Protein 8EGK (pdb70)

Sequence (706 aa):
ALILTFLGKSGVARTKIAIAAAKLLASQGKRVLLAGLAEPVLPLLLEQTLTPDPQQIAPNLEVVQFQSSVLLERNWEEVKKLEAQYLRTPIIKEVYGQELVVLPGDSALALNAIREYDASGKYDTIVYDGTGDAFTLRLGLPESLSWYVRRFRQLFVNSDLGKTIAESPLIQPLISSFFNQVNNFLDKGKEALADPKRVAAFLVTTADPLEVVSVRYLWGSAQQIGLTIGGVIQVSSQTEGDLSAEFTPLSVTVVPDVTKGDWQPLIDALPNFVEQAEQAPKPITIDTHNRQVRLFLPGFDKKQVKLTQYGPEVTVEAGDQRRNIFLPPALSGRPITGAKFQNNYLIISFLEHALILTFLGKSGVARTKIAIAAAKLLASQGKRVLLAGLAEPVLPLLLEQTLTPDPQQIAPNLEVVQFQSSVLLERNWEEVKKLEAQYLRTPIIKEVYGQELVVLPGDSALALNAIREYDASGKYDTIVYDGTGDAFTLRLGLPESLSWYVRRFRQLFVNSDLGKTIAESPLIQPLISSFFQPTNQVNNFLDKGKEALADPKRVAAFLVTTADPLEVVSVRYLWGSAQQIGLTIGGVIQVSSQTEGDLSAEFTPLSVTVVPDVTKGDWQPLIDALPNFVEQAEQAPKPITIDTHNRQVRLFLPGFDKKQVKLTQYGPEVTVEAGDQRRNIFLPPALSGRPITGAKFQNNYLIISF

Solvent-accessible surface area: 31325 Å² total

InterPro domains:
  IPR008978 HSP20-like chaperone [G3DSA:2.60.40.790] (296-366)
  IPR025723 ArsA/GET3, Anion-transporting ATPase-like domain [PF02374] (4-231)
  IPR027417 P-loop containing nucleoside triphosphate hydrolase [G3DSA:3.40.50.300] (2-295)
  IPR027417 P-loop containing nucleoside triphosphate hydrolase [SSF52540] (1-253)
  IPR040612 ArsA, HSP20-like domain [PF17886] (307-366)
  IPR053262 ArsA ATPase-like [PTHR43868] (3-366)

Nearest PDB structures (foldseek):
  8egk-assembly1_B  TM=1.003E+00  e=4.157E-72  Nostoc sp. PCC 7120 = FACHB-418
  8egk-assembly1_A  TM=9.716E-01  e=9.377E-65  Nostoc sp. PCC 7120 = FACHB-418
  3igf-assembly1_B  TM=9.896E-01  e=4.751E-63  Nostoc sp. PCC 7120 = FACHB-418
  3igf-assembly1_A  TM=9.748E-01  e=7.199E-60  Nostoc sp. PCC 7120 = FACHB-418
  7spz-assembly1_A-2  TM=6.369E-01  e=2.549E-08  Giardia lamblia ATCC 50803

Foldseek 3Di:
DAEEAEAFDDLLVRLLLLVLVLVLCQVVVFQEEEEEEPDCNNCVLLVHDAEQDWDDPDHSYTYHYDDVLVLQQVVVVVVQVVQVAFFPDHDCPPPHSNPDDDDPVSQVSVVVVVVVVVVVPRGQYYYYSYPNAVVNLCLLVLVVVVVVVVVCCVPCDVDVVNVCQVPVPVCVVVSVHGGVVSNVVSVVSLVQQQDLSHYAYEYEAEPPVVRLLRVQLVVLQNLLSNHQYQAYEYEDDPDDDDCPVSDPPGDYFYAYDADPSPSVRRSVRDDPRSVSSVVGDGQWDADLVQQKIKGQGGSDAPVQWDWDDDFQWIWIAHSNHIHIDRHDPSHGPFDWDDFHDDPRITITGTDDD/DAEEAEAFDDLLVRLLLLVLVLVLVQVVPFQEEEEEEPDCNNCVLLVHDAEQDWDDDDRSYTYHYDYLLVLQQVVVVVVLVVQVAFWDDRDCVPPHSNPDDDDPVSLVSVVVVVVVVVVVPRGQYYRYSYPNAVSNLVLLVLVVVLVCLVVPVCVQCVDPVNVVCVVDPVNPVVSVVIGVVSVVSNVVSVVSVVQQLDLSHYAYEYEAEPPVVRLLRSQLVCLVNLLSNHQHLAYEYEDDPDDDDCPVSDPPHDYFYFYDDPPSDSVRRSVRDDPSSVSSVPGDGQWDQDLVQQKIKGQGTSFDPVQWDWDPPDLFIWTGGSNHIHGDDDDPSNRPPDWDDWDDDPRMIMTHD

Structure (mmCIF, N/CA/C/O backbone):
data_8EGK
#
_entry.id   8EGK
#
_cell.length_a   124.170
_cell.length_b   55.553
_cell.length_c   122.363
_cell.angle_alpha   90.000
_cell.angle_beta   98.870
_cell.angle_gamma   90.000
#
_symmetry.space_group_name_H-M   'C 1 2 1'
#
loop_
_entity.id
_entity.type
_entity.pdbx_description
1 polymer 'All4481 protein'
2 non-polymer 'AZIDE ION'
3 water water
#
loop_
_atom_site.group_PDB
_atom_site.id
_atom_site.type_symbol
_atom_site.label_atom_id
_atom_site.label_alt_id
_atom_site.label_comp_id
_atom_site.label_asym_id
_atom_site.label_entity_id
_atom_site.label_seq_id
_atom_site.pdbx_PDB_ins_code
_atom_site.Cartn_x
_atom_site.Cartn_y
_atom_site.Cartn_z
_atom_site.occupancy
_atom_site.B_iso_or_equiv
_atom_site.auth_seq_id
_atom_site.auth_comp_id
_atom_site.auth_asym_id
_atom_site.auth_atom_id
_atom_site.pdbx_PDB_model_num
ATOM 1 N N . ALA A 1 2 ? 19.88210 63.68976 22.98970 1.000 24.45561 2 ALA A N 1
ATOM 2 C CA . ALA A 1 2 ? 20.92824 64.11698 22.07614 1.000 27.93017 2 ALA A CA 1
ATOM 3 C C . ALA A 1 2 ? 21.51657 62.93888 21.33199 1.000 27.49656 2 ALA A C 1
ATOM 4 O O . ALA A 1 2 ? 21.43228 61.79877 21.79221 1.000 30.07501 2 ALA A O 1
ATOM 10 N N . LEU A 1 3 ? 22.11022 63.23052 20.17686 1.000 26.01989 3 LEU A N 1
ATOM 11 C CA . LEU A 1 3 ? 22.98710 62.28224 19.50529 1.000 22.72997 3 LEU A CA 1
ATOM 12 C C . LEU A 1 3 ? 24.36549 62.34091 20.14075 1.000 25.01760 3 LEU A C 1
ATOM 13 O O . LEU A 1 3 ? 24.96570 63.41598 20.24918 1.000 24.94858 3 LEU A O 1
ATOM 29 N N . ILE A 1 4 ? 24.85930 61.19623 20.56739 1.000 20.86076 4 ILE A N 1
ATOM 30 C CA . ILE A 1 4 ? 26.24995 61.02555 20.96665 1.000 22.16733 4 ILE A CA 1
ATOM 31 C C . ILE A 1 4 ? 27.02198 60.58199 19.73431 1.000 24.80678 4 ILE A C 1
ATOM 32 O O . ILE A 1 4 ? 26.75891 59.49704 19.19158 1.000 21.93479 4 ILE A O 1
ATOM 48 N N . LEU A 1 5 ? 27.96049 61.42566 19.28293 1.000 20.87422 5 LEU A N 1
ATOM 49 C CA . LEU A 1 5 ? 28.72821 61.20577 18.06266 1.000 19.33850 5 LEU A CA 1
ATOM 50 C C . LEU A 1 5 ? 30.19610 61.04221 18.42155 1.000 26.71439 5 LEU A C 1
ATOM 51 O O . LEU A 1 5 ? 30.76561 61.89276 19.11905 1.000 22.25986 5 LEU A O 1
ATOM 67 N N . THR A 1 6 ? 30.81067 59.94021 17.97904 1.000 19.79687 6 THR A N 1
ATOM 68 C CA . THR A 1 6 ? 32.21769 59.70388 18.30631 1.000 18.45435 6 THR A CA 1
ATOM 69 C C . THR A 1 6 ? 32.90990 59.08177 17.11066 1.000 22.12559 6 THR A C 1
ATOM 70 O O . THR A 1 6 ? 32.28594 58.78011 16.09351 1.000 20.72106 6 THR A O 1
ATOM 81 N N . PHE A 1 7 ? 34.22229 58.95817 17.21692 1.000 21.83180 7 PHE A N 1
ATOM 82 C CA . PHE A 1 7 ? 35.08001 58.56066 16.10665 1.000 23.07513 7 PHE A CA 1
ATOM 83 C C . PHE A 1 7 ? 36.06235 57.50317 16.57152 1.000 22.01641 7 PHE A C 1
ATOM 84 O O . PHE A 1 7 ? 36.54615 57.54408 17.70499 1.000 25.43624 7 PHE A O 1
ATOM 101 N N . LEU A 1 8 ? 36.30675 56.52239 15.70843 1.000 18.62745 8 LEU A N 1
ATOM 102 C CA . LEU A 1 8 ? 37.19949 55.41306 15.99097 1.000 20.78939 8 LEU A CA 1
ATOM 103 C C . LEU A 1 8 ? 38.31534 55.39958 14.95877 1.000 19.54924 8 LEU A C 1
ATOM 104 O O . LEU A 1 8 ? 38.06220 55.60115 13.77168 1.000 24.48293 8 LEU A O 1
ATOM 120 N N . GLY A 1 9 ? 39.53958 55.16517 15.41659 1.000 18.22225 9 GLY A N 1
ATOM 121 C CA . GLY A 1 9 ? 40.70032 55.13312 14.54088 1.000 22.59541 9 GLY A CA 1
ATOM 122 C C . GLY A 1 9 ? 41.96414 55.17465 15.35656 1.000 28.91457 9 GLY A C 1
ATOM 123 O O . GLY A 1 9 ? 41.93774 55.36191 16.56635 1.000 31.18745 9 GLY A O 1
ATOM 127 N N . LYS A 1 10 ? 43.09551 55.02098 14.66515 1.000 27.28322 10 LYS A N 1
ATOM 128 C CA . LYS A 1 10 ? 44.35259 54.74089 15.34926 1.000 28.75528 10 LYS A CA 1
ATOM 129 C C . LYS A 1 10 ? 45.18356 55.97546 15.68520 1.000 29.85311 10 LYS A C 1
ATOM 130 O O . LYS A 1 10 ? 46.16012 55.84554 16.43196 1.000 37.34017 10 LYS A O 1
ATOM 149 N N . SER A 1 11 ? 44.84545 57.14269 15.14239 1.000 33.55802 11 SER A N 1
ATOM 150 C CA . SER A 1 11 ? 45.64263 58.35137 15.29020 1.000 42.00842 11 SER A CA 1
ATOM 151 C C . SER A 1 11 ? 44.81138 59.40008 16.01269 1.000 28.94191 11 SER A C 1
ATOM 152 O O . SER A 1 11 ? 43.82476 59.89879 15.47163 1.000 26.56116 11 SER A O 1
ATOM 160 N N . GLY A 1 12 ? 45.23317 59.75503 17.22855 1.000 30.54167 12 GLY A N 1
ATOM 161 C CA . GLY A 1 12 ? 44.41897 60.64596 18.04689 1.000 30.71465 12 GLY A CA 1
ATOM 162 C C . GLY A 1 12 ? 44.30581 62.05344 17.47812 1.000 24.46136 12 GLY A C 1
ATOM 163 O O . GLY A 1 12 ? 43.24304 62.68619 17.55454 1.000 26.25556 12 GLY A O 1
ATOM 167 N N . VAL A 1 13 ? 45.39421 62.57762 16.91663 1.000 23.74380 13 VAL A N 1
ATOM 168 C CA . VAL A 1 13 ? 45.35569 63.96576 16.45356 1.000 26.42064 13 VAL A CA 1
ATOM 169 C C . VAL A 1 13 ? 44.29311 64.13308 15.37207 1.000 25.58717 13 VAL A C 1
ATOM 170 O O . VAL A 1 13 ? 43.49046 65.07344 15.40593 1.000 21.31807 13 VAL A O 1
ATOM 183 N N . ALA A 1 14 ? 44.23463 63.20216 14.41522 1.000 25.07693 14 ALA A N 1
ATOM 184 C CA . ALA A 1 14 ? 43.26179 63.33734 13.32967 1.000 22.16671 14 ALA A CA 1
ATOM 185 C C . ALA A 1 14 ? 41.83427 63.21916 13.84372 1.000 23.68990 14 ALA A C 1
ATOM 186 O O . ALA A 1 14 ? 40.93641 63.94447 13.39051 1.000 21.84264 14 ALA A O 1
ATOM 193 N N . ARG A 1 15 ? 41.61139 62.32565 14.80555 1.000 25.73878 15 ARG A N 1
ATOM 194 C CA . ARG A 1 15 ? 40.29453 62.16399 15.38542 1.000 23.98957 15 ARG A CA 1
ATOM 195 C C . ARG A 1 15 ? 39.84292 63.44276 16.08931 1.000 20.45814 15 ARG A C 1
ATOM 196 O O . ARG A 1 15 ? 38.66143 63.83068 16.00894 1.000 21.32428 15 ARG A O 1
ATOM 217 N N . THR A 1 16 ? 40.75093 64.08654 16.81320 1.000 21.58118 16 THR A N 1
ATOM 218 C CA . THR A 1 16 ? 40.39551 65.32100 17.51979 1.000 25.18187 16 THR A CA 1
ATOM 219 C C . THR A 1 16 ? 40.03741 66.42568 16.53297 1.000 25.37772 16 THR A C 1
ATOM 220 O O . THR A 1 16 ? 39.03633 67.14116 16.71054 1.000 22.35013 16 THR A O 1
ATOM 231 N N . LYS A 1 17 ? 40.84708 66.59288 15.47945 1.000 23.18481 17 LYS A N 1
ATOM 232 C CA . LYS A 1 17 ? 40.50068 67.57046 14.45202 1.000 26.65362 17 LYS A CA 1
ATOM 233 C C . LYS A 1 17 ? 39.11570 67.29712 13.86093 1.000 22.81614 17 LYS A C 1
ATOM 234 O O . LYS A 1 17 ? 38.31688 68.22492 13.65890 1.000 25.56163 17 LYS A O 1
ATOM 253 N N . ILE A 1 18 ? 38.80065 66.03019 13.56425 1.000 22.16013 18 ILE A N 1
ATOM 254 C CA . ILE A 1 18 ? 37.48932 65.72649 12.99923 1.000 20.27980 18 ILE A CA 1
ATOM 255 C C . ILE A 1 18 ? 36.37960 66.06756 13.99683 1.000 19.37453 18 ILE A C 1
ATOM 256 O O . ILE A 1 18 ? 35.34663 66.64899 13.63120 1.000 22.56630 18 ILE A O 1
ATOM 272 N N . ALA A 1 19 ? 36.57707 65.71502 15.26862 1.000 23.13877 19 ALA A N 1
ATOM 273 C CA . ALA A 1 19 ? 35.57296 66.01317 16.28637 1.000 25.08723 19 ALA A CA 1
ATOM 274 C C . ALA A 1 19 ? 35.34594 67.50897 16.39939 1.000 20.95094 19 ALA A C 1
ATOM 275 O O . ALA A 1 19 ? 34.19527 67.96873 16.46448 1.000 22.29973 19 ALA A O 1
ATOM 282 N N . ILE A 1 20 ? 36.43409 68.28522 16.40856 1.000 23.26248 20 ILE A N 1
ATOM 283 C CA . ILE A 1 20 ? 36.30377 69.74495 16.47882 1.000 25.24186 20 ILE A CA 1
ATOM 284 C C . ILE A 1 20 ? 35.52555 70.26281 15.27647 1.000 20.62744 20 ILE A C 1
ATOM 285 O O . ILE A 1 20 ? 34.60862 71.08423 15.40171 1.000 21.69552 20 ILE A O 1
ATOM 301 N N . ALA A 1 21 ? 35.90255 69.81220 14.08429 1.000 19.29236 21 ALA A N 1
ATOM 302 C CA . ALA A 1 21 ? 35.23792 70.28530 12.88131 1.000 21.94321 21 ALA A CA 1
ATOM 303 C C . ALA A 1 21 ? 33.78085 69.86695 12.84507 1.000 29.24804 21 ALA A C 1
ATOM 304 O O . ALA A 1 21 ? 32.92154 70.64025 12.40632 1.000 24.58484 21 ALA A O 1
ATOM 311 N N . ALA A 1 22 ? 33.47978 68.63218 13.26888 1.000 23.54674 22 ALA A N 1
ATOM 312 C CA . ALA A 1 22 ? 32.08912 68.20978 13.31056 1.000 21.54165 22 ALA A CA 1
ATOM 313 C C . ALA A 1 22 ? 31.29486 69.09565 14.25324 1.000 21.12284 22 ALA A C 1
ATOM 314 O O . ALA A 1 22 ? 30.17096 69.50557 13.93582 1.000 22.80976 22 ALA A O 1
ATOM 321 N N . ALA A 1 23 ? 31.86283 69.39246 15.43260 1.000 21.48974 23 ALA A N 1
ATOM 322 C CA . ALA A 1 23 ? 31.16799 70.23703 16.39805 1.000 21.06122 23 ALA A CA 1
ATOM 323 C C . ALA A 1 23 ? 30.94588 71.63207 15.84533 1.000 22.21083 23 ALA A C 1
ATOM 324 O O . ALA A 1 23 ? 29.85302 72.20788 16.00338 1.000 20.60140 23 ALA A O 1
ATOM 331 N N . LYS A 1 24 ? 31.97222 72.20786 15.19699 1.000 21.50186 24 LYS A N 1
ATOM 332 C CA . LYS A 1 24 ? 31.79861 73.55485 14.63956 1.000 23.99117 24 LYS A CA 1
ATOM 333 C C . LYS A 1 24 ? 30.72516 73.56809 13.56645 1.000 26.90636 24 LYS A C 1
ATOM 334 O O . LYS A 1 24 ? 29.89675 74.49196 13.51118 1.000 25.29913 24 LYS A O 1
ATOM 353 N N . LEU A 1 25 ? 30.74000 72.55906 12.68568 1.000 24.03020 25 LEU A N 1
ATOM 354 C CA . LEU A 1 25 ? 29.75404 72.48333 11.60722 1.000 22.74057 25 LEU A CA 1
ATOM 355 C C . LEU A 1 25 ? 28.34197 72.41661 12.16098 1.000 24.66286 25 LEU A C 1
ATOM 356 O O . LEU A 1 25 ? 27.45271 73.16497 11.73907 1.000 24.94563 25 LEU A O 1
ATOM 372 N N . LEU A 1 26 ? 28.10810 71.52778 13.12818 1.000 21.41213 26 LEU A N 1
ATOM 373 C CA . LEU A 1 26 ? 26.75913 71.35596 13.63338 1.000 22.92822 26 LEU A CA 1
ATOM 374 C C . LEU A 1 26 ? 26.29496 72.59286 14.40291 1.000 24.50941 26 LEU A C 1
ATOM 375 O O . LEU A 1 26 ? 25.14360 73.02778 14.26989 1.000 21.36441 26 LEU A O 1
ATOM 391 N N . ALA A 1 27 ? 27.17515 73.18711 15.20046 1.000 22.60533 27 ALA A N 1
ATOM 392 C CA . ALA A 1 27 ? 26.78074 74.38697 15.93542 1.000 25.18720 27 ALA A CA 1
ATOM 393 C C . ALA A 1 27 ? 26.46606 75.52153 14.97222 1.000 27.14829 27 ALA A C 1
ATOM 394 O O . ALA A 1 27 ? 25.51764 76.28894 15.18825 1.000 28.70466 27 ALA A O 1
ATOM 401 N N . SER A 1 28 ? 27.22992 75.62465 13.88264 1.000 26.77649 28 SER A N 1
ATOM 402 C CA . SER A 1 28 ? 26.95758 76.64357 12.87482 1.000 28.75876 28 SER A CA 1
ATOM 403 C C . SER A 1 28 ? 25.60978 76.45196 12.19746 1.000 34.74265 28 SER A C 1
ATOM 404 O O . SER A 1 28 ? 25.04727 77.42280 11.67871 1.000 33.16084 28 SER A O 1
ATOM 412 N N . GLN A 1 29 ? 25.06537 75.23321 12.19179 1.000 26.78423 29 GLN A N 1
ATOM 413 C CA . GLN A 1 29 ? 23.76635 74.96513 11.59826 1.000 31.40304 29 GLN A CA 1
ATOM 414 C C . GLN A 1 29 ? 22.62613 75.11841 12.59505 1.000 32.43217 29 GLN A C 1
ATOM 415 O O . GLN A 1 29 ? 21.47651 74.80108 12.26224 1.000 31.13994 29 GLN A O 1
ATOM 429 N N . GLY A 1 30 ? 22.91255 75.58130 13.80974 1.000 26.93714 30 GLY A N 1
ATOM 430 C CA . GLY A 1 30 ? 21.88737 75.76089 14.80255 1.000 26.13060 30 GLY A CA 1
ATOM 431 C C . GLY A 1 30 ? 21.63208 74.59628 15.73041 1.000 29.24084 30 GLY A C 1
ATOM 432 O O . GLY A 1 30 ? 20.67502 74.65608 16.50864 1.000 23.43727 30 GLY A O 1
ATOM 436 N N . LYS A 1 31 ? 22.43802 73.54270 15.66961 1.000 20.28287 31 LYS A N 1
ATOM 437 C CA . LYS A 1 31 ? 22.37813 72.48282 16.66413 1.000 26.72381 31 LYS A CA 1
ATOM 438 C C . LYS A 1 31 ? 23.12303 72.89601 17.92318 1.000 24.18375 31 LYS A C 1
ATOM 439 O O . LYS A 1 31 ? 24.21966 73.46099 17.85781 1.000 26.55801 31 LYS A O 1
ATOM 458 N N . ARG A 1 32 ? 22.52227 72.61689 19.07528 1.000 20.40893 32 ARG A N 1
ATOM 459 C CA . ARG A 1 32 ? 23.15033 72.85898 20.37208 1.000 19.42846 32 ARG A CA 1
ATOM 460 C C . ARG A 1 32 ? 24.16149 71.74390 20.63031 1.000 27.15031 32 ARG A C 1
ATOM 461 O O . ARG A 1 32 ? 23.78369 70.57672 20.79447 1.000 22.38287 32 ARG A O 1
ATOM 482 N N . VAL A 1 33 ? 25.44639 72.09329 20.69338 1.000 20.95871 33 VAL A N 1
ATOM 483 C CA . VAL A 1 33 ? 26.52876 71.11230 20.68908 1.000 20.69746 33 VAL A CA 1
ATOM 484 C C . VAL A 1 33 ? 27.33509 71.20199 21.97166 1.000 28.27068 33 VAL A C 1
ATOM 485 O O . VAL A 1 33 ? 27.66955 72.30012 22.44697 1.000 24.42274 33 VAL A O 1
ATOM 498 N N . LEU A 1 34 ? 27.66316 70.03113 22.52363 1.000 20.46354 34 LEU A N 1
ATOM 499 C CA . LEU A 1 34 ? 28.69540 69.89665 23.53371 1.000 21.38718 34 LEU A CA 1
ATOM 500 C C . LEU A 1 34 ? 29.80512 69.04934 22.94606 1.000 24.15942 34 LEU A C 1
ATOM 501 O O . LEU A 1 34 ? 29.55439 67.93037 22.47625 1.000 23.17110 34 LEU A O 1
ATOM 517 N N . LEU A 1 35 ? 31.00994 69.60130 22.91223 1.000 20.07886 35 LEU A N 1
ATOM 518 C CA . LEU A 1 35 ? 32.21000 68.86854 22.52457 1.000 23.21187 35 LEU A CA 1
ATOM 519 C C . LEU A 1 35 ? 32.94680 68.49306 23.79936 1.000 21.12248 35 LEU A C 1
ATOM 520 O O . LEU A 1 35 ? 33.38138 69.38390 24.54387 1.000 22.22369 35 LEU A O 1
ATOM 536 N N . ALA A 1 36 ? 33.07473 67.18530 24.06123 1.000 20.02700 36 ALA A N 1
ATOM 537 C CA . ALA A 1 36 ? 33.72492 66.69269 25.27152 1.000 21.67246 36 ALA A CA 1
ATOM 538 C C . ALA A 1 36 ? 34.97080 65.90203 24.89897 1.000 28.06035 36 ALA A C 1
ATOM 539 O O . ALA A 1 36 ? 34.90099 64.96440 24.09360 1.000 22.18107 36 ALA A O 1
ATOM 546 N N . GLY A 1 37 ? 36.10210 66.26937 25.50167 1.000 24.99359 37 GLY A N 1
ATOM 547 C CA . GLY A 1 37 ? 37.34519 65.55427 25.33993 1.000 25.18692 37 GLY A CA 1
ATOM 548 C C . GLY A 1 37 ? 37.84430 64.97351 26.65010 1.000 26.17788 37 GLY A C 1
ATOM 549 O O . GLY A 1 37 ? 37.26600 65.18870 27.72154 1.000 27.54309 37 GLY A O 1
ATOM 553 N N . LEU A 1 38 ? 38.94013 64.24089 26.54677 1.000 29.95008 38 LEU A N 1
ATOM 554 C CA . LEU A 1 38 ? 39.57237 63.64247 27.70528 1.000 27.77299 38 LEU A CA 1
ATOM 555 C C . LEU A 1 38 ? 40.70125 64.54790 28.20405 1.000 27.20650 38 LEU A C 1
ATOM 556 O O . LEU A 1 38 ? 40.95234 65.63532 27.67284 1.000 30.79974 38 LEU A O 1
ATOM 572 N N . ALA A 1 39 ? 41.39690 64.08609 29.24534 1.000 30.81589 39 ALA A N 1
ATOM 573 C CA . ALA A 1 39 ? 42.42810 64.87995 29.91576 1.000 39.99657 39 ALA A CA 1
ATOM 574 C C . ALA A 1 39 ? 43.70630 64.74459 29.10699 1.000 30.63817 39 ALA A C 1
ATOM 575 O O . ALA A 1 39 ? 44.50471 63.82821 29.31413 1.000 33.52619 39 ALA A O 1
ATOM 582 N N . GLU A 1 40 ? 43.88445 65.65103 28.15621 1.000 27.53271 40 GLU A N 1
ATOM 583 C CA . GLU A 1 40 ? 45.01121 65.61054 27.23630 1.000 26.54502 40 GLU A CA 1
ATOM 584 C C . GLU A 1 40 ? 45.11760 66.97623 26.56856 1.000 28.26009 40 GLU A C 1
ATOM 585 O O . GLU A 1 40 ? 44.11024 67.68844 26.44113 1.000 28.30605 40 GLU A O 1
ATOM 597 N N . PRO A 1 41 ? 46.30711 67.39207 26.13425 1.000 26.71456 41 PRO A N 1
ATOM 598 C CA . PRO A 1 41 ? 46.51028 68.79922 25.76326 1.000 28.37799 41 PRO A CA 1
ATOM 599 C C . PRO A 1 41 ? 46.18855 69.19819 24.33091 1.000 26.18296 41 PRO A C 1
ATOM 600 O O . PRO A 1 41 ? 46.18345 70.40106 24.04557 1.000 25.40858 41 PRO A O 1
ATOM 611 N N . VAL A 1 42 ? 45.91023 68.26163 23.42718 1.000 27.30303 42 VAL A N 1
ATOM 612 C CA . VAL A 1 42 ? 45.75992 68.63907 22.02445 1.000 26.55617 42 VAL A CA 1
ATOM 613 C C . VAL A 1 42 ? 44.45111 69.38917 21.77978 1.000 28.38855 42 VAL A C 1
ATOM 614 O O . VAL A 1 42 ? 44.42202 70.39082 21.05278 1.000 24.64245 42 VAL A O 1
ATOM 627 N N . LEU A 1 43 ? 43.34082 68.91228 22.34503 1.000 25.33490 43 LEU A N 1
ATOM 628 C CA . LEU A 1 43 ? 42.07376 69.59803 22.09532 1.000 25.86109 43 LEU A CA 1
ATOM 629 C C . LEU A 1 43 ? 42.13903 71.05171 22.53151 1.000 22.22014 43 LEU A C 1
ATOM 630 O O . LEU A 1 43 ? 41.79905 71.93464 21.71852 1.000 25.39591 43 LEU A O 1
ATOM 646 N N . PRO A 1 44 ? 42.57299 71.37960 23.75831 1.000 31.18918 44 PRO A N 1
ATOM 647 C CA . PRO A 1 44 ? 42.74706 72.79871 24.12420 1.000 25.85520 44 PRO A CA 1
ATOM 648 C C . PRO A 1 44 ? 43.61548 73.57426 23.15044 1.000 32.38808 44 PRO A C 1
ATOM 649 O O . PRO A 1 44 ? 43.29618 74.71278 22.79133 1.000 26.32862 44 PRO A O 1
ATOM 660 N N . LEU A 1 45 ? 44.73744 72.98174 22.73341 1.000 31.06044 45 LEU A N 1
ATOM 661 C CA . LEU A 1 45 ? 45.66913 73.68869 21.86305 1.000 30.87581 45 LEU A CA 1
ATOM 662 C C . LEU A 1 45 ? 45.05609 73.94944 20.49351 1.000 27.33415 45 LEU A C 1
ATOM 663 O O . LEU A 1 45 ? 45.19140 75.05095 19.95157 1.000 28.60687 45 LEU A O 1
ATOM 679 N N . LEU A 1 46 ? 44.36941 72.95790 19.92431 1.000 30.56165 46 LEU A N 1
ATOM 680 C CA . LEU A 1 46 ? 43.76752 73.14891 18.61057 1.000 27.64513 46 LEU A CA 1
ATOM 681 C C . LEU A 1 46 ? 42.65117 74.18219 18.65221 1.000 28.14160 46 LEU A C 1
ATOM 682 O O . LEU A 1 46 ? 42.41481 74.88638 17.65572 1.000 29.39111 46 LEU A O 1
ATOM 698 N N . LEU A 1 47 ? 41.94324 74.26833 19.77344 1.000 22.62561 47 LEU A N 1
ATOM 699 C CA . LEU A 1 47 ? 40.90955 75.27371 19.96222 1.000 31.22740 47 LEU A CA 1
ATOM 700 C C . LEU A 1 47 ? 41.47432 76.62438 20.38625 1.000 40.67242 47 LEU A C 1
ATOM 701 O O . LEU A 1 47 ? 40.72891 77.61871 20.39267 1.000 34.60529 47 LEU A O 1
ATOM 717 N N . GLU A 1 48 ? 42.75464 76.68007 20.75733 1.000 35.48242 48 GLU A N 1
ATOM 718 C CA . GLU A 1 48 ? 43.34800 77.89246 21.34404 1.000 33.65917 48 GLU A CA 1
ATOM 719 C C . GLU A 1 48 ? 42.50065 78.38908 22.51302 1.000 37.42171 48 GLU A C 1
ATOM 720 O O . GLU A 1 48 ? 42.13111 79.56032 22.59884 1.000 41.31407 48 GLU A O 1
ATOM 732 N N . GLN A 1 49 ? 42.20730 77.47197 23.43438 1.000 35.88692 49 GLN A N 1
ATOM 733 C CA . GLN A 1 49 ? 41.30807 77.73621 24.54809 1.000 36.81084 49 GLN A CA 1
ATOM 734 C C . GLN A 1 49 ? 41.68988 76.80882 25.68777 1.000 37.09628 49 GLN A C 1
ATOM 735 O O . GLN A 1 49 ? 41.84951 75.60667 25.47273 1.000 38.11677 49 GLN A O 1
ATOM 749 N N . THR A 1 50 ? 41.81072 77.35581 26.89738 1.000 34.54671 50 THR A N 1
ATOM 750 C CA . THR A 1 50 ? 41.99496 76.52038 28.07380 1.000 42.04114 50 THR A CA 1
ATOM 751 C C . THR A 1 50 ? 40.66256 75.87329 28.44217 1.000 34.76607 50 THR A C 1
ATOM 752 O O . THR A 1 50 ? 39.63032 76.54145 28.51984 1.000 35.12631 50 THR A O 1
ATOM 763 N N . LEU A 1 51 ? 40.68431 74.56901 28.63560 1.000 36.78386 51 LEU A N 1
ATOM 764 C CA . LEU A 1 51 ? 39.49351 73.80359 28.94473 1.000 36.28287 51 LEU A CA 1
ATOM 765 C C . LEU A 1 51 ? 39.45158 73.47497 30.42848 1.000 35.37847 51 LEU A C 1
ATOM 766 O O . LEU A 1 51 ? 40.46738 73.49863 31.13207 1.000 35.97445 51 LEU A O 1
ATOM 782 N N . THR A 1 52 ? 38.25138 73.17783 30.89624 1.000 30.60140 52 THR A N 1
ATOM 783 C CA . THR A 1 52 ? 38.01210 72.90786 32.30178 1.000 32.70894 52 THR A CA 1
ATOM 784 C C . THR A 1 52 ? 36.98465 71.79068 32.42926 1.000 35.02058 52 THR A C 1
ATOM 785 O O . THR A 1 52 ? 36.37565 71.39046 31.43332 1.000 32.71598 52 THR A O 1
ATOM 796 N N . PRO A 1 53 ? 36.76590 71.25300 33.63190 1.000 37.14713 53 PRO A N 1
ATOM 797 C CA . PRO A 1 53 ? 35.73745 70.21690 33.79118 1.000 31.28560 53 PRO A CA 1
ATOM 798 C C . PRO A 1 53 ? 34.31248 70.73621 33.66895 1.000 33.09670 53 PRO A C 1
ATOM 799 O O . PRO A 1 53 ? 33.36667 69.95616 33.85021 1.000 31.77607 53 PRO A O 1
ATOM 810 N N . ASP A 1 54 ? 34.11996 72.02088 33.39029 1.000 27.28336 54 ASP A N 1
ATOM 811 C CA . ASP A 1 54 ? 32.78309 72.56874 33.20877 1.000 35.63521 54 ASP A CA 1
ATOM 812 C C . ASP A 1 54 ? 32.65677 73.13725 31.80268 1.000 25.40529 54 ASP A C 1
ATOM 813 O O . ASP A 1 54 ? 33.59482 73.77100 31.31026 1.000 33.89456 54 ASP A O 1
ATOM 822 N N . PRO A 1 55 ? 31.52640 72.93685 31.13115 1.000 30.36740 55 PRO A N 1
ATOM 823 C CA . PRO A 1 55 ? 31.42666 73.39502 29.73475 1.000 25.34529 55 PRO A CA 1
ATOM 824 C C . PRO A 1 55 ? 31.65015 74.89765 29.62085 1.000 34.49361 55 PRO A C 1
ATOM 825 O O . PRO A 1 55 ? 31.13458 75.68839 30.41900 1.000 29.78066 55 PRO A O 1
ATOM 836 N N . GLN A 1 56 ? 32.43302 75.28487 28.61747 1.000 28.06339 56 GLN A N 1
ATOM 837 C CA . GLN A 1 56 ? 32.63755 76.68186 28.27569 1.000 29.51577 56 GLN A CA 1
ATOM 838 C C . GLN A 1 56 ? 32.14749 76.90805 26.86330 1.000 28.17867 56 GLN A C 1
ATOM 839 O O . GLN A 1 56 ? 32.50307 76.15263 25.95634 1.000 25.74491 56 GLN A O 1
ATOM 853 N N . GLN A 1 57 ? 31.38668 77.97466 26.66099 1.000 22.29723 57 GLN A N 1
ATOM 854 C CA . GLN A 1 57 ? 31.00154 78.36261 25.31895 1.000 28.23499 57 GLN A CA 1
ATOM 855 C C . GLN A 1 57 ? 32.17182 79.01523 24.59336 1.000 29.96212 57 GLN A C 1
ATOM 856 O O . GLN A 1 57 ? 32.75679 79.97943 25.08485 1.000 28.06900 57 GLN A O 1
ATOM 870 N N . ILE A 1 58 ? 32.49902 78.49525 23.41319 1.000 24.32704 58 ILE A N 1
ATOM 871 C CA . ILE A 1 58 ? 33.53114 79.09022 22.57522 1.000 27.12936 58 ILE A CA 1
ATOM 872 C C . ILE A 1 58 ? 32.95795 79.69477 21.30935 1.000 24.41746 58 ILE A C 1
ATOM 873 O O . ILE A 1 58 ? 33.67070 80.43092 20.62362 1.000 25.02327 58 ILE A O 1
ATOM 889 N N . ALA A 1 59 ? 31.69942 79.41211 20.99232 1.000 25.93998 59 ALA A N 1
ATOM 890 C CA . ALA A 1 59 ? 30.99700 79.94041 19.83343 1.000 21.53287 59 ALA A CA 1
ATOM 891 C C . ALA A 1 59 ? 29.51563 79.69225 20.04516 1.000 22.72254 59 ALA A C 1
ATOM 892 O O . ALA A 1 59 ? 29.13895 78.88800 20.90717 1.000 28.27293 59 ALA A O 1
ATOM 899 N N . PRO A 1 60 ? 28.64539 80.39675 19.32118 1.000 25.92145 60 PRO A N 1
ATOM 900 C CA . PRO A 1 60 ? 27.20245 80.16927 19.49443 1.000 29.56743 60 PRO A CA 1
ATOM 901 C C . PRO A 1 60 ? 26.87628 78.69959 19.29570 1.000 21.63780 60 PRO A C 1
ATOM 902 O O . PRO A 1 60 ? 27.32206 78.07972 18.32322 1.000 20.49882 60 PRO A O 1
ATOM 913 N N . ASN A 1 61 ? 26.12170 78.14519 20.25016 1.000 21.65695 61 ASN A N 1
ATOM 914 C CA . ASN A 1 61 ? 25.65916 76.76053 20.24120 1.000 25.07282 61 ASN A CA 1
ATOM 915 C C . ASN A 1 61 ? 26.78975 75.74978 20.41009 1.000 25.68498 61 ASN A C 1
ATOM 916 O O . ASN A 1 61 ? 26.58390 74.54151 20.18009 1.000 24.36619 61 ASN A O 1
ATOM 927 N N . LEU A 1 62 ? 27.97714 76.18348 20.82747 1.000 24.14701 62 LEU A N 1
ATOM 928 C CA . LEU A 1 62 ? 29.12640 75.29172 20.91407 1.000 18.78848 62 LEU A CA 1
ATOM 929 C C . LEU A 1 62 ? 29.81394 75.45844 22.25974 1.000 22.11189 62 LEU A C 1
ATOM 930 O O . LEU A 1 62 ? 30.50003 76.45193 22.49053 1.000 26.35564 62 LEU A O 1
ATOM 946 N N . GLU A 1 63 ? 29.63928 74.48518 23.13747 1.000 20.80325 63 GLU A N 1
ATOM 947 C CA . GLU A 1 63 ? 30.32216 74.42274 24.41431 1.000 23.94617 63 GLU A CA 1
ATOM 948 C C . GLU A 1 63 ? 31.34922 73.30203 24.37938 1.000 25.11400 63 GLU A C 1
ATOM 949 O O . GLU A 1 63 ? 31.16067 72.28227 23.69851 1.000 21.18447 63 GLU A O 1
ATOM 961 N N . VAL A 1 64 ? 32.42688 73.48143 25.13215 1.000 20.57593 64 VAL A N 1
ATOM 962 C CA . VAL A 1 64 ? 33.50601 72.50205 25.19298 1.000 19.69316 64 VAL A CA 1
ATOM 963 C C . VAL A 1 64 ? 33.82936 72.20306 26.64465 1.000 27.33212 64 VAL A C 1
ATOM 964 O O . VAL A 1 64 ? 33.84570 73.10745 27.48866 1.000 26.48381 64 VAL A O 1
ATOM 977 N N . VAL A 1 65 ? 34.09320 70.93049 26.92888 1.000 24.67340 65 VAL A N 1
ATOM 978 C CA . VAL A 1 65 ? 34.40686 70.45295 28.26898 1.000 23.64204 65 VAL A CA 1
ATOM 979 C C . VAL A 1 65 ? 35.46966 69.36324 28.17109 1.000 24.65774 65 VAL A C 1
ATOM 980 O O . VAL A 1 65 ? 35.51705 68.57934 27.20991 1.000 22.56716 65 VAL A O 1
ATOM 993 N N . GLN A 1 66 ? 36.33441 69.32176 29.17673 1.000 24.04596 66 GLN A N 1
ATOM 994 C CA . GLN A 1 66 ? 37.34928 68.28604 29.31529 1.000 29.41563 66 GLN A CA 1
ATOM 995 C C . GLN A 1 66 ? 36.99179 67.39425 30.49343 1.000 32.34933 66 GLN A C 1
ATOM 996 O O . GLN A 1 66 ? 36.84503 67.87983 31.62379 1.000 35.72571 66 GLN A O 1
ATOM 1010 N N . PHE A 1 67 ? 36.84766 66.09221 30.23658 1.000 25.78166 67 PHE A N 1
ATOM 1011 C CA . PHE A 1 67 ? 36.59623 65.13683 31.31325 1.000 33.39794 67 PHE A CA 1
ATOM 1012 C C . PHE A 1 67 ? 37.90496 64.87843 32.05791 1.000 39.08247 67 PHE A C 1
ATOM 1013 O O . PHE A 1 67 ? 38.82679 64.25644 31.51745 1.000 37.73332 67 PHE A O 1
ATOM 1030 N N . GLN A 1 68 ? 37.98331 65.33333 33.29519 1.000 26.72932 68 GLN A N 1
ATOM 1031 C CA . GLN A 1 68 ? 39.08357 65.02557 34.19786 1.000 31.38527 68 GLN A CA 1
ATOM 1032 C C . GLN A 1 68 ? 38.55112 64.00765 35.20203 1.000 32.55779 68 GLN A C 1
ATOM 1033 O O . GLN A 1 68 ? 37.65893 64.32323 35.99573 1.000 31.31132 68 GLN A O 1
ATOM 1047 N N . SER A 1 69 ? 39.04997 62.76975 35.12819 1.000 28.19452 69 SER A N 1
ATOM 1048 C CA . SER A 1 69 ? 38.52113 61.72159 36.00573 1.000 34.12282 69 SER A CA 1
ATOM 1049 C C . SER A 1 69 ? 38.70356 62.06142 37.48454 1.000 35.28029 69 SER A C 1
ATOM 1050 O O . SER A 1 69 ? 37.86591 61.68613 38.31508 1.000 34.72235 69 SER A O 1
ATOM 1058 N N . SER A 1 70 ? 39.76878 62.78444 37.82611 1.000 34.58242 70 SER A N 1
ATOM 1059 C CA . SER A 1 70 ? 39.96821 63.20844 39.20926 1.000 36.92387 70 SER A CA 1
ATOM 1060 C C . SER A 1 70 ? 38.79393 64.04403 39.69603 1.000 34.85758 70 SER A C 1
ATOM 1061 O O . SER A 1 70 ? 38.27957 63.83367 40.80090 1.000 32.34274 70 SER A O 1
ATOM 1069 N N . VAL A 1 71 ? 38.36333 65.00614 38.87915 1.000 31.03102 71 VAL A N 1
ATOM 1070 C CA . VAL A 1 71 ? 37.26476 65.89022 39.25433 1.000 32.30194 71 VAL A CA 1
ATOM 1071 C C . VAL A 1 71 ? 35.93147 65.14712 39.23646 1.000 32.79845 71 VAL A C 1
ATOM 1072 O O . VAL A 1 71 ? 35.08652 65.32939 40.12164 1.000 31.79437 71 VAL A O 1
ATOM 1085 N N . LEU A 1 72 ? 35.69765 64.33090 38.21345 1.000 29.98539 72 LEU A N 1
ATOM 1086 C CA . LEU A 1 72 ? 34.45472 63.56778 38.16665 1.000 25.63975 72 LEU A CA 1
ATOM 1087 C C . LEU A 1 72 ? 34.35716 62.63719 39.36535 1.000 31.11569 72 LEU A C 1
ATOM 1088 O O . LEU A 1 72 ? 33.27194 62.43660 39.93422 1.000 29.24791 72 LEU A O 1
ATOM 1104 N N . LEU A 1 73 ? 35.48366 62.05674 39.76486 1.000 29.47672 73 LEU A N 1
ATOM 1105 C CA . LEU A 1 73 ? 35.47987 61.16837 40.92068 1.000 31.33661 73 LEU A CA 1
ATOM 1106 C C . LEU A 1 73 ? 35.12434 61.93155 42.19686 1.000 34.43025 73 LEU A C 1
ATOM 1107 O O . LEU A 1 73 ? 34.26698 61.49502 42.97839 1.000 31.69188 73 LEU A O 1
ATOM 1123 N N . GLU A 1 74 ? 35.76469 63.07949 42.42913 1.000 28.91618 74 GLU A N 1
ATOM 1124 C CA . GLU A 1 74 ? 35.45876 63.81575 43.65874 1.000 36.36110 74 GLU A CA 1
ATOM 1125 C C . GLU A 1 74 ? 34.02676 64.33621 43.65172 1.000 34.64113 74 GLU A C 1
ATOM 1126 O O . GLU A 1 74 ? 33.38457 64.38923 44.70652 1.000 36.99675 74 GLU A O 1
ATOM 1138 N N . ARG A 1 75 ? 33.49265 64.68205 42.47630 1.000 34.39619 75 ARG A N 1
ATOM 1139 C CA . ARG A 1 75 ? 32.09229 65.09109 42.39084 1.000 29.20714 75 ARG A CA 1
ATOM 1140 C C . ARG A 1 75 ? 31.14706 63.92900 42.68583 1.000 36.41940 75 ARG A C 1
ATOM 1141 O O . ARG A 1 75 ? 30.14953 64.10496 43.38526 1.000 36.49104 75 ARG A O 1
ATOM 1162 N N . ASN A 1 76 ? 31.45251 62.72094 42.19238 1.000 32.92274 76 ASN A N 1
ATOM 1163 C CA . ASN A 1 76 ? 30.61696 61.57725 42.53441 1.000 29.48120 76 ASN A CA 1
ATOM 1164 C C . ASN A 1 76 ? 30.76550 61.17685 44.00010 1.000 41.24373 76 ASN A C 1
ATOM 1165 O O . ASN A 1 76 ? 29.81367 60.66303 44.60247 1.000 34.33718 76 ASN A O 1
ATOM 1176 N N . TRP A 1 77 ? 31.95183 61.37704 44.57926 1.000 31.93156 77 TRP A N 1
ATOM 1177 C CA . TRP A 1 77 ? 32.17544 60.99382 45.96680 1.000 37.76157 77 TRP A CA 1
ATOM 1178 C C . TRP A 1 77 ? 31.24901 61.75453 46.90342 1.000 38.39393 77 TRP A C 1
ATOM 1179 O O . TRP A 1 77 ? 30.76208 61.19518 47.89117 1.000 41.11742 77 TRP A O 1
ATOM 1200 N N . GLU A 1 78 ? 31.00068 63.03333 46.62021 1.000 40.78766 78 GLU A N 1
ATOM 1201 C CA . GLU A 1 78 ? 30.07412 63.79900 47.45367 1.000 44.93015 78 GLU A CA 1
ATOM 1202 C C . GLU A 1 78 ? 28.67018 63.20044 47.39611 1.000 52.43285 78 GLU A C 1
ATOM 1203 O O . GLU A 1 78 ? 27.95045 63.18379 48.40255 1.000 54.30673 78 GLU A O 1
ATOM 1215 N N . GLU A 1 79 ? 28.26689 62.68497 46.23014 1.000 43.64717 79 GLU A N 1
ATOM 1216 C CA . GLU A 1 79 ? 26.99092 61.97996 46.14864 1.000 45.21675 79 GLU A CA 1
ATOM 1217 C C . GLU A 1 79 ? 27.02010 60.70907 46.98191 1.000 43.98713 79 GLU A C 1
ATOM 1218 O O . GLU A 1 79 ? 26.00618 60.33420 47.57843 1.000 50.82900 79 GLU A O 1
ATOM 1230 N N . VAL A 1 80 ? 28.17102 60.03828 47.04523 1.000 42.17883 80 VAL A N 1
ATOM 1231 C CA . VAL A 1 80 ? 28.30081 58.85849 47.89474 1.000 34.71870 80 VAL A CA 1
ATOM 1232 C C . VAL A 1 80 ? 28.11331 59.23392 49.35990 1.000 45.67064 80 VAL A C 1
ATOM 1233 O O . VAL A 1 80 ? 27.46087 58.50929 50.12344 1.000 47.68812 80 VAL A O 1
ATOM 1246 N N . LYS A 1 81 ? 28.69528 60.36014 49.77835 1.000 42.68551 81 LYS A N 1
ATOM 1247 C CA . LYS A 1 81 ? 28.56819 60.79070 51.16698 1.000 49.85608 81 LYS A CA 1
ATOM 1248 C C . LYS A 1 81 ? 27.11248 61.08190 51.51508 1.000 52.43112 81 LYS A C 1
ATOM 1249 O O . LYS A 1 81 ? 26.60483 60.62737 52.54546 1.000 68.15888 81 LYS A O 1
ATOM 1268 N N . LYS A 1 82 ? 26.42417 61.84115 50.66296 1.000 54.41191 82 LYS A N 1
ATOM 1269 C CA . LYS A 1 82 ? 25.02368 62.16016 50.92134 1.000 57.75145 82 LYS A CA 1
ATOM 1270 C C . LYS A 1 82 ? 24.19538 60.89347 51.08453 1.000 58.93124 82 LYS A C 1
ATOM 1271 O O . LYS A 1 82 ? 23.36236 60.79821 51.99263 1.000 65.98899 82 LYS A O 1
ATOM 1290 N N . LEU A 1 83 ? 24.40685 59.90822 50.21136 1.000 60.70339 83 LEU A N 1
ATOM 1291 C CA . LEU A 1 83 ? 23.71858 58.63382 50.36531 1.000 63.15662 83 LEU A CA 1
ATOM 1292 C C . LEU A 1 83 ? 24.10366 57.96215 51.67579 1.000 63.74616 83 LEU A C 1
ATOM 1293 O O . LEU A 1 83 ? 23.25608 57.36985 52.34902 1.000 56.97837 83 LEU A O 1
ATOM 1309 N N . GLU A 1 84 ? 25.37937 58.05305 52.05690 1.000 55.07304 84 GLU A N 1
ATOM 1310 C CA . GLU A 1 84 ? 25.84464 57.38889 53.26955 1.000 60.88081 84 GLU A CA 1
ATOM 1311 C C . GLU A 1 84 ? 25.14023 57.94554 54.50259 1.000 66.65586 84 GLU A C 1
ATOM 1312 O O . GLU A 1 84 ? 24.63068 57.18596 55.33379 1.000 67.70081 84 GLU A O 1
ATOM 1324 N N . ALA A 1 85 ? 25.10742 59.27144 54.64257 1.000 63.79341 85 ALA A N 1
ATOM 1325 C CA . ALA A 1 85 ? 24.39138 59.87541 55.76001 1.000 70.62133 85 ALA A CA 1
ATOM 1326 C C . ALA A 1 85 ? 22.94655 59.39052 55.79672 1.000 77.30644 85 ALA A C 1
ATOM 1327 O O . ALA A 1 85 ? 22.44206 58.96205 56.84125 1.000 73.41174 85 ALA A O 1
ATOM 1334 N N . GLN A 1 86 ? 22.27259 59.43673 54.64788 1.000 75.56948 86 GLN A N 1
ATOM 1335 C CA . GLN A 1 86 ? 20.88741 58.99286 54.56720 1.000 71.23506 86 GLN A CA 1
ATOM 1336 C C . GLN A 1 86 ? 20.74137 57.55013 55.03358 1.000 76.77894 86 GLN A C 1
ATOM 1337 O O . GLN A 1 86 ? 20.04307 57.26350 56.01294 1.000 75.95805 86 GLN A O 1
ATOM 1351 N N . TYR A 1 87 ? 21.39648 56.62527 54.33773 1.000 69.56656 87 TYR A N 1
ATOM 1352 C CA . TYR A 1 87 ? 21.14050 55.20326 54.50809 1.000 72.37127 87 TYR A CA 1
ATOM 1353 C C . TYR A 1 87 ? 21.90220 54.57556 55.66997 1.000 72.50829 87 TYR A C 1
ATOM 1354 O O . TYR A 1 87 ? 21.68081 53.39172 55.95854 1.000 78.47801 87 TYR A O 1
ATOM 1372 N N . LEU A 1 88 ? 22.77404 55.31609 56.34767 1.000 72.47832 88 LEU A N 1
ATOM 1373 C CA . LEU A 1 88 ? 23.56777 54.76994 57.43977 1.000 74.57372 88 LEU A CA 1
ATOM 1374 C C . LEU A 1 88 ? 23.33114 55.56194 58.71904 1.000 78.52577 88 LEU A C 1
ATOM 1375 O O . LEU A 1 88 ? 23.22164 56.79355 58.69278 1.000 72.49819 88 LEU A O 1
ATOM 1391 N N . ARG A 1 89 ? 23.25856 54.83769 59.83879 1.000 79.85781 89 ARG A N 1
ATOM 1392 C CA . ARG A 1 89 ? 23.11510 55.46107 61.14807 1.000 78.09003 89 ARG A CA 1
ATOM 1393 C C . ARG A 1 89 ? 24.44073 56.00831 61.65384 1.000 72.90136 89 ARG A C 1
ATOM 1394 O O . ARG A 1 89 ? 24.46613 57.04313 62.32932 1.000 66.20810 89 ARG A O 1
ATOM 1415 N N . THR A 1 90 ? 25.53594 55.33306 61.33796 1.000 72.77963 90 THR A N 1
ATOM 1416 C CA . THR A 1 90 ? 26.87969 55.75553 61.73162 1.000 77.43312 90 THR A CA 1
ATOM 1417 C C . THR A 1 90 ? 27.74159 55.88438 60.48230 1.000 73.13737 90 THR A C 1
ATOM 1418 O O . THR A 1 90 ? 28.06628 54.85806 59.85348 1.000 74.79471 90 THR A O 1
ATOM 1429 N N . PRO A 1 91 ? 28.14716 57.08836 60.07874 1.000 72.16103 91 PRO A N 1
ATOM 1430 C CA . PRO A 1 91 ? 28.94328 57.21429 58.85143 1.000 72.46082 91 PRO A CA 1
ATOM 1431 C C . PRO A 1 91 ? 30.25021 56.44125 58.95336 1.000 72.62159 91 PRO A C 1
ATOM 1432 O O . PRO A 1 91 ? 30.73423 56.11397 60.04110 1.000 68.56770 91 PRO A O 1
ATOM 1443 N N . ILE A 1 92 ? 30.82923 56.15444 57.78967 1.000 66.23451 92 ILE A N 1
ATOM 1444 C CA . ILE A 1 92 ? 32.07431 55.40097 57.73654 1.000 63.07462 92 ILE A CA 1
ATOM 1445 C C . ILE A 1 92 ? 33.08329 56.12009 56.85355 1.000 55.28367 92 ILE A C 1
ATOM 1446 O O . ILE A 1 92 ? 34.25639 56.25810 57.22361 1.000 45.96049 92 ILE A O 1
ATOM 1462 N N . ILE A 1 93 ? 32.64129 56.58437 55.68375 1.000 51.45056 93 ILE A N 1
ATOM 1463 C CA . ILE A 1 93 ? 33.54509 57.17727 54.70066 1.000 52.29118 93 ILE A CA 1
ATOM 1464 C C . ILE A 1 93 ? 33.42970 58.68471 54.62954 1.000 46.98763 93 ILE A C 1
ATOM 1465 O O . ILE A 1 93 ? 34.08729 59.30560 53.78240 1.000 41.17769 93 ILE A O 1
ATOM 1481 N N . LYS A 1 94 ? 32.62556 59.30199 55.50010 1.000 52.10406 94 LYS A N 1
ATOM 1482 C CA . LYS A 1 94 ? 32.53573 60.75869 55.51928 1.000 59.33925 94 LYS A CA 1
ATOM 1483 C C . LYS A 1 94 ? 33.90116 61.39962 55.72554 1.000 50.01155 94 LYS A C 1
ATOM 1484 O O . LYS A 1 94 ? 34.14801 62.50888 55.23664 1.000 55.37930 94 LYS A O 1
ATOM 1503 N N . GLU A 1 95 ? 34.80017 60.71463 56.43376 1.000 46.38786 95 GLU A N 1
ATOM 1504 C CA . GLU A 1 95 ? 36.12799 61.26974 56.68157 1.000 59.62531 95 GLU A CA 1
ATOM 1505 C C . GLU A 1 95 ? 36.88665 61.51928 55.37925 1.000 60.38116 95 GLU A C 1
ATOM 1506 O O . GLU A 1 95 ? 37.59074 62.52893 55.24755 1.000 59.82140 95 GLU A O 1
ATOM 1518 N N . VAL A 1 96 ? 36.75347 60.61410 54.40518 1.000 50.00764 96 VAL A N 1
ATOM 1519 C CA . VAL A 1 96 ? 37.62089 60.64590 53.23334 1.000 50.32537 96 VAL A CA 1
ATOM 1520 C C . VAL A 1 96 ? 37.20889 61.78075 52.30914 1.000 46.01569 96 VAL A C 1
ATOM 1521 O O . VAL A 1 96 ? 36.04950 61.87686 51.89107 1.000 45.55788 96 VAL A O 1
ATOM 1534 N N . TYR A 1 97 ? 38.16359 62.64688 51.98493 1.000 48.09416 97 TYR A N 1
ATOM 1535 C CA . TYR A 1 97 ? 37.91681 63.74981 51.07101 1.000 40.13228 97 TYR A CA 1
ATOM 1536 C C . TYR A 1 97 ? 37.99275 63.25605 49.63202 1.000 43.41614 97 TYR A C 1
ATOM 1537 O O . TYR A 1 97 ? 38.80489 62.38694 49.29943 1.000 38.97972 97 TYR A O 1
ATOM 1555 N N . GLY A 1 98 ? 37.11841 63.79521 48.78399 1.000 42.62081 98 GLY A N 1
ATOM 1556 C CA . GLY A 1 98 ? 37.13361 63.42495 47.38097 1.000 45.75012 98 GLY A CA 1
ATOM 1557 C C . GLY A 1 98 ? 38.42981 63.77400 46.68643 1.000 41.21219 98 GLY A C 1
ATOM 1558 O O . GLY A 1 98 ? 38.77911 63.13985 45.68230 1.000 34.14862 98 GLY A O 1
ATOM 1562 N N . GLN A 1 99 ? 39.16047 64.76164 47.21041 1.000 39.82964 99 GLN A N 1
ATOM 1563 C CA . GLN A 1 99 ? 40.43213 65.15949 46.63288 1.000 42.39965 99 GLN A CA 1
ATOM 1564 C C . GLN A 1 99 ? 41.51889 64.11389 46.82119 1.000 36.27142 99 GLN A C 1
ATOM 1565 O O . GLN A 1 99 ? 42.55576 64.19726 46.14604 1.000 34.53614 99 GLN A O 1
ATOM 1579 N N . GLU A 1 100 ? 41.30704 63.13540 47.69569 1.000 32.98701 100 GLU A N 1
ATOM 1580 C CA . GLU A 1 100 ? 42.29862 62.09811 47.93196 1.000 32.08651 100 GLU A CA 1
ATOM 1581 C C . GLU A 1 100 ? 42.16677 60.92911 46.97317 1.000 33.15230 100 GLU A C 1
ATOM 1582 O O . GLU A 1 100 ? 43.13804 60.18512 46.77778 1.000 32.03803 100 GLU A O 1
ATOM 1594 N N . LEU A 1 101 ? 40.96362 60.71445 46.43764 1.000 31.70652 101 LEU A N 1
ATOM 1595 C CA . LEU A 1 101 ? 40.64746 59.45253 45.77619 1.000 29.77822 101 LEU A CA 1
ATOM 1596 C C . LEU A 1 101 ? 41.50691 59.25089 44.52946 1.000 27.33242 101 LEU A C 1
ATOM 1597 O O . LEU A 1 101 ? 41.74650 60.18513 43.76155 1.000 36.73138 101 LEU A O 1
ATOM 1613 N N . VAL A 1 102 ? 41.93671 58.01436 44.31706 1.000 30.75102 102 VAL A N 1
ATOM 1614 C CA . VAL A 1 102 ? 42.77599 57.65532 43.18199 1.000 27.89066 102 VAL A CA 1
ATOM 1615 C C . VAL A 1 102 ? 41.90825 56.96822 42.13896 1.000 28.07123 102 VAL A C 1
ATOM 1616 O O . VAL A 1 102 ? 41.12264 56.06539 42.45885 1.000 29.38844 102 VAL A O 1
ATOM 1629 N N . VAL A 1 103 ? 42.06557 57.37792 40.88914 1.000 29.60470 103 VAL A N 1
ATOM 1630 C CA . VAL A 1 103 ? 41.27328 56.82458 39.79774 1.000 28.13265 103 VAL A CA 1
ATOM 1631 C C . VAL A 1 103 ? 41.79552 55.43173 39.47702 1.000 32.54553 103 VAL A C 1
ATOM 1632 O O . VAL A 1 103 ? 42.99524 55.23920 39.23564 1.000 29.01787 103 VAL A O 1
ATOM 1645 N N . LEU A 1 104 ? 40.90603 54.44771 39.52061 1.000 27.96197 104 LEU A N 1
ATOM 1646 C CA . LEU A 1 104 ? 41.22159 53.08101 39.14806 1.000 32.63467 104 LEU A CA 1
ATOM 1647 C C . LEU A 1 104 ? 40.78741 52.80611 37.71622 1.000 25.52009 104 LEU A C 1
ATOM 1648 O O . LEU A 1 104 ? 39.87237 53.45680 37.19656 1.000 28.24687 104 LEU A O 1
ATOM 1664 N N . PRO A 1 105 ? 41.40535 51.82670 37.05114 1.000 28.34089 105 PRO A N 1
ATOM 1665 C CA . PRO A 1 105 ? 40.90796 51.39998 35.73758 1.000 27.18524 105 PRO A CA 1
ATOM 1666 C C . PRO A 1 105 ? 39.42671 51.08327 35.80748 1.000 27.59614 105 PRO A C 1
ATOM 1667 O O . PRO A 1 105 ? 38.93583 50.54411 36.80471 1.000 32.08794 105 PRO A O 1
ATOM 1678 N N . GLY A 1 106 ? 38.71810 51.39603 34.73364 1.000 29.15549 106 GLY A N 1
ATOM 1679 C CA . GLY A 1 106 ? 37.27682 51.21437 34.67300 1.000 36.56790 106 GLY A CA 1
ATOM 1680 C C . GLY A 1 106 ? 36.53406 52.43348 35.18308 1.000 41.12064 106 GLY A C 1
ATOM 1681 O O . GLY A 1 106 ? 35.53875 52.85161 34.58339 1.000 28.00803 106 GLY A O 1
ATOM 1702 N N . ASP A 1 108 ? 37.54084 55.40353 35.04613 1.000 30.20543 108 ASP A N 1
ATOM 1703 C CA . ASP A 1 108 ? 37.68301 56.41255 34.00443 1.000 34.64741 108 ASP A CA 1
ATOM 1704 C C . ASP A 1 108 ? 36.50163 56.36079 33.03843 1.000 28.29692 108 ASP A C 1
ATOM 1705 O O . ASP A 1 108 ? 35.83648 57.36569 32.79582 1.000 25.42064 108 ASP A O 1
ATOM 1714 N N . SER A 1 109 ? 36.20623 55.17491 32.50892 1.000 25.12559 109 SER A N 1
ATOM 1715 C CA . SER A 1 109 ? 35.12742 55.03401 31.54020 1.000 30.60897 109 SER A CA 1
ATOM 1716 C C . SER A 1 109 ? 33.75890 55.20349 32.18544 1.000 23.55899 109 SER A C 1
ATOM 1717 O O . SER A 1 109 ? 32.87180 55.80179 31.58644 1.000 27.23458 109 SER A O 1
ATOM 1726 N N . ALA A 1 110 ? 33.55626 54.64576 33.38254 1.000 25.97967 110 ALA A N 1
ATOM 1727 C CA . ALA A 1 110 ? 32.25957 54.77444 34.03695 1.000 28.60712 110 ALA A CA 1
ATOM 1728 C C . ALA A 1 110 ? 31.94616 56.23409 34.32821 1.000 22.35352 110 ALA A C 1
ATOM 1729 O O . ALA A 1 110 ? 30.82303 56.69297 34.09806 1.000 25.48745 110 ALA A O 1
ATOM 1736 N N . LEU A 1 111 ? 32.93011 56.96974 34.84630 1.000 25.32725 111 LEU A N 1
ATOM 1737 C CA . LEU A 1 111 ? 32.73161 58.37789 35.16571 1.000 26.65560 111 LEU A CA 1
ATOM 1738 C C . LEU A 1 111 ? 32.45284 59.19646 33.91787 1.000 25.61915 111 LEU A C 1
ATOM 1739 O O . LEU A 1 111 ? 31.61783 60.10645 33.93883 1.000 24.97254 111 LEU A O 1
ATOM 1755 N N . ALA A 1 112 ? 33.15040 58.89440 32.81885 1.000 28.11152 112 ALA A N 1
ATOM 1756 C CA . ALA A 1 112 ? 32.94505 59.64154 31.59074 1.000 18.98883 112 ALA A CA 1
ATOM 1757 C C . ALA A 1 112 ? 31.57019 59.36333 31.01288 1.000 22.09910 112 ALA A C 1
ATOM 1758 O O . ALA A 1 112 ? 30.85091 60.29464 30.63401 1.000 23.14917 112 ALA A O 1
ATOM 1765 N N . LEU A 1 113 ? 31.17744 58.08313 30.95337 1.000 22.95648 113 LEU A N 1
ATOM 1766 C CA . LEU A 1 113 ? 29.85536 57.74070 30.44009 1.000 21.61498 113 LEU A CA 1
ATOM 1767 C C . LEU A 1 113 ? 28.75447 58.35981 31.28497 1.000 23.75879 113 LEU A C 1
ATOM 1768 O O . LEU A 1 113 ? 27.74995 58.85213 30.75307 1.000 24.36486 113 LEU A O 1
ATOM 1784 N N . ASN A 1 114 ? 28.91356 58.34343 32.61052 1.000 24.42235 114 ASN A N 1
ATOM 1785 C CA . ASN A 1 114 ? 27.87548 58.94071 33.45574 1.000 25.25390 114 ASN A CA 1
ATOM 1786 C C . ASN A 1 114 ? 27.78582 60.44365 33.23341 1.000 27.12542 114 ASN A C 1
ATOM 1787 O O . ASN A 1 114 ? 26.68336 61.01763 33.22474 1.000 26.06244 114 ASN A O 1
ATOM 1798 N N . ALA A 1 115 ? 28.93074 61.10352 33.03899 1.000 24.71778 115 ALA A N 1
ATOM 1799 C CA . ALA A 1 115 ? 28.90683 62.52529 32.68254 1.000 23.02413 115 ALA A CA 1
ATOM 1800 C C . ALA A 1 115 ? 28.15255 62.74774 31.37957 1.000 26.79726 115 ALA A C 1
ATOM 1801 O O . ALA A 1 115 ? 27.27620 63.62661 31.27770 1.000 24.29966 115 ALA A O 1
ATOM 1808 N N . ILE A 1 116 ? 28.45160 61.93660 30.36787 1.000 24.89645 116 ILE A N 1
ATOM 1809 C CA . ILE A 1 116 ? 27.71852 62.05103 29.10832 1.000 26.16814 116 ILE A CA 1
ATOM 1810 C C . ILE A 1 116 ? 26.23521 61.83309 29.34193 1.000 22.14485 116 ILE A C 1
ATOM 1811 O O . ILE A 1 116 ? 25.39626 62.54835 28.77861 1.000 26.45634 116 ILE A O 1
ATOM 1827 N N . ARG A 1 117 ? 25.88181 60.82867 30.16159 1.000 22.53600 117 ARG A N 1
ATOM 1828 C CA . ARG A 1 117 ? 24.46901 60.57473 30.45477 1.000 22.83203 117 ARG A CA 1
ATOM 1829 C C . ARG A 1 117 ? 23.80925 61.79559 31.08226 1.000 24.65927 117 ARG A C 1
ATOM 1830 O O . ARG A 1 117 ? 22.66652 62.15056 30.74956 1.000 26.85079 117 ARG A O 1
ATOM 1851 N N . GLU A 1 118 ? 24.50332 62.44095 32.00863 1.000 24.99072 118 GLU A N 1
ATOM 1852 C CA . GLU A 1 118 ? 23.95575 63.63853 32.63899 1.000 30.24466 118 GLU A CA 1
ATOM 1853 C C . GLU A 1 118 ? 23.72966 64.73884 31.60578 1.000 30.17347 118 GLU A C 1
ATOM 1854 O O . GLU A 1 118 ? 22.68336 65.39915 31.60433 1.000 27.45829 118 GLU A O 1
ATOM 1866 N N . TYR A 1 119 ? 24.68954 64.94277 30.70550 1.000 22.98010 119 TYR A N 1
ATOM 1867 C CA . TYR A 1 119 ? 24.51956 65.97450 29.68973 1.000 24.12938 119 TYR A CA 1
ATOM 1868 C C . TYR A 1 119 ? 23.39662 65.61508 28.73919 1.000 30.61657 119 TYR A C 1
ATOM 1869 O O . TYR A 1 119 ? 22.59761 66.47192 28.36014 1.000 30.61183 119 TYR A O 1
ATOM 1887 N N . ASP A 1 120 ? 23.32598 64.34384 28.34255 1.000 31.87593 120 ASP A N 1
ATOM 1888 C CA . ASP A 1 120 ? 22.22675 63.88661 27.50445 1.000 33.36707 120 ASP A CA 1
ATOM 1889 C C . ASP A 1 120 ? 20.88813 64.09103 28.20464 1.000 30.90031 120 ASP A C 1
ATOM 1890 O O . ASP A 1 120 ? 19.92664 64.56624 27.58866 1.000 28.36007 120 ASP A O 1
ATOM 1899 N N . ALA A 1 121 ? 20.81637 63.78402 29.50049 1.000 28.04185 121 ALA A N 1
ATOM 1900 C CA . ALA A 1 121 ? 19.53935 63.87654 30.20525 1.000 33.49912 121 ALA A CA 1
ATOM 1901 C C . ALA A 1 121 ? 19.11182 65.31602 30.46851 1.000 39.97214 121 ALA A C 1
ATOM 1902 O O . ALA A 1 121 ? 17.92750 65.56075 30.70955 1.000 35.36476 121 ALA A O 1
ATOM 1909 N N . SER A 1 122 ? 20.04043 66.26860 30.42383 1.000 36.49884 122 SER A N 1
ATOM 1910 C CA . SER A 1 122 ? 19.70384 67.65849 30.69258 1.000 32.58606 122 SER A CA 1
ATOM 1911 C C . SER A 1 122 ? 18.82821 68.27611 29.61699 1.000 36.25227 122 SER A C 1
ATOM 1912 O O . SER A 1 122 ? 18.22934 69.32696 29.85963 1.000 32.48128 122 SER A O 1
ATOM 1920 N N . GLY A 1 123 ? 18.76517 67.67494 28.42999 1.000 33.06942 123 GLY A N 1
ATOM 1921 C CA . GLY A 1 123 ? 18.00419 68.24043 27.34516 1.000 30.86215 123 GLY A CA 1
ATOM 1922 C C . GLY A 1 123 ? 18.59118 69.49613 26.73511 1.000 32.49259 123 GLY A C 1
ATOM 1923 O O . GLY A 1 123 ? 17.94851 70.10880 25.88116 1.000 33.31063 123 GLY A O 1
ATOM 1927 N N . LYS A 1 124 ? 19.78882 69.90382 27.14437 1.000 30.02272 124 LYS A N 1
ATOM 1928 C CA . LYS A 1 124 ? 20.37325 71.13801 26.63490 1.000 31.37238 124 LYS A CA 1
ATOM 1929 C C . LYS A 1 124 ? 21.05468 70.97871 25.28461 1.000 34.04914 124 LYS A C 1
ATOM 1930 O O . LYS A 1 124 ? 21.40382 71.98894 24.67001 1.000 27.60901 124 LYS A O 1
ATOM 1949 N N . TYR A 1 125 ? 21.24487 69.75066 24.79359 1.000 34.23834 125 TYR A N 1
ATOM 1950 C CA . TYR A 1 125 ? 22.05461 69.54923 23.60763 1.000 26.02312 125 TYR A CA 1
ATOM 1951 C C . TYR A 1 125 ? 21.33081 68.72890 22.56181 1.000 28.61979 125 TYR A C 1
ATOM 1952 O O . TYR A 1 125 ? 20.60140 67.77829 22.87824 1.000 30.94014 125 TYR A O 1
ATOM 1970 N N . ASP A 1 126 ? 21.56179 69.09409 21.30623 1.000 23.79694 126 ASP A N 1
ATOM 1971 C CA . ASP A 1 126 ? 21.17070 68.25792 20.18792 1.000 24.98511 126 ASP A CA 1
ATOM 1972 C C . ASP A 1 126 ? 22.23073 67.20934 19.88174 1.000 26.32242 126 ASP A C 1
ATOM 1973 O O . ASP A 1 126 ? 21.89437 66.05906 19.56790 1.000 24.89950 126 ASP A O 1
ATOM 1982 N N . THR A 1 127 ? 23.50618 67.57837 19.99195 1.000 24.74898 127 THR A N 1
ATOM 1983 C CA . THR A 1 127 ? 24.60194 66.65595 19.71101 1.000 22.72340 127 THR A CA 1
ATOM 1984 C C . THR A 1 127 ? 25.67363 66.79193 20.77834 1.000 28.31801 127 THR A C 1
ATOM 1985 O O . THR A 1 127 ? 26.05350 67.90974 21.14837 1.000 22.45799 127 THR A O 1
ATOM 1996 N N . ILE A 1 128 ? 26.15094 65.65510 21.27630 1.000 21.01833 128 ILE A N 1
ATOM 1997 C CA . ILE A 1 128 ? 27.32450 65.58818 22.13675 1.000 20.24634 128 ILE A CA 1
ATOM 1998 C C . ILE A 1 128 ? 28.39398 64.87511 21.33941 1.000 25.99595 128 ILE A C 1
ATOM 1999 O O . ILE A 1 128 ? 28.28795 63.66967 21.07541 1.000 23.33085 128 ILE A O 1
ATOM 2015 N N . VAL A 1 129 ? 29.39698 65.62205 20.91601 1.000 20.09548 129 VAL A N 1
ATOM 2016 C CA . VAL A 1 129 ? 30.52953 65.09190 20.17548 1.000 19.11219 129 VAL A CA 1
ATOM 2017 C C . VAL A 1 129 ? 31.56872 64.66367 21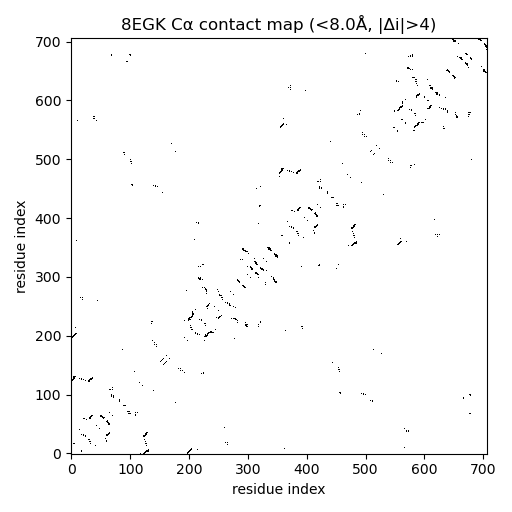.19670 1.000 20.40014 129 VAL A C 1
ATOM 2018 O O . VAL A 1 129 ? 32.07575 65.48887 21.96138 1.000 22.04508 129 VAL A O 1
ATOM 2031 N N . TYR A 1 130 ? 31.90367 63.38809 21.20577 1.000 24.21417 130 TYR A N 1
ATOM 2032 C CA . TYR A 1 130 ? 32.79269 62.83054 22.21466 1.000 20.84590 130 TYR A CA 1
ATOM 2033 C C . TYR A 1 130 ? 34.11992 62.45520 21.57296 1.000 20.61207 130 TYR A C 1
ATOM 2034 O O . TYR A 1 130 ? 34.17464 61.54822 20.73365 1.000 23.05567 130 TYR A O 1
ATOM 2052 N N . ASP A 1 131 ? 35.18981 63.14548 21.98342 1.000 24.06384 131 ASP A N 1
ATOM 2053 C CA . ASP A 1 131 ? 36.54313 62.89909 21.48555 1.000 27.02115 131 ASP A CA 1
ATOM 2054 C C . ASP A 1 131 ? 37.24524 61.95978 22.46073 1.000 26.18671 131 ASP A C 1
ATOM 2055 O O . ASP A 1 131 ? 38.00243 62.38033 23.33461 1.000 22.77429 131 ASP A O 1
ATOM 2064 N N . GLY A 1 132 ? 36.98711 60.66076 22.29317 1.000 25.31076 132 GLY A N 1
ATOM 2065 C CA . GLY A 1 132 ? 37.49744 59.63609 23.18127 1.000 25.81654 132 GLY A CA 1
ATOM 2066 C C . GLY A 1 132 ? 38.77450 59.00728 22.67063 1.000 30.06583 132 GLY A C 1
ATOM 2067 O O . GLY A 1 132 ? 39.49429 59.58091 21.84913 1.000 25.12548 132 GLY A O 1
ATOM 2071 N N . THR A 1 133 ? 39.05982 57.79781 23.16536 1.000 19.84811 133 THR A N 1
ATOM 2072 C CA . THR A 1 133 ? 40.27252 57.10606 22.77431 1.000 21.17039 133 THR A CA 1
ATOM 2073 C C . THR A 1 133 ? 40.13575 56.43707 21.40528 1.000 24.07590 133 THR A C 1
ATOM 2074 O O . THR A 1 133 ? 41.13772 55.94969 20.86722 1.000 25.06958 133 THR A O 1
ATOM 2085 N N . GLY A 1 134 ? 38.93021 56.38100 20.85713 1.000 24.62890 134 GLY A N 1
ATOM 2086 C CA . GLY A 1 134 ? 38.73017 55.88621 19.50491 1.000 22.17550 134 GLY A CA 1
ATOM 2087 C C . GLY A 1 134 ? 39.06304 54.42680 19.29986 1.000 24.26035 134 GLY A C 1
ATOM 2088 O O . GLY A 1 134 ? 39.42154 54.03522 18.17279 1.000 21.78293 134 GLY A O 1
ATOM 2092 N N . ASP A 1 135 ? 38.96063 53.60431 20.34373 1.000 24.70846 135 ASP A N 1
ATOM 2093 C CA . ASP A 1 135 ? 39.49497 52.24969 20.26420 1.000 26.43833 135 ASP A CA 1
ATOM 2094 C C . ASP A 1 135 ? 38.57724 51.28760 21.01083 1.000 24.62515 135 ASP A C 1
ATOM 2095 O O . ASP A 1 135 ? 37.41962 51.60122 21.32105 1.000 20.97906 135 ASP A O 1
ATOM 2104 N N . ALA A 1 136 ? 39.10750 50.10047 21.32973 1.000 23.65808 136 ALA A N 1
ATOM 2105 C CA . ALA A 1 136 ? 38.30199 49.08650 22.00621 1.000 22.86173 136 ALA A CA 1
ATOM 2106 C C . ALA A 1 136 ? 37.90072 49.49301 23.41716 1.000 25.30568 136 ALA A C 1
ATOM 2107 O O . ALA A 1 136 ? 36.91284 48.96430 23.93761 1.000 24.05378 136 ALA A O 1
ATOM 2114 N N . PHE A 1 137 ? 38.64327 50.39729 24.05907 1.000 23.59334 137 PHE A N 1
ATOM 2115 C CA . PHE A 1 137 ? 38.22000 50.88389 25.37451 1.000 25.98416 137 PHE A CA 1
ATOM 2116 C C . PHE A 1 137 ? 36.97582 51.74755 25.26017 1.000 23.06769 137 PHE A C 1
ATOM 2117 O O . PHE A 1 137 ? 36.10803 51.73102 26.14059 1.000 22.24518 137 PHE A O 1
ATOM 2134 N N . THR A 1 138 ? 36.88475 52.53589 24.18959 1.000 17.31327 138 THR A N 1
ATOM 2135 C CA . THR A 1 138 ? 35.67674 53.30995 23.94338 1.000 21.39623 138 THR A CA 1
ATOM 2136 C C . THR A 1 138 ? 34.48183 52.39255 23.75842 1.000 21.80737 138 THR A C 1
ATOM 2137 O O . THR A 1 138 ? 33.39362 52.66110 24.28056 1.000 21.33162 138 THR A O 1
ATOM 2148 N N . LEU A 1 139 ? 34.67383 51.27956 23.05185 1.000 17.97365 139 LEU A N 1
ATOM 2149 C CA . LEU A 1 139 ? 33.56738 50.35152 22.83727 1.000 18.91389 139 LEU A CA 1
ATOM 2150 C C . LEU A 1 139 ? 33.10832 49.74679 24.15420 1.000 23.66561 139 LEU A C 1
ATOM 2151 O O . LEU A 1 139 ? 31.90131 49.64139 24.42083 1.000 22.03800 139 LEU A O 1
ATOM 2167 N N . ARG A 1 140 ? 34.05764 49.38038 25.01294 1.000 20.60759 140 ARG A N 1
ATOM 2168 C CA . ARG A 1 140 ? 33.68895 48.79019 26.30580 1.000 26.10318 140 ARG A CA 1
ATOM 2169 C C . ARG A 1 140 ? 32.96707 49.79757 27.18406 1.000 24.86810 140 ARG A C 1
ATOM 2170 O O . ARG A 1 140 ? 32.05520 49.43174 27.94286 1.000 25.58096 140 ARG A O 1
ATOM 2208 N N . LEU A 1 142 ? 30.99639 52.37383 25.93685 1.000 22.99088 142 LEU A N 1
ATOM 2209 C CA . LEU A 1 142 ? 29.66006 52.53214 25.36304 1.000 20.34574 142 LEU A CA 1
ATOM 2210 C C . LEU A 1 142 ? 28.80459 51.30662 25.58252 1.000 24.44703 142 LEU A C 1
ATOM 2211 O O . LEU A 1 142 ? 27.57156 51.41234 25.63439 1.000 24.20461 142 LEU A O 1
ATOM 2227 N N . GLY A 1 143 ? 29.42720 50.13993 25.69062 1.000 21.08118 143 GLY A N 1
ATOM 2228 C CA . GLY A 1 143 ? 28.68465 48.92366 25.95231 1.000 26.94113 143 GLY A CA 1
ATOM 2229 C C . GLY A 1 143 ? 28.27485 48.71987 27.39310 1.000 26.73679 143 GLY A C 1
ATOM 2230 O O . GLY A 1 143 ? 27.61673 47.72965 27.69371 1.000 26.77518 143 GLY A O 1
ATOM 2234 N N . LEU A 1 144 ? 28.61667 49.64345 28.28415 1.000 25.54198 144 LEU A N 1
ATOM 2235 C CA . LEU A 1 144 ? 28.31218 49.45558 29.69625 1.000 25.10067 144 LEU A CA 1
ATOM 2236 C C . LEU A 1 144 ? 26.83759 49.19716 29.96662 1.000 23.85489 144 LEU A C 1
ATOM 2237 O O . LEU A 1 144 ? 26.53292 48.31577 30.78115 1.000 29.14311 144 LEU A O 1
ATOM 2253 N N . PRO A 1 145 ? 25.89520 49.93374 29.38824 1.000 24.69532 145 PRO A N 1
ATOM 2254 C CA . PRO A 1 145 ? 24.48029 49.64756 29.70452 1.000 31.07460 145 PRO A CA 1
ATOM 2255 C C . PRO A 1 145 ? 24.14142 48.18863 29.48657 1.000 29.56591 145 PRO A C 1
ATOM 2256 O O . PRO A 1 145 ? 23.54375 47.54931 30.35809 1.000 28.60780 145 PRO A O 1
ATOM 2267 N N . GLU A 1 146 ? 24.53447 47.63785 28.33723 1.000 27.24207 146 GLU A N 1
ATOM 2268 C CA . GLU A 1 146 ? 24.25217 46.23733 28.04528 1.000 24.74592 146 GLU A CA 1
ATOM 2269 C C . GLU A 1 146 ? 25.03052 45.31881 28.96945 1.000 31.45464 146 GLU A C 1
ATOM 2270 O O . GLU A 1 146 ? 24.49160 44.32714 29.46423 1.000 28.05741 146 GLU A O 1
ATOM 2282 N N . SER A 1 147 ? 26.30342 45.62509 29.19875 1.000 26.63330 147 SER A N 1
ATOM 2283 C CA . SER A 1 147 ? 27.14715 44.76078 30.00939 1.000 25.40008 147 SER A CA 1
ATOM 2284 C C . SER A 1 147 ? 26.66130 44.71099 31.44810 1.000 31.53007 147 SER A C 1
ATOM 2285 O O . SER A 1 147 ? 26.57187 43.63118 32.04544 1.000 31.22786 147 SER A O 1
ATOM 2293 N N . LEU A 1 148 ? 26.36630 45.87566 32.03567 1.000 27.22710 148 LEU A N 1
ATOM 2294 C CA . LEU A 1 148 ? 25.82711 45.88475 33.39695 1.000 32.68265 148 LEU A CA 1
ATOM 2295 C C . LEU A 1 148 ? 24.48087 45.17774 33.45808 1.000 31.01444 148 LEU A C 1
ATOM 2296 O O . LEU A 1 148 ? 24.21375 44.41280 34.39305 1.000 35.58390 148 LEU A O 1
ATOM 2312 N N . SER A 1 149 ? 23.61301 45.42476 32.47391 1.000 29.70958 149 SER A N 1
ATOM 2313 C CA . SER A 1 149 ? 22.32775 44.72519 32.42829 1.000 31.11776 149 SER A CA 1
ATOM 2314 C C . SER A 1 149 ? 22.52341 43.21372 32.48699 1.000 39.43937 149 SER A C 1
ATOM 2315 O O . SER A 1 149 ? 21.79443 42.50712 33.19821 1.000 28.80716 149 SER A O 1
ATOM 2323 N N . TRP A 1 150 ? 23.52070 42.69454 31.76250 1.000 36.01641 150 TRP A N 1
ATOM 2324 C CA . TRP A 1 150 ? 23.74140 41.25034 31.77935 1.000 35.93316 150 TRP A CA 1
ATOM 2325 C C . TRP A 1 150 ? 24.14363 40.77284 33.16943 1.000 38.51052 150 TRP A C 1
ATOM 2326 O O . TRP A 1 150 ? 23.67621 39.72739 33.63835 1.000 39.54501 150 TRP A O 1
ATOM 2347 N N . TYR A 1 151 ? 25.01504 41.52428 33.84719 1.000 33.61147 151 TYR A N 1
ATOM 2348 C CA . TYR A 1 151 ? 25.42827 41.13108 35.18842 1.000 37.82836 151 TYR A CA 1
ATOM 2349 C C . TYR A 1 151 ? 24.25191 41.17923 36.15639 1.000 46.25982 151 TYR A C 1
ATOM 2350 O O . TYR A 1 151 ? 23.99450 40.21505 36.88579 1.000 41.56971 151 TYR A O 1
ATOM 2368 N N . VAL A 1 152 ? 23.52453 42.29847 36.17060 1.000 40.20210 152 VAL A N 1
ATOM 2369 C CA . VAL A 1 152 ? 22.35609 42.42336 37.03642 1.000 38.84580 152 VAL A CA 1
ATOM 2370 C C . VAL A 1 152 ? 21.44595 41.20968 36.87268 1.000 46.02800 152 VAL A C 1
ATOM 2371 O O . VAL A 1 152 ? 21.00858 40.59680 37.85197 1.000 44.83469 152 VAL A O 1
ATOM 2384 N N . ARG A 1 153 ? 21.14946 40.84734 35.62404 1.000 38.35496 153 ARG A N 1
ATOM 2385 C CA . ARG A 1 153 ? 20.24781 39.72770 35.37006 1.000 44.36777 153 ARG A CA 1
ATOM 2386 C C . A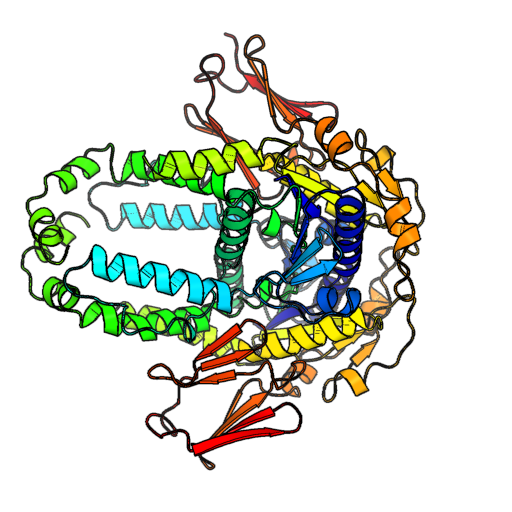RG A 1 153 ? 20.78467 38.41512 35.93429 1.000 57.51828 153 ARG A C 1
ATOM 2387 O O . ARG A 1 153 ? 19.99410 37.54507 36.31682 1.000 50.63717 153 ARG A O 1
ATOM 2408 N N . ARG A 1 154 ? 22.11509 38.255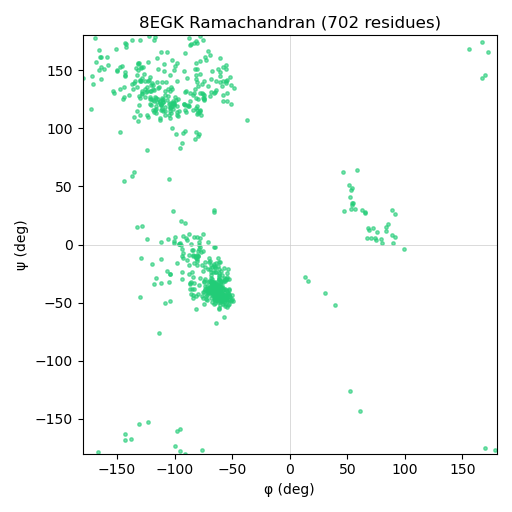67 36.01876 1.000 56.36653 154 ARG A N 1
ATOM 2409 C CA . ARG A 1 154 ? 22.66944 37.03591 36.59962 1.000 50.98268 154 ARG A CA 1
ATOM 2410 C C . ARG A 1 154 ? 22.68271 37.08815 38.12280 1.000 63.85015 154 ARG A C 1
ATOM 2411 O O . ARG A 1 154 ? 22.33953 36.09958 38.77973 1.000 71.12694 154 ARG A O 1
ATOM 2432 N N . PHE A 1 155 ? 23.10348 38.21553 38.70496 1.000 65.52424 155 PHE A N 1
ATOM 2433 C CA . PHE A 1 155 ? 23.02222 38.37722 40.15423 1.000 70.59632 155 PHE A CA 1
ATOM 2434 C C . PHE A 1 155 ? 21.61713 38.04646 40.64344 1.000 74.34304 155 PHE A C 1
ATOM 2435 O O . PHE A 1 155 ? 21.43574 37.29330 41.60655 1.000 81.70719 155 PHE A O 1
ATOM 2452 N N . ARG A 1 156 ? 20.60493 38.60886 39.98053 1.000 69.59263 156 ARG A N 1
ATOM 2453 C CA . ARG A 1 156 ? 19.22351 38.32627 40.35410 1.000 75.41236 156 ARG A CA 1
ATOM 2454 C C . ARG A 1 156 ? 18.94746 36.82828 40.33123 1.000 77.75148 156 ARG A C 1
ATOM 2455 O O . ARG A 1 156 ? 18.32136 36.29064 41.25030 1.000 80.92687 156 ARG A O 1
ATOM 2476 N N . GLN A 1 157 ? 19.42237 36.13663 39.29449 1.000 69.47509 157 GLN A N 1
ATOM 2477 C CA . GLN A 1 157 ? 19.20622 34.69879 39.19451 1.000 77.13459 157 GLN A CA 1
ATOM 2478 C C . GLN A 1 157 ? 19.78801 33.94632 40.38349 1.000 77.21793 157 GLN A C 1
ATOM 2479 O O . GLN A 1 157 ? 19.30674 32.85924 40.72166 1.000 87.22779 157 GLN A O 1
ATOM 2493 N N . LEU A 1 158 ? 20.81684 34.49863 41.02423 1.000 76.38146 158 LEU A N 1
ATOM 2494 C CA . LEU A 1 158 ? 21.63240 33.72820 41.95425 1.000 78.78677 158 LEU A CA 1
ATOM 2495 C C . LEU A 1 158 ? 21.49228 34.21791 43.39002 1.000 84.22649 158 LEU A C 1
ATOM 2496 O O . LEU A 1 158 ? 20.81220 33.58306 44.20292 1.000 89.94031 158 LEU A O 1
ATOM 2512 N N . PHE A 1 159 ? 22.13893 35.34145 43.71264 1.000 84.76942 159 PHE A N 1
ATOM 2513 C CA . PHE A 1 159 ? 22.12701 35.86953 45.07349 1.000 87.27183 159 PHE A CA 1
ATOM 2514 C C . PHE A 1 159 ? 20.72405 36.20813 45.55858 1.000 88.00367 159 PHE A C 1
ATOM 2515 O O . PHE A 1 159 ? 20.53347 36.40769 46.76208 1.000 92.65807 159 PHE A O 1
ATOM 2532 N N . VAL A 1 160 ? 19.75056 36.28702 44.65847 1.000 84.96241 160 VAL A N 1
ATOM 2533 C CA . VAL A 1 160 ? 18.33431 36.32666 45.00642 1.000 83.73750 160 VAL A CA 1
ATOM 2534 C C . VAL A 1 160 ? 17.63426 35.42014 43.99704 1.000 94.02041 160 VAL A C 1
ATOM 2535 O O . VAL A 1 160 ? 18.29584 34.65686 43.27937 1.000 89.76003 160 VAL A O 1
ATOM 2548 N N . ASN A 1 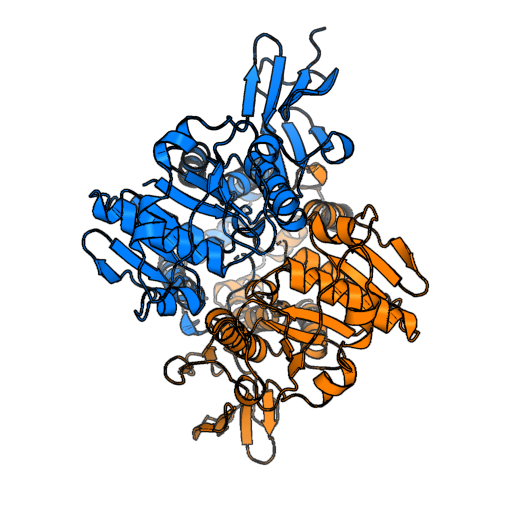161 ? 16.30126 35.48461 43.92759 1.000 91.59392 161 ASN A N 1
ATOM 2549 C CA . ASN A 1 161 ? 15.53358 34.62319 43.01913 1.000 90.71449 161 ASN A CA 1
ATOM 2550 C C . ASN A 1 161 ? 15.99837 33.17027 43.12014 1.000 92.51790 161 ASN A C 1
ATOM 2551 O O . ASN A 1 161 ? 15.92413 32.40224 42.15677 1.000 92.98216 161 ASN A O 1
ATOM 2562 N N . SER A 1 162 ? 16.49474 32.79625 44.29618 1.000 91.39371 162 SER A N 1
ATOM 2563 C CA . SER A 1 162 ? 16.99182 31.45623 44.56091 1.000 96.82284 162 SER A CA 1
ATOM 2564 C C . SER A 1 162 ? 16.77477 31.17780 46.04024 1.000 101.54539 162 SER A C 1
ATOM 2565 O O . SER A 1 162 ? 16.46164 32.08195 46.81913 1.000 99.82517 162 SER A O 1
ATOM 2573 N N . ASP A 1 163 ? 16.93877 29.91149 46.42839 1.000 103.12700 163 ASP A N 1
ATOM 2574 C CA . ASP A 1 163 ? 16.83022 29.57622 47.84336 1.000 103.86803 163 ASP A CA 1
ATOM 2575 C C . ASP A 1 163 ? 17.73934 30.47389 48.67114 1.000 106.73662 163 ASP A C 1
ATOM 2576 O O . ASP A 1 163 ? 17.34213 30.96350 49.73519 1.000 108.98354 163 ASP A O 1
ATOM 2585 N N . LEU A 1 164 ? 18.96273 30.71263 48.18561 1.000 102.65865 164 LEU A N 1
ATOM 2586 C CA . LEU A 1 164 ? 19.84837 31.67841 48.82766 1.000 94.87275 164 LEU A CA 1
ATOM 2587 C C . LEU A 1 164 ? 19.13109 33.00559 49.04864 1.000 97.46266 164 LEU A C 1
ATOM 2588 O O . LEU A 1 164 ? 19.18791 33.58394 50.13918 1.000 99.82240 164 LEU A O 1
ATOM 2604 N N . GLY A 1 165 ? 18.43325 33.49642 48.02311 1.000 96.99552 165 GLY A N 1
ATOM 2605 C CA . GLY A 1 165 ? 17.63746 34.70002 48.19347 1.000 100.15629 165 GLY A CA 1
ATOM 2606 C C . GLY A 1 165 ? 16.67973 34.61946 49.36541 1.000 102.03855 165 GLY A C 1
ATOM 2607 O O . GLY A 1 165 ? 16.34555 35.63971 49.97265 1.000 104.05087 165 GLY A O 1
ATOM 2611 N N . LYS A 1 166 ? 16.22344 33.41355 49.70002 1.000 104.47819 166 LYS A N 1
ATOM 2612 C CA . LYS A 1 166 ? 15.36367 33.21044 50.85850 1.000 103.22098 166 LYS A CA 1
ATOM 2613 C C . LYS A 1 166 ? 16.17600 33.01828 52.13412 1.000 102.20041 166 LYS A C 1
ATOM 2614 O O . LYS A 1 166 ? 15.82419 33.57906 53.17832 1.000 100.64293 166 LYS A O 1
ATOM 2633 N N . THR A 1 167 ? 17.25963 32.23084 52.07362 1.000 100.00098 167 THR A N 1
ATOM 2634 C CA . THR A 1 167 ? 18.05899 31.97494 53.26641 1.000 99.59402 167 THR A CA 1
ATOM 2635 C C . THR A 1 167 ? 18.73077 33.23730 53.79013 1.000 101.81209 167 THR A C 1
ATOM 2636 O O . THR A 1 167 ? 19.41633 33.17314 54.82065 1.000 105.86805 167 THR A O 1
ATOM 2647 N N . ILE A 1 168 ? 18.56502 34.36809 53.10715 1.000 101.06667 168 ILE A N 1
ATOM 2648 C CA . ILE A 1 168 ? 19.02674 35.65501 53.60543 1.000 100.70512 168 ILE A CA 1
ATOM 2649 C C . ILE A 1 168 ? 17.83058 36.58017 53.79794 1.000 99.38687 168 ILE A C 1
ATOM 2650 O O . ILE A 1 168 ? 17.81703 37.41358 54.71213 1.000 97.90852 168 ILE A O 1
ATOM 2666 N N . ALA A 1 169 ? 16.81749 36.44998 52.93464 1.000 100.61983 169 ALA A N 1
ATOM 2667 C CA . ALA A 1 169 ? 15.63377 37.29472 53.07065 1.000 104.86106 169 ALA A CA 1
ATOM 2668 C C . ALA A 1 169 ? 14.93408 37.06395 54.40502 1.000 100.07436 169 ALA A C 1
ATOM 2669 O O . ALA A 1 169 ? 14.32088 37.98808 54.95110 1.000 98.43684 169 ALA A O 1
ATOM 2676 N N . GLU A 1 170 ? 15.01648 35.84749 54.94628 1.000 98.17105 170 GLU A N 1
ATOM 2677 C CA . GLU A 1 170 ? 14.40464 35.54201 56.23089 1.000 97.77240 170 GLU A CA 1
ATOM 2678 C C . GLU A 1 170 ? 15.40979 35.44797 57.36821 1.000 90.53872 170 GLU A C 1
ATOM 2679 O O . GLU A 1 170 ? 15.03254 35.64843 58.52721 1.000 94.18625 170 GLU A O 1
ATOM 2691 N N . SER A 1 171 ? 16.66427 35.12911 57.06096 1.000 92.61612 171 SER A N 1
ATOM 2692 C CA . SER A 1 171 ? 17.69401 34.87428 58.05651 1.000 95.21972 171 SER A CA 1
ATOM 2693 C C . SER A 1 171 ? 17.55367 35.78804 59.26426 1.000 97.41127 171 SER A C 1
ATOM 2694 O O . SER A 1 171 ? 17.85748 36.98320 59.17671 1.000 94.13604 171 SER A O 1
ATOM 2702 N N . PRO A 1 172 ? 17.10245 35.26818 60.41173 1.000 94.84614 172 PRO A N 1
ATOM 2703 C CA . PRO A 1 172 ? 17.10662 36.08268 61.63579 1.000 93.85227 172 PRO A CA 1
ATOM 2704 C C . PRO A 1 172 ? 18.50499 36.43731 62.10695 1.000 97.79538 172 PRO A C 1
ATOM 2705 O O . PRO A 1 172 ? 18.64702 37.14275 63.11149 1.000 98.17911 172 PRO A O 1
ATOM 2716 N N . LEU A 1 173 ? 19.53639 35.95886 61.40938 1.000 98.32964 173 LEU A N 1
ATOM 2717 C CA . LEU A 1 173 ? 20.91410 36.31296 61.73050 1.000 100.24012 173 LEU A CA 1
ATOM 2718 C C . LEU A 1 173 ? 21.29342 37.64054 61.08389 1.000 103.69441 173 LEU A C 1
ATOM 2719 O O . LEU A 1 173 ? 21.88120 38.51059 61.73492 1.000 105.62283 173 LEU A O 1
ATOM 2735 N N . ILE A 1 174 ? 20.95614 37.81371 59.80523 1.000 103.52701 174 ILE A N 1
ATOM 2736 C CA . ILE A 1 174 ? 21.33010 39.02614 59.08336 1.000 105.75357 174 ILE A CA 1
ATOM 2737 C C . ILE A 1 174 ? 20.31044 40.14603 59.27870 1.000 101.94874 174 ILE A C 1
ATOM 2738 O O . ILE A 1 174 ? 20.68224 41.32512 59.27982 1.000 100.52424 174 ILE A O 1
ATOM 2754 N N . GLN A 1 175 ? 19.03166 39.80435 59.43159 1.000 101.02256 175 GLN A N 1
ATOM 2755 C CA . GLN A 1 175 ? 17.99251 40.81855 59.59599 1.000 100.47275 175 GLN A CA 1
ATOM 2756 C C . GLN A 1 175 ? 18.28992 41.79482 60.72579 1.000 96.69676 175 GLN A C 1
ATOM 2757 O O . GLN A 1 175 ? 18.23889 43.01230 60.48695 1.000 89.28588 175 GLN A O 1
ATOM 2771 N N . PRO A 1 176 ? 18.59770 41.35612 61.94958 1.000 97.67905 176 PRO A N 1
ATOM 2772 C CA . PRO A 1 176 ? 18.97902 42.33007 62.98582 1.000 97.42127 176 PRO A CA 1
ATOM 2773 C C . PRO A 1 176 ? 20.23361 43.10320 62.63052 1.000 93.60536 176 PRO A C 1
ATOM 2774 O O . PRO A 1 176 ? 20.39897 44.24521 63.07780 1.000 85.42793 176 PRO A O 1
ATOM 2785 N N . LEU A 1 177 ? 21.12537 42.51149 61.83123 1.000 94.20771 177 LEU A N 1
ATOM 2786 C CA . LEU A 1 177 ? 22.35251 43.20252 61.45423 1.000 93.26819 177 LEU A CA 1
ATOM 2787 C C . LEU A 1 177 ? 22.07246 44.34937 60.49116 1.000 88.27680 177 LEU A C 1
ATOM 2788 O O . LEU A 1 177 ? 22.77213 45.36752 60.52732 1.000 91.85609 177 LEU A O 1
ATOM 2804 N N . ILE A 1 178 ? 21.05863 44.21203 59.63311 1.000 88.44626 178 ILE A N 1
ATOM 2805 C CA . ILE A 1 178 ? 20.67080 45.32472 58.77054 1.000 90.99871 178 ILE A CA 1
ATOM 2806 C C . ILE A 1 178 ? 19.82531 46.32789 59.54772 1.000 88.95652 178 ILE A C 1
ATOM 2807 O O . ILE A 1 178 ? 20.00606 47.54419 59.41867 1.000 85.15178 178 ILE A O 1
ATOM 2823 N N . SER A 1 179 ? 18.89053 45.84120 60.36649 1.000 91.28759 179 SER A N 1
ATOM 2824 C CA . SER A 1 179 ? 18.14007 46.73450 61.24099 1.000 87.67578 179 SER A CA 1
ATOM 2825 C C . SER A 1 179 ? 19.06543 47.59255 62.09301 1.000 82.16874 179 SER A C 1
ATOM 2826 O O . SER A 1 179 ? 18.64877 48.64965 62.57647 1.000 84.35503 179 SER A O 1
ATOM 2834 N N . SER A 1 180 ? 20.31104 47.16687 62.27662 1.000 86.53239 180 SER A N 1
ATOM 2835 C CA . SER A 1 180 ? 21.31281 47.92224 63.01641 1.000 90.39441 180 SER A CA 1
ATOM 2836 C C . SER A 1 180 ? 22.20709 48.66618 62.02876 1.000 90.02741 180 SER A C 1
ATOM 2837 O O . SER A 1 180 ? 22.79644 48.05144 61.13291 1.000 87.15798 180 SER A O 1
ATOM 2845 N N . PHE A 1 181 ? 22.29996 49.98499 62.19391 1.000 94.07939 181 PHE A N 1
ATOM 2846 C CA . PHE A 1 181 ? 23.13895 50.90543 61.42868 1.000 86.11270 181 PHE A CA 1
ATOM 2847 C C . PHE A 1 181 ? 22.53935 51.27250 60.07633 1.000 84.87569 181 PHE A C 1
ATOM 2848 O O . PHE A 1 181 ? 23.20001 51.98333 59.30838 1.000 85.05329 181 PHE A O 1
ATOM 2865 N N . PHE A 1 182 ? 21.32716 50.82998 59.75539 1.000 86.34351 182 PHE A N 1
ATOM 2866 C CA . PHE A 1 182 ? 20.67420 51.22937 58.50964 1.000 81.41536 182 PHE A CA 1
ATOM 2867 C C . PHE A 1 182 ? 19.24589 51.70514 58.77549 1.000 76.12890 182 PHE A C 1
ATOM 2868 O O . PHE A 1 182 ? 18.86527 52.81312 58.39166 1.000 73.98701 182 PHE A O 1
ATOM 2885 N N . ASN A 1 196 ? 13.24008 46.60064 38.50746 1.000 79.71757 196 ASN A N 1
ATOM 2886 C CA . ASN A 1 196 ? 13.89673 47.46624 39.47333 1.000 76.32548 196 ASN A CA 1
ATOM 2887 C C . ASN A 1 196 ? 14.16790 48.84981 38.89188 1.000 71.07485 196 ASN A C 1
ATOM 2888 O O . ASN A 1 196 ? 14.16035 49.03413 37.67726 1.000 72.96489 196 ASN A O 1
ATOM 2898 N N . GLN A 1 197 ? 14.40017 49.82763 39.77178 1.000 75.01382 197 GLN A N 1
ATOM 2899 C CA . GLN A 1 197 ? 14.87268 51.12759 39.31186 1.000 66.26765 197 GLN A CA 1
ATOM 2900 C C . GLN A 1 197 ? 16.14655 50.97611 38.49073 1.000 64.16787 197 GLN A C 1
ATOM 2901 O O . GLN A 1 197 ? 16.41279 51.78452 37.59283 1.000 54.94386 197 GLN A O 1
ATOM 2915 N N . VAL A 1 198 ? 16.94105 49.94530 38.78256 1.000 60.17589 198 VAL A N 1
ATOM 2916 C CA . VAL A 1 198 ? 18.17962 49.72169 38.04179 1.000 63.48212 198 VAL A CA 1
ATOM 2917 C C . VAL A 1 198 ? 17.87549 49.46545 36.56877 1.000 51.54055 198 VAL A C 1
ATOM 2918 O O . VAL A 1 198 ? 18.47932 50.06984 35.67678 1.000 46.63163 198 VAL A O 1
ATOM 2931 N N . ASN A 1 199 ? 16.92051 48.57800 36.29194 1.000 55.64860 199 ASN A N 1
ATOM 2932 C CA . ASN A 1 199 ? 16.67530 48.17626 34.91145 1.000 55.16274 199 ASN A CA 1
ATOM 2933 C C . ASN A 1 199 ? 16.10584 49.31654 34.07097 1.000 54.05935 199 ASN A C 1
ATOM 2934 O O . ASN A 1 199 ? 16.40467 49.40572 32.87268 1.000 46.81413 199 ASN A O 1
ATOM 2945 N N . ASN A 1 200 ? 15.28903 50.19651 34.66016 1.000 53.29534 200 ASN A N 1
ATOM 2946 C CA . ASN A 1 200 ? 14.82549 51.36028 33.90794 1.000 53.79221 200 ASN A CA 1
ATOM 2947 C C . ASN A 1 200 ? 15.99266 52.27703 33.56156 1.000 42.27551 200 ASN A C 1
ATOM 2948 O O . ASN A 1 200 ? 16.01736 52.89066 32.48948 1.000 47.65087 200 ASN A O 1
ATOM 2959 N N . PHE A 1 201 ? 16.96233 52.38617 34.46868 1.000 44.64786 201 PHE A N 1
ATOM 2960 C CA . PHE A 1 201 ? 18.15799 53.18319 34.21630 1.000 46.31487 201 PHE A CA 1
ATOM 2961 C C . PHE A 1 201 ? 19.01157 52.55738 33.11564 1.000 36.66056 201 PHE A C 1
ATOM 2962 O O . PHE A 1 201 ? 19.40426 53.23565 32.15848 1.000 34.11100 201 PHE A O 1
ATOM 2979 N N . LEU A 1 202 ? 19.29001 51.25756 33.22323 1.000 39.52208 202 LEU A N 1
ATOM 2980 C CA . LEU A 1 202 ? 20.11732 50.59679 32.21771 1.000 42.47257 202 LEU A CA 1
ATOM 2981 C C . LEU A 1 202 ? 19.39494 50.49899 30.88168 1.000 37.76817 202 LEU A C 1
ATOM 2982 O O . LEU A 1 202 ? 20.00682 50.68663 29.82356 1.000 34.38277 202 LEU A O 1
ATOM 2998 N N . ASP A 1 203 ? 18.09356 50.20569 30.90886 1.000 38.89896 203 ASP A N 1
ATOM 2999 C CA . ASP A 1 203 ? 17.34413 50.03988 29.67205 1.000 37.69430 203 ASP A CA 1
ATOM 3000 C C . ASP A 1 203 ? 17.33457 51.31680 28.85064 1.000 33.79373 203 ASP A C 1
ATOM 3001 O O . ASP A 1 203 ? 17.33593 51.26758 27.61475 1.000 31.70053 203 ASP A O 1
ATOM 3010 N N . LYS A 1 204 ? 17.28521 52.47260 29.51479 1.000 36.56909 204 LYS A N 1
ATOM 3011 C CA . LYS A 1 204 ? 17.37236 53.73182 28.78697 1.000 34.93439 204 LYS A CA 1
ATOM 3012 C C . LYS A 1 204 ? 18.71030 53.83902 28.06343 1.000 31.10801 204 LYS A C 1
ATOM 3013 O O . LYS A 1 204 ? 18.77038 54.23975 26.88929 1.000 31.54852 204 LYS A O 1
ATOM 3032 N N . GLY A 1 205 ? 19.79530 53.47600 28.74164 1.000 29.54792 205 GLY A N 1
ATOM 3033 C CA . GLY A 1 205 ? 21.08790 53.46123 28.08050 1.000 31.07396 205 GLY A CA 1
ATOM 3034 C C . GLY A 1 205 ? 21.13660 52.46267 26.93630 1.000 27.92740 205 GLY A C 1
ATOM 3035 O O . GLY A 1 205 ? 21.70549 52.74090 25.88624 1.000 27.84692 205 GLY A O 1
ATOM 3039 N N . LYS A 1 206 ? 20.55140 51.27621 27.13707 1.000 32.50065 206 LYS A N 1
ATOM 3040 C CA . LYS A 1 206 ? 20.54889 50.25632 26.09101 1.000 30.09277 206 LYS A CA 1
ATOM 3041 C C . LYS A 1 206 ? 19.75712 50.70536 24.87163 1.000 27.21023 206 LYS A C 1
ATOM 3042 O O . LYS A 1 206 ? 20.18469 50.49778 23.73400 1.000 28.64380 206 LYS A O 1
ATOM 3061 N N . GLU A 1 207 ? 18.58743 51.30992 25.08272 1.000 27.43293 207 GLU A N 1
ATOM 3062 C CA . GLU A 1 207 ? 17.77590 51.75720 23.94990 1.000 31.27998 207 GLU A CA 1
ATOM 3063 C C . GLU A 1 207 ? 18.47409 52.86751 23.17200 1.000 25.97880 207 GLU A C 1
ATOM 3064 O O . GLU A 1 207 ? 18.39072 52.91880 21.93896 1.000 27.32200 207 GLU A O 1
ATOM 3076 N N . ALA A 1 208 ? 19.15982 53.77274 23.87109 1.000 28.03272 208 ALA A N 1
ATOM 3077 C CA . ALA A 1 208 ? 19.89751 54.82189 23.17283 1.000 26.92029 208 ALA A CA 1
ATOM 3078 C C . ALA A 1 208 ? 21.03014 54.22381 22.34133 1.000 20.59177 208 ALA A C 1
ATOM 3079 O O . ALA A 1 208 ? 21.19528 54.56644 21.17358 1.000 24.61130 208 ALA A O 1
ATOM 3086 N N . LEU A 1 209 ? 21.80921 53.31062 22.93139 1.000 25.31508 209 LEU A N 1
ATOM 3087 C CA . LEU A 1 209 ? 22.99609 52.78577 22.24889 1.000 24.52592 209 LEU A CA 1
ATOM 3088 C C . LEU A 1 209 ? 22.61997 52.12388 20.93113 1.000 29.33095 209 LEU A C 1
ATOM 3089 O O . LEU A 1 209 ? 23.34698 52.23448 19.94027 1.000 28.30737 209 LEU A O 1
ATOM 3105 N N . ALA A 1 210 ? 21.46715 51.46951 20.88469 1.000 25.18908 210 ALA A N 1
ATOM 3106 C CA . ALA A 1 210 ? 21.01857 50.75486 19.70609 1.000 28.11949 210 ALA A CA 1
ATOM 3107 C C . ALA A 1 210 ? 20.40169 51.65919 18.65017 1.000 35.73718 210 ALA A C 1
ATOM 3108 O O . ALA A 1 210 ? 20.22636 51.21191 17.51793 1.000 28.98776 210 ALA A O 1
ATOM 3115 N N . ASP A 1 211 ? 20.06859 52.90800 18.99012 1.000 29.72688 211 ASP A N 1
ATOM 3116 C CA . ASP A 1 211 ? 19.36799 53.81044 18.08208 1.000 24.48642 211 ASP A CA 1
ATOM 3117 C C . ASP A 1 211 ? 20.37125 54.71015 17.36669 1.000 31.07475 211 ASP A C 1
ATOM 3118 O O . ASP A 1 211 ? 21.01148 55.55092 18.01997 1.000 22.78094 211 ASP A O 1
ATOM 3127 N N . PRO A 1 212 ? 20.52843 54.60117 16.04584 1.000 24.51582 212 PRO A N 1
ATOM 3128 C CA . PRO A 1 212 ? 21.51649 55.44191 15.36051 1.000 24.09856 212 PRO A CA 1
ATOM 3129 C C . PRO A 1 212 ? 21.21803 56.93498 15.46231 1.000 26.47680 212 PRO A C 1
ATOM 3130 O O . PRO A 1 212 ? 22.12026 57.74885 15.26500 1.000 25.80883 212 PRO A O 1
ATOM 3141 N N . LYS A 1 213 ? 19.99388 57.31645 15.78432 1.000 26.99968 213 LYS A N 1
ATOM 3142 C CA . LYS A 1 213 ? 19.69251 58.71431 16.05626 1.000 30.17718 213 LYS A CA 1
ATOM 3143 C C . LYS A 1 213 ? 20.23033 59.17632 17.40688 1.000 29.96817 213 LYS A C 1
ATOM 3144 O O . LYS A 1 213 ? 20.32392 60.38949 17.63759 1.000 27.92939 213 LYS A O 1
ATOM 3163 N N . ARG A 1 214 ? 20.61692 58.24868 18.29212 1.000 22.75027 214 ARG A N 1
ATOM 3164 C CA . ARG A 1 214 ? 21.06478 58.59036 19.63218 1.000 19.37652 214 ARG A CA 1
ATOM 3165 C C . ARG A 1 214 ? 22.54346 58.32797 19.87150 1.000 24.71187 214 ARG A C 1
ATOM 3166 O O . ARG A 1 214 ? 23.16685 59.03801 20.66817 1.000 21.95674 214 ARG A O 1
ATOM 3187 N N . VAL A 1 215 ? 23.11954 57.30201 19.24954 1.000 21.80459 215 VAL A N 1
ATOM 3188 C CA . VAL A 1 215 ? 24.54821 57.01447 19.37344 1.000 19.98568 215 VAL A CA 1
ATOM 3189 C C . VAL A 1 215 ? 25.03890 56.50147 18.03242 1.000 24.47143 215 VAL A C 1
ATOM 3190 O O . VAL A 1 215 ? 24.42683 55.60698 17.45183 1.000 21.97633 215 VAL A O 1
ATOM 3203 N N . ALA A 1 216 ? 26.09455 57.11338 17.50572 1.000 19.40887 216 ALA A N 1
ATOM 3204 C CA . ALA A 1 216 ? 26.69344 56.70431 16.25199 1.000 20.66164 216 ALA A CA 1
ATOM 3205 C C . ALA A 1 216 ? 28.18564 57.02387 16.27841 1.000 25.62472 216 ALA A C 1
ATOM 3206 O O . ALA A 1 216 ? 28.62535 57.94985 16.95437 1.000 21.22610 216 ALA A O 1
ATOM 3213 N N . ALA A 1 217 ? 28.96968 56.22921 15.55707 1.000 20.69827 217 ALA A N 1
ATOM 3214 C CA . ALA A 1 217 ? 30.39400 56.47950 15.44001 1.000 20.33493 217 ALA A CA 1
ATOM 3215 C C . ALA A 1 217 ? 30.78442 56.39146 13.98089 1.000 22.14794 217 ALA A C 1
ATOM 3216 O O . ALA A 1 217 ? 30.11151 55.74554 13.17420 1.000 22.88046 217 ALA A O 1
ATOM 3223 N N . PHE A 1 218 ? 31.88509 57.05819 13.65871 1.000 20.99548 218 PHE A N 1
ATOM 3224 C CA . PHE A 1 218 ? 32.45478 57.06822 12.31734 1.000 21.50094 218 PHE A CA 1
ATOM 3225 C C . PHE A 1 218 ? 33.90170 56.63625 12.40849 1.000 19.97844 218 PHE A C 1
ATOM 3226 O O . PHE A 1 218 ? 34.61397 56.97830 13.35707 1.000 18.96446 218 PHE A O 1
ATOM 3243 N N . LEU A 1 219 ? 34.32406 55.85019 11.42929 1.000 18.59790 219 LEU A N 1
ATOM 3244 C CA . LEU A 1 219 ? 35.71244 55.43349 11.33543 1.000 16.96413 219 LEU A CA 1
ATOM 3245 C C . LEU A 1 219 ? 36.56609 56.56392 10.75747 1.000 22.03150 219 LEU A C 1
ATOM 3246 O O . LEU A 1 219 ? 36.12193 57.32197 9.89475 1.000 24.41193 219 LEU A O 1
ATOM 3262 N N . VAL A 1 220 ? 37.81546 56.64485 11.22083 1.000 19.67558 220 VAL A N 1
ATOM 3263 C CA . VAL A 1 220 ? 38.78955 57.62191 10.73644 1.000 19.13032 220 VAL A CA 1
ATOM 3264 C C . VAL A 1 220 ? 40.07338 56.88785 10.41213 1.000 20.80861 220 VAL A C 1
ATOM 3265 O O . VAL A 1 220 ? 40.59709 56.13857 11.25139 1.000 27.19824 220 VAL A O 1
ATOM 3278 N N . THR A 1 221 ? 40.58430 57.08771 9.19690 1.000 23.97292 221 THR A N 1
ATOM 3279 C CA . THR A 1 221 ? 41.70279 56.27242 8.73445 1.000 24.36909 221 THR A CA 1
ATOM 3280 C C . THR A 1 221 ? 42.40304 56.95338 7.56676 1.000 20.98022 221 THR A C 1
ATOM 3281 O O . THR A 1 221 ? 41.77609 57.69239 6.80231 1.000 25.06652 221 THR A O 1
ATOM 3292 N N . THR A 1 222 ? 43.70688 56.68777 7.44318 1.000 24.97284 222 THR A N 1
ATOM 3293 C CA . THR A 1 222 ? 44.43248 56.94588 6.20959 1.000 29.32388 222 THR A CA 1
ATOM 3294 C C . THR A 1 222 ? 44.31420 55.72064 5.29377 1.000 33.27985 222 THR A C 1
ATOM 3295 O O . THR A 1 222 ? 43.74002 54.68907 5.65984 1.000 23.80214 222 THR A O 1
ATOM 3306 N N . ALA A 1 223 ? 44.89466 55.82335 4.09978 1.000 28.83922 223 ALA A N 1
ATOM 3307 C CA . ALA A 1 223 ? 44.91952 54.71645 3.15022 1.000 30.99077 223 ALA A CA 1
ATOM 3308 C C . ALA A 1 223 ? 45.98797 53.67899 3.48370 1.000 36.15823 223 ALA A C 1
ATOM 3309 O O . ALA A 1 223 ? 46.09060 52.66732 2.78306 1.000 26.28793 223 ALA A O 1
ATOM 3316 N N . ASP A 1 224 ? 46.79773 53.90980 4.51205 1.000 24.93624 224 ASP A N 1
ATOM 3317 C CA . ASP A 1 224 ? 47.70679 52.89264 5.01033 1.000 26.39855 224 ASP A CA 1
ATOM 3318 C C . ASP A 1 224 ? 46.93955 51.59600 5.27082 1.000 27.57130 224 ASP A C 1
ATOM 3319 O O . ASP A 1 224 ? 45.98210 51.59445 6.07178 1.000 25.91288 224 ASP A O 1
ATOM 3328 N N . PRO A 1 225 ? 47.31174 50.48810 4.62242 1.000 23.93004 225 PRO A N 1
ATOM 3329 C CA . PRO A 1 225 ? 46.58715 49.22817 4.85911 1.000 29.47295 225 PRO A CA 1
ATOM 3330 C C . PRO A 1 225 ? 46.56059 48.79543 6.32235 1.000 23.82462 225 PRO A C 1
ATOM 3331 O O . PRO A 1 225 ? 45.62138 48.10420 6.73202 1.000 23.54770 225 PRO A O 1
ATOM 3342 N N . LEU A 1 226 ? 47.57097 49.16059 7.10698 1.000 25.54127 226 LEU A N 1
ATOM 3343 C CA . LEU A 1 226 ? 47.58093 48.81828 8.53119 1.000 27.41644 226 LEU A CA 1
ATOM 3344 C C . LEU A 1 226 ? 46.48439 49.57585 9.27543 1.000 25.19289 226 LEU A C 1
ATOM 3345 O O . LEU A 1 226 ? 45.84375 49.02709 10.17640 1.000 26.78554 226 LEU A O 1
ATOM 3361 N N . GLU A 1 227 ? 46.27821 50.85059 8.93905 1.000 23.54277 227 GLU A N 1
ATOM 3362 C CA . GLU A 1 227 ? 45.15414 51.58397 9.52856 1.000 25.81750 227 GLU A CA 1
ATOM 3363 C C . GLU A 1 227 ? 43.82940 51.02459 9.03707 1.000 23.02695 227 GLU A C 1
ATOM 3364 O O . GLU A 1 227 ? 42.87197 50.90071 9.81572 1.000 22.31294 227 GLU A O 1
ATOM 3376 N N . VAL A 1 228 ? 43.75484 50.68350 7.74421 1.000 23.59451 228 VAL A N 1
ATOM 3377 C CA . VAL A 1 228 ? 42.51322 50.18455 7.16757 1.000 20.21953 228 VAL A CA 1
ATOM 3378 C C . VAL A 1 228 ? 42.06390 48.92700 7.88744 1.000 23.58770 228 VAL A C 1
ATOM 3379 O O . VAL A 1 228 ? 40.88734 48.78686 8.26370 1.000 22.46776 228 VAL A O 1
ATOM 3392 N N . VAL A 1 229 ? 42.99478 47.98724 8.09691 1.000 23.99985 229 VAL A N 1
ATOM 3393 C CA . VAL A 1 229 ? 42.61552 46.74161 8.75225 1.000 21.11674 229 VAL A CA 1
ATOM 3394 C C . VAL A 1 229 ? 42.25147 46.99762 10.21094 1.000 21.54713 229 VAL A C 1
ATOM 3395 O O . VAL A 1 229 ? 41.39071 46.30845 10.77185 1.000 22.18429 229 VAL A O 1
ATOM 3408 N N . SER A 1 230 ? 42.88653 47.98744 10.84057 1.000 25.30279 230 SER A N 1
ATOM 3409 C CA . SER A 1 230 ? 42.57883 48.30623 12.22626 1.000 21.72469 230 SER A CA 1
ATOM 3410 C C . SER A 1 230 ? 41.14995 48.82136 12.36999 1.000 21.23052 230 SER A C 1
ATOM 3411 O O . SER A 1 230 ? 40.44666 48.44969 13.31734 1.000 24.42324 230 SER A O 1
ATOM 3419 N N . VAL A 1 231 ? 40.71155 49.70492 11.46561 1.000 20.74508 231 VAL A N 1
ATOM 3420 C CA . VAL A 1 231 ? 39.38997 50.28544 11.63012 1.000 21.13700 231 VAL A CA 1
ATOM 3421 C C . VAL A 1 231 ? 38.32413 49.29415 11.19042 1.000 20.73737 231 VAL A C 1
ATOM 3422 O O . VAL A 1 231 ? 37.19800 49.31484 11.71102 1.000 19.95054 231 VAL A O 1
ATOM 3435 N N . ARG A 1 232 ? 38.63981 48.40095 10.25110 1.000 19.53113 232 ARG A N 1
ATOM 3436 C CA . ARG A 1 232 ? 37.68669 47.33507 9.92891 1.000 21.93059 232 ARG A CA 1
ATOM 3437 C C . ARG A 1 232 ? 37.48929 46.39800 11.11626 1.000 20.09891 232 ARG A C 1
ATOM 3438 O O . ARG A 1 232 ? 36.37887 45.91188 11.34817 1.000 19.11842 232 ARG A O 1
ATOM 3459 N N . TYR A 1 233 ? 38.55729 46.13340 11.87336 1.000 20.25077 233 TYR A N 1
ATOM 3460 C CA . TYR A 1 233 ? 38.43448 45.32185 13.08416 1.000 25.29280 233 TYR A CA 1
ATOM 3461 C C . TYR A 1 233 ? 37.59488 46.04348 14.12604 1.000 20.53387 233 TYR A C 1
ATOM 3462 O O . TYR A 1 233 ? 36.70668 45.44308 14.74657 1.000 18.71288 233 TYR A O 1
ATOM 3480 N N . LEU A 1 234 ? 37.82410 47.34844 14.29175 1.000 21.20493 234 LEU A N 1
ATOM 3481 C CA . LEU A 1 234 ? 36.99906 48.14968 15.19933 1.000 18.14197 234 LEU A CA 1
ATOM 3482 C C . LEU A 1 234 ? 35.55120 48.20704 14.72613 1.000 23.99560 234 LEU A C 1
ATOM 3483 O O . LEU A 1 234 ? 34.61830 48.23125 15.53974 1.000 19.30333 234 LEU A O 1
ATOM 3499 N N . TRP A 1 235 ? 35.35222 48.27864 13.41023 1.000 16.89283 235 TRP A N 1
ATOM 3500 C CA . TRP A 1 235 ? 34.01735 48.28157 12.82323 1.000 19.81919 235 TRP A CA 1
ATOM 3501 C C . TRP A 1 235 ? 33.22844 47.04992 13.25555 1.000 18.69938 235 TRP A C 1
ATOM 3502 O O . TRP A 1 235 ? 32.10997 47.15748 13.76993 1.000 18.82610 235 TRP A O 1
ATOM 3523 N N . GLY A 1 236 ? 33.80419 45.86893 13.06394 1.000 20.44874 236 GLY A N 1
ATOM 3524 C CA . GLY A 1 236 ? 33.13439 44.65172 13.49116 1.000 21.29042 236 GLY A CA 1
ATOM 3525 C C . GLY A 1 236 ? 32.95695 44.58869 14.99045 1.000 22.04803 236 GLY A C 1
ATOM 3526 O O . GLY A 1 236 ? 31.92029 44.12135 15.48012 1.000 17.49377 236 GLY A O 1
ATOM 3530 N N . SER A 1 237 ? 33.96279 45.05909 15.74006 1.000 17.85971 237 SER A N 1
ATOM 3531 C CA . SER A 1 237 ? 33.86600 45.05013 17.19656 1.000 20.75280 237 SER A CA 1
ATOM 3532 C C . SER A 1 237 ? 32.73057 45.94436 17.66142 1.000 20.54189 237 SER A C 1
ATOM 3533 O O . SER A 1 237 ? 32.03856 45.62530 18.63092 1.000 19.28074 237 SER A O 1
ATOM 3541 N N . ALA A 1 238 ? 32.54665 47.09640 16.99403 1.000 17.99696 238 ALA A N 1
ATOM 3542 C CA . ALA A 1 238 ? 31.45124 47.99407 17.34730 1.000 17.60109 238 ALA A CA 1
ATOM 3543 C C . ALA A 1 238 ? 30.10429 47.33322 17.11449 1.000 18.02234 238 ALA A C 1
ATOM 3544 O O . ALA A 1 238 ? 29.16698 47.51932 17.89545 1.000 18.08156 238 ALA A O 1
ATOM 3551 N N . GLN A 1 239 ? 29.97850 46.56486 16.02872 1.000 17.53075 239 GLN A N 1
ATOM 3552 C CA . GLN A 1 239 ? 28.70942 45.90416 15.74779 1.000 15.79736 239 GLN A CA 1
ATOM 3553 C C . GLN A 1 239 ? 28.34327 44.95259 16.88373 1.000 20.37077 239 GLN A C 1
ATOM 3554 O O . GLN A 1 239 ? 27.17300 44.81422 17.23526 1.000 19.12742 239 GLN A O 1
ATOM 3568 N N . GLN A 1 240 ? 29.34729 44.31200 17.48627 1.000 15.81958 240 GLN A N 1
ATOM 3569 C CA . GLN A 1 240 ? 29.11150 43.38640 18.58279 1.000 19.70228 240 GLN A CA 1
ATOM 3570 C C . GLN A 1 240 ? 28.39826 44.04478 19.74137 1.000 27.94580 240 GLN A C 1
ATOM 3571 O O . GLN A 1 240 ? 27.61505 43.37657 20.42755 1.000 22.64011 240 GLN A O 1
ATOM 3585 N N . ILE A 1 241 ? 28.63397 45.34340 19.97615 1.000 22.59444 241 ILE A N 1
ATOM 3586 C CA . ILE A 1 241 ? 27.97218 46.04594 21.06323 1.000 26.55356 241 ILE A CA 1
ATOM 3587 C C . ILE A 1 241 ? 26.74104 46.79198 20.60368 1.000 23.02390 241 ILE A C 1
ATOM 3588 O O . ILE A 1 241 ? 26.07649 47.43071 21.41596 1.000 24.87482 241 ILE A O 1
ATOM 3604 N N . GLY A 1 242 ? 26.40638 46.71960 19.32405 1.000 20.82111 242 GLY A N 1
ATOM 3605 C CA . GLY A 1 242 ? 25.24941 47.40224 18.81044 1.000 23.89668 242 GLY A CA 1
ATOM 3606 C C . GLY A 1 242 ? 25.48272 48.85292 18.45598 1.000 19.65659 242 GLY A C 1
ATOM 3607 O O . GLY A 1 242 ? 24.50659 49.58412 18.26792 1.000 21.14321 242 GLY A O 1
ATOM 3611 N N . LEU A 1 243 ? 26.74129 49.28513 18.35444 1.000 19.25326 243 LEU A N 1
ATOM 3612 C CA . LEU A 1 243 ? 27.06259 50.66649 17.98773 1.000 20.40138 243 LEU A CA 1
ATOM 3613 C C . LEU A 1 243 ? 26.98893 50.83221 16.47405 1.000 17.57124 243 LEU A C 1
ATOM 3614 O O . LEU A 1 243 ? 27.75280 50.21185 15.73261 1.000 21.40493 243 LEU A O 1
ATOM 3630 N N . THR A 1 244 ? 26.08107 51.69065 16.01377 1.000 18.88377 244 THR A N 1
ATOM 3631 C CA . THR A 1 244 ? 26.01472 51.99288 14.60088 1.000 20.76838 244 THR A CA 1
ATOM 3632 C C . THR A 1 244 ? 27.27489 52.70889 14.13187 1.000 23.02342 244 THR A C 1
ATOM 3633 O O . THR A 1 244 ? 27.71763 53.67698 14.75004 1.000 18.79070 244 THR A O 1
ATOM 3644 N N . ILE A 1 245 ? 27.84437 52.22367 13.03923 1.000 18.88364 245 ILE A N 1
ATOM 3645 C CA . ILE A 1 245 ? 28.98553 52.84535 12.37625 1.000 20.98177 245 ILE A CA 1
ATOM 3646 C C . ILE A 1 245 ? 28.45566 53.44831 11.08148 1.000 23.28783 245 ILE A C 1
ATOM 3647 O O . ILE A 1 245 ? 28.05309 52.72476 10.15286 1.000 20.97307 245 ILE A O 1
ATOM 3663 N N . GLY A 1 246 ? 28.43429 54.77341 11.02094 1.000 19.20926 246 GLY A N 1
ATOM 3664 C CA . GLY A 1 246 ? 27.73035 55.47291 9.96201 1.000 23.40282 246 GLY A CA 1
ATOM 3665 C C . GLY A 1 246 ? 28.53303 55.72135 8.70853 1.000 23.12564 246 GLY A C 1
ATOM 3666 O O . GLY A 1 246 ? 27.95707 56.01743 7.65390 1.000 23.43406 246 GLY A O 1
ATOM 3670 N N . GLY A 1 247 ? 29.85244 55.62547 8.78547 1.000 23.92708 247 GLY A N 1
ATOM 3671 C CA . GLY A 1 247 ? 30.66356 55.93506 7.62412 1.000 20.19069 247 GLY A CA 1
ATOM 3672 C C . GLY A 1 247 ? 32.12449 56.02095 7.98453 1.000 25.59689 247 GLY A C 1
ATOM 3673 O O . GLY A 1 247 ? 32.52463 55.76551 9.13555 1.000 20.06355 247 GLY A O 1
ATOM 3677 N N . VAL A 1 248 ? 32.91037 56.40487 6.97494 1.000 21.62335 248 VAL A N 1
ATOM 3678 C CA . VAL A 1 248 ? 34.35842 56.43845 7.05516 1.000 20.58143 248 VAL A CA 1
ATOM 3679 C C . VAL A 1 248 ? 34.85119 57.81871 6.61863 1.000 18.00744 248 VAL A C 1
ATOM 3680 O O . VAL A 1 248 ? 34.47851 58.29602 5.54062 1.000 24.52604 248 VAL A O 1
ATOM 3693 N N . ILE A 1 249 ? 35.70696 58.42548 7.44022 1.000 23.25656 249 ILE A N 1
ATOM 3694 C CA . ILE A 1 249 ? 36.39743 59.67067 7.11961 1.000 21.91266 249 ILE A CA 1
ATOM 3695 C C . ILE A 1 249 ? 37.82582 59.30327 6.78303 1.000 21.27205 249 ILE A C 1
ATOM 3696 O O . ILE A 1 249 ? 38.54058 58.74738 7.62609 1.000 24.59655 249 ILE A O 1
ATOM 3712 N N . GLN A 1 250 ? 38.24375 59.59955 5.55132 1.000 22.56954 250 GLN A N 1
ATOM 3713 C CA . GLN A 1 250 ? 39.57293 59.27751 5.05655 1.000 20.57955 250 GLN A CA 1
ATOM 3714 C C . GLN A 1 250 ? 40.43126 60.52848 5.11578 1.000 22.33384 250 GLN A C 1
ATOM 3715 O O . GLN A 1 250 ? 40.08299 61.54882 4.51555 1.000 24.69933 250 GLN A O 1
ATOM 3729 N N . VAL A 1 251 ? 41.52551 60.45615 5.86169 1.000 23.36511 251 VAL A N 1
ATOM 3730 C CA . VAL A 1 251 ? 42.39645 61.59363 6.09850 1.000 28.38612 251 VAL A CA 1
ATOM 3731 C C . VAL A 1 251 ? 43.71745 61.33897 5.38453 1.000 33.84292 251 VAL A C 1
ATOM 3732 O O . VAL A 1 251 ? 44.01288 60.21777 4.96386 1.000 30.63027 251 VAL A O 1
ATOM 3745 N N . SER A 1 252 ? 44.51934 62.39831 5.25255 1.000 39.85163 252 SER A N 1
ATOM 3746 C CA . SER A 1 252 ? 45.65348 62.38682 4.33360 1.000 37.33409 252 SER A CA 1
ATOM 3747 C C . SER A 1 252 ? 46.87142 61.69097 4.93268 1.000 32.75080 252 SER A C 1
ATOM 3748 O O . SER A 1 252 ? 47.04281 61.59525 6.15264 1.000 40.09965 252 SER A O 1
ATOM 3756 N N . SER A 1 253 ? 47.73700 61.20889 4.03908 1.000 36.02676 253 SER A N 1
ATOM 3757 C CA . SER A 1 253 ? 48.98097 60.53537 4.39508 1.000 37.38566 253 SER A CA 1
ATOM 3758 C C . SER A 1 253 ? 49.83066 60.44148 3.12734 1.000 52.48800 253 SER A C 1
ATOM 3759 O O . SER A 1 253 ? 49.43342 60.91011 2.05378 1.000 45.05002 253 SER A O 1
ATOM 3767 N N . GLN A 1 254 ? 51.00770 59.82122 3.26090 1.000 48.40099 254 GLN A N 1
ATOM 3768 C CA . GLN A 1 254 ? 51.84741 59.53772 2.10121 1.000 59.05138 254 GLN A CA 1
ATOM 3769 C C . GLN A 1 254 ? 51.34641 58.34521 1.29281 1.000 60.51786 254 GLN A C 1
ATOM 3770 O O . GLN A 1 254 ? 51.90067 58.06564 0.22434 1.000 56.12764 254 GLN A O 1
ATOM 3784 N N . THR A 1 255 ? 50.33080 57.63155 1.78096 1.000 47.86549 255 THR A N 1
ATOM 3785 C CA . THR A 1 255 ? 49.70860 56.53621 1.04695 1.000 47.94251 255 THR A CA 1
ATOM 3786 C C . THR A 1 255 ? 48.45650 57.06552 0.34723 1.000 58.01087 255 THR A C 1
ATOM 3787 O O . THR A 1 255 ? 47.57459 57.64221 0.99834 1.000 55.25993 255 THR A O 1
ATOM 3798 N N . GLU A 1 256 ? 48.38294 56.87843 -0.96900 1.000 56.12650 256 GLU A N 1
ATOM 3799 C CA . GLU A 1 256 ? 47.17781 57.16701 -1.73105 1.000 56.52306 256 GLU A CA 1
ATOM 3800 C C . GLU A 1 256 ? 46.41507 55.87203 -1.98901 1.000 47.26024 256 GLU A C 1
ATOM 3801 O O . GLU A 1 256 ? 46.99288 54.78419 -2.01546 1.000 42.88746 256 GLU A O 1
ATOM 3813 N N . GLY A 1 257 ? 45.10317 56.00141 -2.16950 1.000 45.55933 257 GLY A N 1
ATOM 3814 C CA . GLY A 1 257 ? 44.26391 54.84988 -2.40190 1.000 39.34787 257 GLY A CA 1
ATOM 3815 C C . GLY A 1 257 ? 42.79147 55.18773 -2.32782 1.000 40.84108 257 GLY A C 1
ATOM 3816 O O . GLY A 1 257 ? 42.37621 56.06063 -1.55801 1.000 37.77882 257 GLY A O 1
ATOM 3820 N N . ASP A 1 258 ? 41.99277 54.51689 -3.14620 1.000 37.93925 258 ASP A N 1
ATOM 3821 C CA . ASP A 1 258 ? 40.54290 54.58815 -3.05612 1.000 37.79173 258 ASP A CA 1
ATOM 3822 C C . ASP A 1 258 ? 40.08833 53.46934 -2.12261 1.000 40.33522 258 ASP A C 1
ATOM 3823 O O . ASP A 1 258 ? 40.35393 52.29228 -2.39311 1.000 33.55084 258 ASP A O 1
ATOM 3832 N N . LEU A 1 259 ? 39.42807 53.84038 -1.02124 1.000 33.67938 259 LEU A N 1
ATOM 3833 C CA . LEU A 1 259 ? 39.05844 52.89912 0.02833 1.000 30.62501 259 LEU A CA 1
ATOM 3834 C C . LEU A 1 259 ? 37.60649 52.45685 -0.04247 1.000 33.67877 259 LEU A C 1
ATOM 3835 O O . LEU A 1 259 ? 37.16495 51.68534 0.81560 1.000 33.56864 259 LEU A O 1
ATOM 3851 N N . SER A 1 260 ? 36.85398 52.92913 -1.03651 1.000 34.92309 260 SER A N 1
ATOM 3852 C CA . SER A 1 260 ? 35.43639 52.60293 -1.13659 1.000 34.35265 260 SER A CA 1
ATOM 3853 C C . SER A 1 260 ? 35.19048 51.10061 -1.09432 1.000 30.41512 260 SER A C 1
ATOM 3854 O O . SER A 1 260 ? 34.26117 50.63457 -0.41681 1.000 27.81913 260 SER A O 1
ATOM 3862 N N . ALA A 1 261 ? 35.98284 50.32666 -1.83262 1.000 30.80089 261 ALA A N 1
ATOM 3863 C CA . ALA A 1 261 ? 35.78222 48.88306 -1.85853 1.000 33.44274 261 ALA A CA 1
ATOM 3864 C C . ALA A 1 261 ? 36.11566 48.22701 -0.52314 1.000 30.87740 261 ALA A C 1
ATOM 3865 O O . ALA A 1 261 ? 35.61456 47.13572 -0.23303 1.000 30.49671 261 ALA A O 1
ATOM 3872 N N . GLU A 1 262 ? 36.95240 48.85457 0.29236 1.000 30.98717 262 GLU A N 1
ATOM 3873 C CA . GLU A 1 262 ? 37.33137 48.26628 1.57138 1.000 33.68936 262 GLU A CA 1
ATOM 3874 C C . GLU A 1 262 ? 36.27502 48.49314 2.64556 1.000 27.58947 262 GLU A C 1
ATOM 3875 O O . GLU A 1 262 ? 36.37961 47.92027 3.73728 1.000 32.87298 262 GLU A O 1
ATOM 3887 N N . PHE A 1 263 ? 35.27287 49.31997 2.37348 1.000 28.30853 263 PHE A N 1
ATOM 3888 C CA . PHE A 1 263 ? 34.27788 49.67867 3.38153 1.000 29.20428 263 PHE A CA 1
ATOM 3889 C C . PHE A 1 263 ? 32.84776 49.58363 2.87149 1.000 26.66533 263 PHE A C 1
ATOM 3890 O O . PHE A 1 263 ? 31.93342 50.09008 3.53029 1.000 23.03450 263 PHE A O 1
ATOM 3907 N N . THR A 1 264 ? 32.62887 48.91949 1.73649 1.000 25.87763 264 THR A N 1
ATOM 3908 C CA . THR A 1 264 ? 31.27593 48.66362 1.25961 1.000 29.62008 264 THR A CA 1
ATOM 3909 C C . THR A 1 264 ? 30.42053 48.09824 2.39541 1.000 22.49817 264 THR A C 1
ATOM 3910 O O . THR A 1 264 ? 30.85703 47.16559 3.07729 1.000 25.37072 264 THR A O 1
ATOM 3921 N N . PRO A 1 265 ? 29.18551 48.58612 2.59826 1.000 22.42750 265 PRO A N 1
ATOM 3922 C CA . PRO A 1 265 ? 28.43964 49.59499 1.84388 1.000 24.05628 265 PRO A CA 1
ATOM 3923 C C . PRO A 1 265 ? 28.54600 51.01333 2.38962 1.000 29.65182 265 PRO A C 1
ATOM 3924 O O . PRO A 1 265 ? 27.68961 51.84698 2.09598 1.000 25.80620 265 PRO A O 1
ATOM 3935 N N . LEU A 1 266 ? 29.55432 51.31601 3.18885 1.000 25.41235 266 LEU A N 1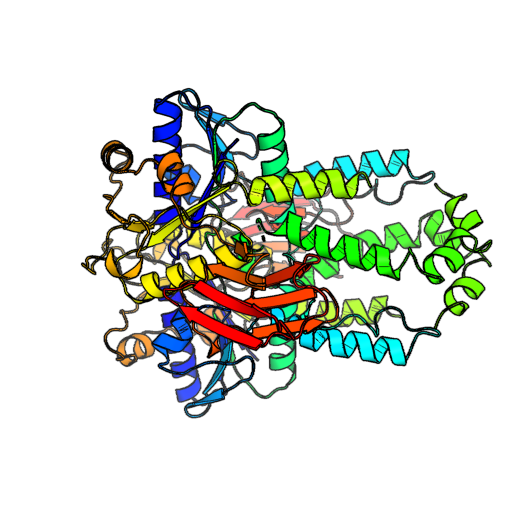
ATOM 3936 C CA . LEU A 1 266 ? 29.59888 52.60705 3.85514 1.000 26.23235 266 LEU A CA 1
ATOM 3937 C C . LEU A 1 266 ? 30.16409 53.66560 2.92773 1.000 19.82572 266 LEU A C 1
ATOM 3938 O O . LEU A 1 266 ? 31.00650 53.38241 2.06606 1.000 23.22885 266 LEU A O 1
ATOM 3954 N N . SER A 1 267 ? 29.72919 54.89415 3.14449 1.000 25.48486 267 SER A N 1
ATOM 3955 C CA . SER A 1 267 ? 30.27482 56.03839 2.42406 1.000 27.47041 267 SER A CA 1
ATOM 3956 C C . SER A 1 267 ? 31.61734 56.42005 3.01801 1.000 27.27972 267 SER A C 1
ATOM 3957 O O . SER A 1 267 ? 31.75080 56.55633 4.24162 1.000 24.05116 267 SER A O 1
ATOM 3965 N N . VAL A 1 268 ? 32.61023 56.57715 2.15302 1.000 22.63105 268 VAL A N 1
ATOM 3966 C CA . VAL A 1 268 ? 33.94155 57.03842 2.52293 1.000 25.07053 268 VAL A CA 1
ATOM 3967 C C . VAL A 1 268 ? 34.06307 58.49187 2.08807 1.000 24.90865 268 VAL A C 1
ATOM 3968 O O . VAL A 1 268 ? 33.89861 58.80864 0.90012 1.000 31.06840 268 VAL A O 1
ATOM 3981 N N . THR A 1 269 ? 34.34158 59.37644 3.03986 1.000 22.95465 269 THR A N 1
ATOM 3982 C CA . THR A 1 269 ? 34.42532 60.80922 2.77015 1.000 26.60478 269 THR A CA 1
ATOM 3983 C C . THR A 1 269 ? 35.87553 61.23778 2.94133 1.000 26.36592 269 THR A C 1
ATOM 3984 O O . THR A 1 269 ? 36.41884 61.16329 4.05235 1.000 21.86270 269 THR A O 1
ATOM 3995 N N . VAL A 1 270 ? 36.49410 61.69528 1.84247 1.000 28.68841 270 VAL A N 1
ATOM 3996 C CA . VAL A 1 270 ? 37.87750 62.16931 1.85963 1.000 25.68389 270 VAL A CA 1
ATOM 3997 C C . VAL A 1 270 ? 37.88250 63.62802 2.31251 1.000 26.54241 270 VAL A C 1
ATOM 3998 O O . VAL A 1 270 ? 37.17415 64.45504 1.73914 1.000 26.08873 270 VAL A O 1
ATOM 4011 N N . VAL A 1 271 ? 38.70490 63.95382 3.30556 1.000 28.99325 271 VAL A N 1
ATOM 4012 C CA . VAL A 1 271 ? 38.71112 65.31075 3.86629 1.000 21.62681 271 VAL A CA 1
ATOM 4013 C C . VAL A 1 271 ? 40.11133 65.90952 3.87999 1.000 25.53615 271 VAL A C 1
ATOM 4014 O O . VAL A 1 271 ? 41.10997 65.17655 3.96517 1.000 27.66928 271 VAL A O 1
ATOM 4027 N N . PRO A 1 272 ? 40.23633 67.23188 3.82626 1.000 27.29760 272 PRO A N 1
ATOM 4028 C CA . PRO A 1 272 ? 41.55948 67.86834 3.84610 1.000 30.17865 272 PRO A CA 1
ATOM 4029 C C . PRO A 1 272 ? 42.04484 68.08061 5.27376 1.000 33.10946 272 PRO A C 1
ATOM 4030 O O . PRO A 1 272 ? 41.31852 67.85475 6.24250 1.000 29.22459 272 PRO A O 1
ATOM 4041 N N . ASP A 1 273 ? 43.29987 68.50322 5.38518 1.000 33.61577 273 ASP A N 1
ATOM 4042 C CA . ASP A 1 273 ? 43.88562 68.76411 6.69104 1.000 35.25950 273 ASP A CA 1
ATOM 4043 C C . ASP A 1 273 ? 43.50835 70.17012 7.16443 1.000 38.96295 273 ASP A C 1
ATOM 4044 O O . ASP A 1 273 ? 42.88582 70.95199 6.44542 1.000 42.51923 273 ASP A O 1
ATOM 4053 N N . VAL A 1 274 ? 43.87838 70.46829 8.40160 1.000 31.80947 274 VAL A N 1
ATOM 4054 C CA . VAL A 1 274 ? 43.66175 71.76224 9.03297 1.000 42.94640 274 VAL A CA 1
ATOM 4055 C C . VAL A 1 274 ? 45.03033 72.40877 9.21463 1.000 43.87826 274 VAL A C 1
ATOM 4056 O O . VAL A 1 274 ? 45.89747 71.85251 9.90171 1.000 51.20031 274 VAL A O 1
ATOM 4069 N N . THR A 1 275 ? 45.22414 73.58025 8.61024 1.000 50.24170 275 THR A N 1
ATOM 4070 C CA . THR A 1 275 ? 46.49003 74.30255 8.67940 1.000 56.35200 275 THR A CA 1
ATOM 4071 C C . THR A 1 275 ? 46.26268 75.70500 9.22848 1.000 44.86678 275 THR A C 1
ATOM 4072 O O . THR A 1 275 ? 45.35795 76.41144 8.77494 1.000 39.99069 275 THR A O 1
ATOM 4083 N N . LYS A 1 276 ? 47.08360 76.09738 10.20275 1.000 52.92503 276 LYS A N 1
ATOM 4084 C CA . LYS A 1 276 ? 47.08833 77.46063 10.73002 1.000 56.43822 276 LYS A CA 1
ATOM 4085 C C . LYS A 1 276 ? 45.69740 77.88823 11.19191 1.000 52.76884 276 LYS A C 1
ATOM 4086 O O . LYS A 1 276 ? 45.29353 79.04608 11.05083 1.000 48.12741 276 LYS A O 1
ATOM 4105 N N . GLY A 1 277 ? 44.94984 76.93939 11.74088 1.000 48.73643 277 GLY A N 1
ATOM 4106 C CA . GLY A 1 277 ? 43.66531 77.25601 12.32649 1.000 41.09204 277 GLY A CA 1
ATOM 4107 C C . GLY A 1 277 ? 42.55653 77.59860 11.35855 1.000 36.45674 277 GLY A C 1
ATOM 4108 O O . GLY A 1 277 ? 41.52949 78.11872 11.79321 1.000 36.56496 277 GLY A O 1
ATOM 4112 N N . ASP A 1 278 ? 42.71205 77.32425 10.06599 1.000 35.60989 278 ASP A N 1
ATOM 4113 C CA . ASP A 1 278 ? 41.62932 77.54605 9.10680 1.000 33.14715 278 ASP A CA 1
ATOM 4114 C C . ASP A 1 278 ? 40.80809 76.25888 9.00295 1.000 34.71238 278 ASP A C 1
ATOM 4115 O O . ASP A 1 278 ? 41.16763 75.32959 8.26205 1.000 28.85912 278 ASP A O 1
ATOM 4124 N N . TRP A 1 279 ? 39.69714 76.21022 9.73847 1.000 33.50505 279 TRP A N 1
ATOM 4125 C CA . TRP A 1 279 ? 38.88447 74.99718 9.83798 1.000 33.71810 279 TRP A CA 1
ATOM 4126 C C . TRP A 1 279 ? 37.89979 74.84246 8.69118 1.000 32.96559 279 TRP A C 1
ATOM 4127 O O . TRP A 1 279 ? 37.30904 73.77247 8.54764 1.000 25.54412 279 TRP A O 1
ATOM 4148 N N . GLN A 1 280 ? 37.72977 75.86127 7.84449 1.000 29.51437 280 GLN A N 1
ATOM 4149 C CA . GLN A 1 280 ? 36.58122 75.87932 6.95016 1.000 27.39258 280 GLN A CA 1
ATOM 4150 C C . GLN A 1 280 ? 36.65373 74.79523 5.87494 1.000 26.21558 280 GLN A C 1
ATOM 4151 O O . GLN A 1 280 ? 35.60966 74.22171 5.53477 1.000 30.51037 280 GLN A O 1
ATOM 4165 N N . PRO A 1 281 ? 37.82089 74.51484 5.29417 1.000 28.79110 281 PRO A N 1
ATOM 4166 C CA . PRO A 1 281 ? 37.87423 73.44600 4.27468 1.000 29.72086 281 PRO A CA 1
ATOM 4167 C C . PRO A 1 281 ? 37.51360 72.07917 4.83447 1.000 28.86927 281 PRO A C 1
ATOM 4168 O O . PRO A 1 281 ? 36.77561 71.32781 4.18859 1.000 24.16535 281 PRO A O 1
ATOM 4179 N N . LEU A 1 282 ? 38.01805 71.73337 6.01875 1.000 28.79483 282 LEU A N 1
ATOM 4180 C CA . LEU A 1 282 ? 37.58113 70.49658 6.66615 1.000 25.95341 282 LEU A CA 1
ATOM 4181 C C . LEU A 1 282 ? 36.08327 70.53368 6.94396 1.000 29.95123 282 LEU A C 1
ATOM 4182 O O . LEU A 1 282 ? 35.33882 69.61006 6.57204 1.000 24.31391 282 LEU A O 1
ATOM 4198 N N . ILE A 1 283 ? 35.60481 71.61471 7.55742 1.000 20.98652 283 ILE A N 1
ATOM 4199 C CA . ILE A 1 283 ? 34.17352 71.72238 7.82859 1.000 19.10840 283 ILE A CA 1
ATOM 4200 C C . ILE A 1 283 ? 33.36612 71.46526 6.56861 1.000 26.04655 283 ILE A C 1
ATOM 4201 O O . ILE A 1 283 ? 32.36404 70.73302 6.59590 1.000 23.32905 283 ILE A O 1
ATOM 4217 N N . ASP A 1 284 ? 33.78399 72.06491 5.44714 1.000 23.52092 284 ASP A N 1
ATOM 4218 C CA . ASP A 1 284 ? 33.00366 71.99483 4.22100 1.000 27.48156 284 ASP A CA 1
ATOM 4219 C C . ASP A 1 284 ? 32.99785 70.59708 3.61332 1.000 25.47598 284 ASP A C 1
ATOM 4220 O O . ASP A 1 284 ? 32.10345 70.28250 2.82404 1.000 31.06139 284 ASP A O 1
ATOM 4229 N N . ALA A 1 285 ? 33.97825 69.76108 3.95083 1.000 23.80799 285 ALA A N 1
ATOM 4230 C CA . ALA A 1 285 ? 34.10401 68.44070 3.33965 1.000 27.52224 285 ALA A CA 1
ATOM 4231 C C . ALA A 1 285 ? 33.42921 67.34516 4.14293 1.000 26.08038 285 ALA A C 1
ATOM 4232 O O . ALA A 1 285 ? 33.28490 66.23615 3.63626 1.000 24.49447 285 ALA A O 1
ATOM 4239 N N . LEU A 1 286 ? 32.99085 67.64036 5.36056 1.000 25.77333 286 LEU A N 1
ATOM 4240 C CA . LEU A 1 286 ? 32.43075 66.63367 6.23471 1.000 30.50460 286 LEU A CA 1
ATOM 4241 C C . LEU A 1 286 ? 31.10371 66.11584 5.68772 1.000 28.76703 286 LEU A C 1
ATOM 4242 O O . LEU A 1 286 ? 30.34853 66.85602 5.04693 1.000 25.54178 286 LEU A O 1
ATOM 4258 N N . PRO A 1 287 ? 30.77597 64.85237 5.95307 1.000 26.69774 287 PRO A N 1
ATOM 4259 C CA . PRO A 1 287 ? 29.49846 64.30707 5.48560 1.000 22.77599 287 PRO A CA 1
ATOM 4260 C C . PRO A 1 287 ? 28.36170 64.70107 6.41446 1.000 27.14062 287 PRO A C 1
ATOM 4261 O O . PRO A 1 287 ? 28.55794 65.30028 7.47258 1.000 28.97200 287 PRO A O 1
ATOM 4272 N N . ASN A 1 288 ? 27.15478 64.33744 6.00058 1.000 28.45714 288 ASN A N 1
ATOM 4273 C CA . ASN A 1 288 ? 25.96978 64.46151 6.83290 1.000 27.18981 288 ASN A CA 1
ATOM 4274 C C . ASN A 1 288 ? 25.94381 63.26008 7.77284 1.000 25.99356 288 ASN A C 1
ATOM 4275 O O . ASN A 1 288 ? 25.43863 62.19102 7.42127 1.000 28.71046 288 ASN A O 1
ATOM 4286 N N . PHE A 1 289 ? 26.43888 63.45729 8.99133 1.000 23.31664 289 PHE A N 1
ATOM 4287 C CA . PHE A 1 289 ? 26.61081 62.33679 9.91538 1.000 25.60425 289 PHE A CA 1
ATOM 4288 C C . PHE A 1 289 ? 25.28590 61.67828 10.24687 1.000 29.39103 289 PHE A C 1
ATOM 4289 O O . PHE A 1 289 ? 25.20393 60.44489 10.34572 1.000 24.27439 289 PHE A O 1
ATOM 4306 N N . VAL A 1 290 ? 24.23881 62.48200 10.43365 1.000 25.57307 290 VAL A N 1
ATOM 4307 C CA . VAL A 1 290 ? 22.94403 61.95440 10.83699 1.000 28.09265 290 VAL A CA 1
ATOM 4308 C C . VAL A 1 290 ? 22.36629 61.06134 9.74880 1.000 33.10160 290 VAL A C 1
ATOM 4309 O O . VAL A 1 290 ? 21.87966 59.95732 10.02426 1.000 32.99165 290 VAL A O 1
ATOM 4322 N N . GLU A 1 291 ? 22.39615 61.52808 8.49452 1.000 28.19893 291 GLU A N 1
ATOM 4323 C CA . GLU A 1 291 ? 21.82130 60.74602 7.40940 1.000 31.90950 291 GLU A CA 1
ATOM 4324 C C . GLU A 1 291 ? 22.58485 59.44136 7.17620 1.000 28.64417 291 GLU A C 1
ATOM 4325 O O . GLU A 1 291 ? 21.97911 58.40222 6.88487 1.000 30.05325 291 GLU A O 1
ATOM 4337 N N . GLN A 1 292 ? 23.90882 59.47964 7.25079 1.000 27.29351 292 GLN A N 1
ATOM 4338 C CA . GLN A 1 292 ? 24.69619 58.27653 6.97325 1.000 29.95827 292 GLN A CA 1
ATOM 4339 C C . GLN A 1 292 ? 24.51125 57.23802 8.08277 1.000 25.81634 292 GLN A C 1
ATOM 4340 O O . GLN A 1 292 ? 24.37074 56.04339 7.80655 1.000 27.27323 292 GLN A O 1
ATOM 4354 N N . ALA A 1 293 ? 24.44734 57.67707 9.34130 1.000 23.23022 293 ALA A N 1
ATOM 4355 C CA . ALA A 1 293 ? 24.16399 56.73386 10.42291 1.000 29.04720 293 ALA A CA 1
ATOM 4356 C C . ALA A 1 293 ? 22.79982 56.07147 10.22802 1.000 28.76477 293 ALA A C 1
ATOM 4357 O O . ALA A 1 293 ? 22.64229 54.86071 10.44838 1.000 25.00777 293 ALA A O 1
ATOM 4364 N N . GLU A 1 294 ? 21.80777 56.83778 9.77113 1.000 25.70725 294 GLU A N 1
ATOM 4365 C CA . GLU A 1 294 ? 20.47003 56.28830 9.59507 1.000 27.09822 294 GLU A CA 1
ATOM 4366 C C . GLU A 1 294 ? 20.43216 55.26377 8.46093 1.000 30.87576 294 GLU A C 1
ATOM 4367 O O . GLU A 1 294 ? 19.61862 54.33277 8.49846 1.000 34.69177 294 GLU A O 1
ATOM 4379 N N . GLN A 1 295 ? 21.30189 55.39730 7.46568 1.000 30.73903 295 GLN A N 1
ATOM 4380 C CA . GLN A 1 295 ? 21.34505 54.48266 6.33662 1.000 37.68443 295 GLN A CA 1
ATOM 4381 C C . GLN A 1 295 ? 22.33601 53.33639 6.51951 1.000 28.80406 295 GLN A C 1
ATOM 4382 O O . GLN A 1 295 ? 22.41313 52.46187 5.65853 1.000 27.06247 295 GLN A O 1
ATOM 4396 N N . ALA A 1 296 ? 23.09516 53.31300 7.60993 1.000 28.02421 296 ALA A N 1
ATOM 4397 C CA . ALA A 1 296 ? 24.11701 52.29449 7.76604 1.000 28.02576 296 ALA A CA 1
ATOM 4398 C C . ALA A 1 296 ? 23.48505 50.93830 8.08607 1.000 22.32342 296 ALA A C 1
ATOM 4399 O O . ALA A 1 296 ? 22.34035 50.86190 8.52611 1.000 21.87282 296 ALA A O 1
ATOM 4406 N N . PRO A 1 297 ? 24.23665 49.85510 7.88595 1.000 23.64646 297 PRO A N 1
ATOM 4407 C CA . PRO A 1 297 ? 23.73512 48.51770 8.24017 1.000 24.63941 297 PRO A CA 1
ATOM 4408 C C . PRO A 1 297 ? 23.29801 48.41985 9.69874 1.000 27.64566 297 PRO A C 1
ATOM 4409 O O . PRO A 1 297 ? 23.77614 49.15410 10.56701 1.000 22.84782 297 PRO A O 1
ATOM 4420 N N . LYS A 1 298 ? 22.37751 47.48145 9.96174 1.000 25.25412 298 LYS A N 1
ATOM 4421 C CA . LYS A 1 298 ? 21.91355 47.20104 11.32237 1.000 24.28851 298 LYS A CA 1
ATOM 4422 C C . LYS A 1 298 ? 22.77939 46.12043 11.95387 1.000 21.87651 298 LYS A C 1
ATOM 4423 O O . LYS A 1 298 ? 23.01003 45.07183 11.32808 1.000 22.86892 298 LYS A O 1
ATOM 4442 N N . PRO A 1 299 ? 23.24682 46.31833 13.18774 1.000 18.74856 299 PRO A N 1
ATOM 4443 C CA . PRO A 1 299 ? 24.07535 45.28056 13.82111 1.000 23.96206 299 PRO A CA 1
ATOM 4444 C C . PRO A 1 299 ? 23.42339 43.91089 13.90689 1.000 21.43498 299 PRO A C 1
ATOM 4445 O O . PRO A 1 299 ? 24.12801 42.90281 13.73951 1.000 19.40463 299 PRO A O 1
ATOM 4456 N N . ILE A 1 300 ? 22.11945 43.83784 14.18528 1.000 21.31685 300 ILE A N 1
ATOM 4457 C CA . ILE A 1 300 ? 21.45687 42.55684 14.40772 1.000 20.34141 300 ILE A CA 1
ATOM 4458 C C . ILE A 1 300 ? 20.02195 42.64240 13.91642 1.000 27.48197 300 ILE A C 1
ATOM 4459 O O . ILE A 1 300 ? 19.31038 43.60942 14.20628 1.000 23.43252 300 ILE A O 1
ATOM 4475 N N . THR A 1 301 ? 19.59261 41.62678 13.18191 1.000 22.34355 301 THR A N 1
ATOM 4476 C CA . THR A 1 301 ? 18.17745 41.41486 12.90813 1.000 26.59716 301 THR A CA 1
ATOM 4477 C C . THR A 1 301 ? 17.85769 39.96043 13.19886 1.000 25.87207 301 THR A C 1
ATOM 4478 O O . THR A 1 301 ? 18.71515 39.07305 13.06811 1.000 21.86434 301 THR A O 1
ATOM 4489 N N . ILE A 1 302 ? 16.62292 39.71415 13.60946 1.000 23.95182 302 ILE A N 1
ATOM 4490 C CA . ILE A 1 302 ? 16.15131 38.35899 13.90317 1.000 30.09035 302 ILE A CA 1
ATOM 4491 C C . ILE A 1 302 ? 14.96918 38.04966 12.99807 1.000 32.12386 302 ILE A C 1
ATOM 4492 O O . ILE A 1 302 ? 13.98490 38.79351 12.97885 1.000 26.77484 302 ILE A O 1
ATOM 4508 N N . ASP A 1 303 ? 15.06718 36.95443 12.25557 1.000 29.62801 303 ASP A N 1
ATOM 4509 C CA . ASP A 1 303 ? 14.03346 36.51083 11.32590 1.000 34.96493 303 ASP A CA 1
ATOM 4510 C C . ASP A 1 303 ? 13.30069 35.37052 12.01376 1.000 35.51871 303 ASP A C 1
ATOM 4511 O O . ASP A 1 303 ? 13.78336 34.23503 12.03103 1.000 28.11143 303 ASP A O 1
ATOM 4520 N N . THR A 1 304 ? 12.13251 35.66900 12.59391 1.000 26.88411 304 THR A N 1
ATOM 4521 C CA . THR A 1 304 ? 11.45288 34.64331 13.38319 1.000 33.65201 304 THR A CA 1
ATOM 4522 C C . THR A 1 304 ? 10.79303 33.58615 12.50651 1.000 33.90810 304 THR A C 1
ATOM 4523 O O . THR A 1 304 ? 10.56979 32.47060 12.97792 1.000 35.07999 304 THR A O 1
ATOM 4534 N N . HIS A 1 305 ? 10.48927 33.90374 11.24786 1.000 33.51268 305 HIS A N 1
ATOM 4535 C CA . HIS A 1 305 ? 9.85617 32.92416 10.36968 1.000 37.17449 305 HIS A CA 1
ATOM 4536 C C . HIS A 1 305 ? 10.85799 31.87038 9.90715 1.000 40.53673 305 HIS A C 1
ATOM 4537 O O . HIS A 1 305 ? 10.60236 30.66382 10.00387 1.000 31.01349 305 HIS A O 1
ATOM 4551 N N . ASN A 1 306 ? 12.00255 32.30301 9.38630 1.000 32.01591 306 ASN A N 1
ATOM 4552 C CA . ASN A 1 306 ? 13.04325 31.37376 8.97315 1.000 34.30623 306 ASN A CA 1
ATOM 4553 C C . ASN A 1 306 ? 13.96369 30.98317 10.11821 1.000 30.53121 306 ASN A C 1
ATOM 4554 O O . ASN A 1 306 ? 14.90043 30.21029 9.90180 1.000 36.62556 306 ASN A O 1
ATOM 4565 N N . ARG A 1 307 ? 13.72945 31.50133 11.32214 1.000 24.68964 307 ARG A N 1
ATOM 4566 C CA . ARG A 1 307 ? 14.46532 31.09183 12.52209 1.000 25.37262 307 ARG A CA 1
ATOM 4567 C C . ARG A 1 307 ? 15.97063 31.32333 12.33462 1.000 23.89238 307 ARG A C 1
ATOM 4568 O O . ARG A 1 307 ? 16.79249 30.39644 12.34747 1.000 23.00834 307 ARG A O 1
ATOM 4589 N N . GLN A 1 308 ? 16.32200 32.58724 12.18159 1.000 21.22354 308 GLN A N 1
ATOM 4590 C CA . GLN A 1 308 ? 17.68848 32.98129 11.87593 1.000 21.41423 308 GLN A CA 1
ATOM 4591 C C . GLN A 1 308 ? 18.02968 34.27365 12.59123 1.000 27.33442 308 GLN A C 1
ATOM 4592 O O . GLN A 1 308 ? 17.17320 35.14713 12.76368 1.000 22.65281 308 GLN A O 1
ATOM 4606 N N . VAL A 1 309 ? 19.29431 34.38003 13.01209 1.000 24.85732 309 VAL A N 1
ATOM 4607 C CA . VAL A 1 309 ? 19.87395 35.62887 13.49726 1.000 23.00804 309 VAL A CA 1
ATOM 4608 C C . VAL A 1 309 ? 20.84495 36.11126 12.43176 1.000 24.21581 309 VAL A C 1
ATOM 4609 O O . VAL A 1 309 ? 21.65102 35.32326 11.93276 1.000 22.19945 309 VAL A O 1
ATOM 4622 N N . ARG A 1 310 ? 20.76572 37.40059 12.06593 1.000 20.01219 310 ARG A N 1
ATOM 4623 C CA . ARG A 1 310 ? 21.66407 37.97896 11.07044 1.000 17.12245 310 ARG A CA 1
ATOM 4624 C C . ARG A 1 310 ? 22.48734 39.05207 11.76322 1.000 24.37387 310 ARG A C 1
ATOM 4625 O O . ARG A 1 310 ? 21.94218 40.08597 12.16891 1.000 20.56110 310 ARG A O 1
ATOM 4646 N N . LEU A 1 311 ? 23.78934 38.81972 11.89006 1.000 20.89701 311 LEU A N 1
ATOM 4647 C CA . LEU A 1 311 ? 24.69581 39.74619 12.55844 1.000 19.16047 311 LEU A CA 1
ATOM 4648 C C . LEU A 1 311 ? 25.62631 40.38435 11.53072 1.000 22.53736 311 LEU A C 1
ATOM 4649 O O . LEU A 1 311 ? 26.31490 39.68369 10.77899 1.000 23.06510 311 LEU A O 1
ATOM 4665 N N . PHE A 1 312 ? 25.66708 41.70447 11.51205 1.000 22.08551 312 PHE A N 1
ATOM 4666 C CA . PHE A 1 312 ? 26.60655 42.41273 10.65117 1.000 23.02771 312 PHE A CA 1
ATOM 4667 C C . PHE A 1 312 ? 27.97935 42.41085 11.32296 1.000 17.49472 312 PHE A C 1
ATOM 4668 O O . PHE A 1 312 ? 28.17354 43.02145 12.38103 1.000 19.54278 312 PHE A O 1
ATOM 4685 N N . LEU A 1 313 ? 28.93818 41.71680 10.72621 1.000 15.42497 313 LEU A N 1
ATOM 4686 C CA . LEU A 1 313 ? 30.24173 41.47958 11.34770 1.000 19.53792 313 LEU A CA 1
ATOM 4687 C C . LEU A 1 313 ? 31.36789 41.66115 10.33800 1.000 19.62185 313 LEU A C 1
ATOM 4688 O O . LEU A 1 313 ? 32.17645 40.74998 10.10097 1.000 19.92320 313 LEU A O 1
ATOM 4704 N N . PRO A 1 314 ? 31.47166 42.85059 9.75629 1.000 23.19777 314 PRO A N 1
ATOM 4705 C CA . PRO A 1 314 ? 32.60064 43.14824 8.87182 1.000 24.38453 314 PRO A CA 1
ATOM 4706 C C . PRO A 1 314 ? 33.90249 43.03892 9.63868 1.000 21.29078 314 PRO A C 1
ATOM 4707 O O . PRO A 1 314 ? 33.97181 43.32898 10.83579 1.000 25.74853 314 PRO A O 1
ATOM 4718 N N . GLY A 1 315 ? 34.94600 42.64310 8.93976 1.000 23.93523 315 GLY A N 1
ATOM 4719 C CA . GLY A 1 315 ? 36.26388 42.57862 9.52977 1.000 35.27572 315 GLY A CA 1
ATOM 4720 C C . GLY A 1 315 ? 36.59977 41.25821 10.18095 1.000 37.16894 315 GLY A C 1
ATOM 4721 O O . GLY A 1 315 ? 37.69996 41.12520 10.73032 1.000 35.79921 315 GLY A O 1
ATOM 4725 N N . PHE A 1 316 ? 35.68727 40.28941 10.13989 1.000 36.92438 316 PHE A N 1
ATOM 4726 C CA . PHE A 1 316 ? 35.90246 38.97774 10.72420 1.000 46.51700 316 PHE A CA 1
ATOM 4727 C C . PHE A 1 316 ? 35.47507 37.89663 9.73220 1.000 37.51987 316 PHE A C 1
ATOM 4728 O O . PHE A 1 316 ? 34.58307 38.10262 8.89798 1.000 39.36996 316 PHE A O 1
ATOM 4745 N N . ASP A 1 317 ? 36.11266 36.73948 9.84452 1.000 46.15212 317 ASP A N 1
ATOM 4746 C CA . ASP A 1 317 ? 35.73979 35.51535 9.14079 1.000 53.29054 317 ASP A CA 1
ATOM 4747 C C . ASP A 1 317 ? 35.33920 34.46408 10.17499 1.000 44.85952 317 ASP A C 1
ATOM 4748 O O . ASP A 1 317 ? 35.38723 34.70113 11.38886 1.000 41.45141 317 ASP A O 1
ATOM 4757 N N . LYS A 1 318 ? 34.93964 33.28577 9.69745 1.000 34.24679 318 LYS A N 1
ATOM 4758 C CA . LYS A 1 318 ? 34.35934 32.31870 10.62665 1.000 44.94018 318 LYS A CA 1
ATOM 4759 C C . LYS A 1 318 ? 35.37209 31.86926 11.67207 1.000 37.96972 318 LYS A C 1
ATOM 4760 O O . LYS A 1 318 ? 34.99201 31.59219 12.81634 1.000 36.60213 318 LYS A O 1
ATOM 4779 N N . LYS A 1 319 ? 36.66157 31.81478 11.31093 1.000 33.69137 319 LYS A N 1
ATOM 4780 C CA . LYS A 1 319 ? 37.67930 31.37879 12.26335 1.000 36.41805 319 LYS A CA 1
ATOM 4781 C C . LYS A 1 319 ? 37.82367 32.33511 13.43959 1.000 36.78942 319 LYS A C 1
ATOM 4782 O O . LYS A 1 319 ? 38.27536 31.91986 14.51187 1.000 44.10954 319 LYS A O 1
ATOM 4801 N N . GLN A 1 320 ? 37.43462 33.59722 13.27630 1.000 30.13192 320 GLN A N 1
ATOM 4802 C CA . GLN A 1 320 ? 37.59802 34.60641 14.31142 1.000 34.40117 320 GLN A CA 1
ATOM 4803 C C . GLN A 1 320 ? 36.34513 34.80709 15.15562 1.000 30.87397 320 GLN A C 1
ATOM 4804 O O . GLN A 1 320 ? 36.34168 35.67111 16.02746 1.000 27.62502 320 GLN A O 1
ATOM 4818 N N . VAL A 1 321 ? 35.27376 34.06740 14.88827 1.000 28.74996 321 VAL A N 1
ATOM 4819 C CA . VAL A 1 321 ? 34.00164 34.23660 15.56798 1.000 25.71236 321 VAL A CA 1
ATOM 4820 C C . VAL A 1 321 ? 33.64307 32.91649 16.23899 1.000 31.28893 321 VAL A C 1
ATOM 4821 O O . VAL A 1 321 ? 33.60630 31.87565 15.58241 1.000 27.34968 321 VAL A O 1
ATOM 4834 N N . LYS A 1 322 ? 33.39357 32.95486 17.53991 1.000 24.01561 322 LYS A N 1
ATOM 4835 C CA . LYS A 1 322 ? 33.02372 31.76342 18.29404 1.000 23.46988 322 LYS A CA 1
ATOM 4836 C C . LYS A 1 322 ? 31.58923 31.90083 18.77335 1.000 23.84531 322 LYS A C 1
ATOM 4837 O O . LYS A 1 322 ? 31.18510 32.96246 19.26760 1.000 24.97322 322 LYS A O 1
ATOM 4856 N N . LEU A 1 323 ? 30.82364 30.82693 18.63451 1.000 19.90286 323 LEU A N 1
ATOM 4857 C CA . LEU A 1 323 ? 29.45440 30.76561 19.11705 1.000 19.19300 323 LEU A CA 1
ATOM 4858 C C . LEU A 1 323 ? 29.36012 29.79224 20.28609 1.000 23.71425 323 LEU A C 1
ATOM 4859 O O . LEU A 1 323 ? 30.00389 28.73861 20.28417 1.000 25.37806 323 LEU A O 1
ATOM 4875 N N . THR A 1 324 ? 28.57175 30.16382 21.28523 1.000 23.15714 324 THR A N 1
ATOM 4876 C CA . THR A 1 324 ? 28.28362 29.33508 22.44834 1.000 24.52912 324 THR A CA 1
ATOM 4877 C C . THR A 1 324 ? 26.78449 29.41916 22.70316 1.000 25.29868 324 THR A C 1
ATOM 4878 O O . THR A 1 324 ? 26.17858 30.49329 22.59436 1.000 26.43787 324 THR A O 1
ATOM 4889 N N . GLN A 1 325 ? 26.19077 28.28481 23.03676 1.000 22.65605 325 GLN A N 1
ATOM 4890 C CA . GLN A 1 325 ? 24.73622 28.19860 23.18577 1.000 26.26047 325 GLN A CA 1
ATOM 4891 C C . GLN A 1 325 ? 24.42794 27.42116 24.44880 1.000 34.39798 325 GLN A C 1
ATOM 4892 O O . GLN A 1 325 ? 24.64047 26.20001 24.49622 1.000 29.97439 325 GLN A O 1
ATOM 4906 N N . TYR A 1 326 ? 23.91514 28.13029 25.45010 1.000 34.30945 326 TYR A N 1
ATOM 4907 C CA . TYR A 1 326 ? 23.57142 27.58516 26.76069 1.000 37.71381 326 TYR A CA 1
ATOM 4908 C C . TYR A 1 326 ? 22.10420 27.89779 27.00028 1.000 48.46696 326 TYR A C 1
ATOM 4909 O O . TYR A 1 326 ? 21.74429 29.06861 27.20842 1.000 37.56991 326 TYR A O 1
ATOM 4927 N N . GLY A 1 327 ? 21.25612 26.86396 26.96533 1.000 33.78924 327 GLY A N 1
ATOM 4928 C CA . GLY A 1 327 ? 19.83054 27.06493 27.12148 1.000 39.63115 327 GLY A CA 1
ATOM 4929 C C . GLY A 1 327 ? 19.27141 28.10301 26.16780 1.000 38.67763 327 GLY A C 1
ATOM 4930 O O . GLY A 1 327 ? 19.44869 28.01964 24.95135 1.000 43.24624 327 GLY A O 1
ATOM 4934 N N . PRO A 1 328 ? 18.57713 29.10789 26.70223 1.000 35.35309 328 PRO A N 1
ATOM 4935 C CA . PRO A 1 328 ? 17.96596 30.13067 25.84876 1.000 36.93504 328 PRO A CA 1
ATOM 4936 C C . PRO A 1 328 ? 18.90032 31.25625 25.42770 1.000 41.33773 328 PRO A C 1
ATOM 4937 O O . PRO A 1 328 ? 18.43376 32.22775 24.82453 1.000 39.04418 328 PRO A O 1
ATOM 4948 N N . GLU A 1 329 ? 20.19289 31.16784 25.73514 1.000 36.40810 329 GLU A N 1
ATOM 4949 C CA . GLU A 1 329 ? 21.15055 32.22645 25.44079 1.000 40.96672 329 GLU A CA 1
ATOM 4950 C C . GLU A 1 329 ? 22.18447 31.73972 24.43303 1.000 36.56932 329 GLU A C 1
ATOM 4951 O O . GLU A 1 329 ? 22.63595 30.59264 24.48459 1.000 39.28772 329 GLU A O 1
ATOM 4963 N N . VAL A 1 330 ? 22.54066 32.61668 23.50181 1.000 23.36435 330 VAL A N 1
ATOM 4964 C CA . VAL A 1 330 ? 23.62322 32.38714 22.55940 1.000 22.24668 330 VAL A CA 1
ATOM 4965 C C . VAL A 1 330 ? 24.63701 33.50136 22.77450 1.000 31.38115 330 VAL A C 1
ATOM 4966 O O . VAL A 1 330 ? 24.25324 34.67379 22.87837 1.000 23.99856 330 VAL A O 1
ATOM 4979 N N . THR A 1 331 ? 25.91532 33.13303 22.88633 1.000 21.58392 331 THR A N 1
ATOM 4980 C CA . THR A 1 331 ? 27.00745 34.08728 23.00586 1.000 22.68818 331 THR A CA 1
ATOM 4981 C C . THR A 1 331 ? 27.80171 34.10132 21.70946 1.000 27.04015 331 THR A C 1
ATOM 4982 O O . THR A 1 331 ? 28.21368 33.04199 21.22109 1.000 25.38517 331 THR A O 1
ATOM 4993 N N . VAL A 1 332 ? 28.00978 35.29503 21.15191 1.000 22.83800 332 VAL A N 1
ATOM 4994 C CA . VAL A 1 332 ? 28.82759 35.48855 19.96158 1.000 18.69938 332 VAL A CA 1
ATOM 4995 C C . VAL A 1 332 ? 30.07006 36.26223 20.38510 1.000 22.57914 332 VAL A C 1
ATOM 4996 O O . VAL A 1 332 ? 29.96323 37.37141 20.91695 1.000 21.45244 332 VAL A O 1
ATOM 5009 N N . GLU A 1 333 ? 31.24685 35.67450 20.17220 1.000 20.34082 333 GLU A N 1
ATOM 5010 C CA . GLU A 1 333 ? 32.50810 36.30656 20.54564 1.000 23.58758 333 GLU A CA 1
ATOM 5011 C C . GLU A 1 333 ? 33.29925 36.60563 19.28116 1.000 23.96434 333 GLU A C 1
ATOM 5012 O O . GLU A 1 333 ? 33.56639 35.70922 18.47688 1.000 22.46837 333 GLU A O 1
ATOM 5024 N N . ALA A 1 334 ? 33.68880 37.85703 19.12817 1.000 21.72848 334 ALA A N 1
ATOM 5025 C CA . ALA A 1 334 ? 34.41380 38.34131 17.96572 1.000 24.34574 334 ALA A CA 1
ATOM 5026 C C . ALA A 1 334 ? 35.02442 39.68912 18.33189 1.000 22.83294 334 ALA A C 1
ATOM 5027 O O . ALA A 1 334 ? 34.41450 40.47647 19.06432 1.000 19.60277 334 ALA A O 1
ATOM 5034 N N . GLY A 1 335 ? 36.23503 39.93623 17.84718 1.000 22.97250 335 GLY A N 1
ATOM 5035 C CA . GLY A 1 335 ? 36.93591 41.17105 18.15229 1.000 28.68469 335 GLY A CA 1
ATOM 5036 C C . GLY A 1 335 ? 37.06488 41.45312 19.63201 1.000 26.97284 335 GLY A C 1
ATOM 5037 O O . GLY A 1 335 ? 37.04092 42.62057 20.05077 1.000 25.59545 335 GLY A O 1
ATOM 5041 N N . ASP A 1 336 ? 37.21267 40.39198 20.42506 1.000 24.58714 336 ASP A N 1
ATOM 5042 C CA . ASP A 1 336 ? 37.32908 40.46996 21.88702 1.000 28.34446 336 ASP A CA 1
ATOM 5043 C C . ASP A 1 336 ? 36.14021 41.18990 22.51939 1.000 28.65668 336 ASP A C 1
ATOM 5044 O O . ASP A 1 336 ? 36.25688 41.83467 23.57179 1.000 31.48352 336 ASP A O 1
ATOM 5053 N N . GLN A 1 337 ? 34.98180 41.08134 21.88543 1.000 22.60777 337 GLN A N 1
ATOM 5054 C CA . GLN A 1 337 ? 33.71531 41.53891 22.42948 1.000 22.50126 337 GLN A CA 1
ATOM 5055 C C . GLN A 1 337 ? 32.77619 40.34266 22.44908 1.000 26.90202 337 GLN A C 1
ATOM 5056 O O . GLN A 1 337 ? 32.94910 39.38498 21.69990 1.000 23.78645 337 GLN A O 1
ATOM 5070 N N . ARG A 1 338 ? 31.76883 40.40344 23.30271 1.000 25.48233 338 ARG A N 1
ATOM 5071 C CA . ARG A 1 338 ? 30.82844 39.30478 23.46377 1.000 28.71209 338 ARG A CA 1
ATOM 5072 C C . ARG A 1 338 ? 29.41947 39.86071 23.38442 1.000 26.16799 338 ARG A C 1
ATOM 5073 O O . ARG A 1 338 ? 29.03825 40.71564 24.18949 1.000 30.94772 338 ARG A O 1
ATOM 5094 N N . ARG A 1 339 ? 28.64563 39.38566 22.42125 1.000 21.00450 339 ARG A N 1
ATOM 5095 C CA . ARG A 1 339 ? 27.21714 39.69634 22.36147 1.000 19.12520 339 ARG A CA 1
ATOM 5096 C C . ARG A 1 339 ? 26.47311 38.50527 22.94087 1.000 21.73901 339 ARG A C 1
ATOM 5097 O O . ARG A 1 339 ? 26.69222 37.36027 22.51548 1.000 21.31100 339 ARG A O 1
ATOM 5118 N N . ASN A 1 340 ? 25.61639 38.77011 23.90873 1.000 21.08368 340 ASN A N 1
ATOM 5119 C CA . ASN A 1 340 ? 24.73530 37.76855 24.49713 1.000 26.57944 340 ASN A CA 1
ATOM 5120 C C . ASN A 1 340 ? 23.36414 37.96736 23.87312 1.000 29.58384 340 ASN A C 1
ATOM 5121 O O . ASN A 1 340 ? 22.80232 39.06192 23.94430 1.000 30.42471 340 ASN A O 1
ATOM 5132 N N . ILE A 1 341 ? 22.85551 36.93373 23.20897 1.000 24.17028 341 ILE A N 1
ATOM 5133 C CA . ILE A 1 341 ? 21.55548 36.97934 22.54991 1.000 21.09061 341 ILE A CA 1
ATOM 5134 C C . ILE A 1 341 ? 20.60726 36.10875 23.37077 1.000 32.60534 341 ILE A C 1
ATOM 5135 O O . ILE A 1 341 ? 20.79948 34.88637 23.47710 1.000 25.92772 341 ILE A O 1
ATOM 5151 N N . PHE A 1 342 ? 19.58752 36.72474 23.96203 1.000 26.18094 342 PHE A N 1
ATOM 5152 C CA . PHE A 1 342 ? 18.51154 35.96978 24.57895 1.000 30.06984 342 PHE A CA 1
ATOM 5153 C C . PHE A 1 342 ? 17.50589 35.60589 23.49458 1.000 29.91121 342 PHE A C 1
ATOM 5154 O O . PHE A 1 342 ? 16.88340 36.48308 22.89277 1.000 25.77596 342 PHE A O 1
ATOM 5171 N N . LEU A 1 343 ? 17.35615 34.34670 23.23876 1.000 26.49402 343 LEU A N 1
ATOM 5172 C CA . LEU A 1 343 ? 16.63757 33.90622 22.05270 1.000 29.39922 343 LEU A CA 1
ATOM 5173 C C . LEU A 1 343 ? 15.12908 34.07106 22.24755 1.000 33.58561 343 LEU A C 1
ATOM 5174 O O . LEU A 1 343 ? 14.60409 33.73858 23.31430 1.000 26.35340 343 LEU A O 1
ATOM 5190 N N . PRO A 1 344 ? 14.41217 34.55313 21.23510 1.000 25.57615 344 PRO A N 1
ATOM 5191 C CA . PRO A 1 344 ? 12.94312 34.65739 21.34455 1.000 28.88799 344 PRO A CA 1
ATOM 5192 C C . PRO A 1 344 ? 12.29585 33.29824 21.14570 1.000 30.04377 344 PRO A C 1
ATOM 5193 O O . PRO A 1 344 ? 12.99593 32.29854 20.89663 1.000 29.57846 344 PRO A O 1
ATOM 5204 N N . PRO A 1 345 ? 10.96545 33.22355 21.23064 1.000 34.07383 345 PRO A N 1
ATOM 5205 C CA . PRO A 1 345 ? 10.29837 31.90097 21.20256 1.000 34.41573 345 PRO A CA 1
ATOM 5206 C C . PRO A 1 345 ? 10.49897 31.11292 19.91748 1.000 26.57804 345 PRO A C 1
ATOM 5207 O O . PRO A 1 345 ? 10.54204 29.88053 19.96759 1.000 31.19740 345 PRO A O 1
ATOM 5218 N N . ALA A 1 346 ? 10.58675 31.78110 18.77379 1.000 29.28681 346 ALA A N 1
ATOM 5219 C CA . ALA A 1 346 ? 10.79519 31.08264 17.51507 1.000 28.06541 346 ALA A CA 1
ATOM 5220 C C . ALA A 1 346 ? 12.14916 30.36507 17.45108 1.000 29.94103 346 ALA A C 1
ATOM 5221 O O . ALA A 1 346 ? 12.31753 29.45360 16.63280 1.000 30.35620 346 ALA A O 1
ATOM 5228 N N . LEU A 1 347 ? 13.10834 30.75212 18.28894 1.000 24.83221 347 LEU A N 1
ATOM 5229 C CA . LEU A 1 347 ? 14.46506 30.21864 18.22779 1.000 22.97809 347 LEU A CA 1
ATOM 5230 C C . LEU A 1 347 ? 14.86567 29.43680 19.46000 1.000 24.91791 347 LEU A C 1
ATOM 5231 O O . LEU A 1 347 ? 15.67093 28.50658 19.34216 1.000 27.56857 347 LEU A O 1
ATOM 5247 N N . SER A 1 348 ? 14.31122 29.75821 20.62933 1.000 24.94358 348 SER A N 1
ATOM 5248 C CA . SER A 1 348 ? 14.76002 29.15661 21.87834 1.000 23.98414 348 SER A CA 1
ATOM 5249 C C . SER A 1 348 ? 14.57003 27.64344 21.86174 1.000 33.70156 348 SER A C 1
ATOM 5250 O O . SER A 1 348 ? 13.56581 27.13845 21.37171 1.000 26.14300 348 SER A O 1
ATOM 5258 N N . GLY A 1 349 ? 15.54633 26.92537 22.40566 1.000 27.04576 349 GLY A N 1
ATOM 5259 C CA . GLY A 1 349 ? 15.47940 25.48087 22.50735 1.000 32.40068 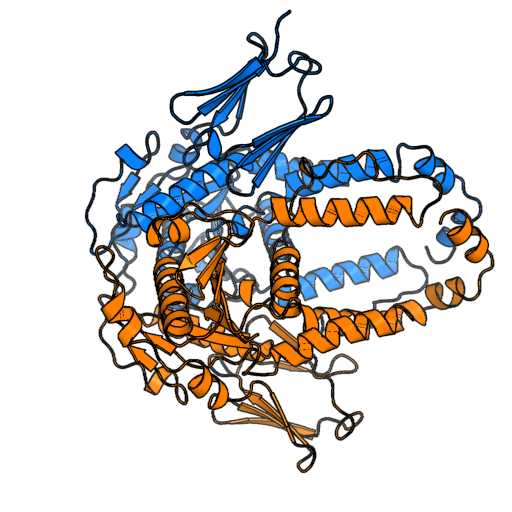349 GLY A CA 1
ATOM 5260 C C . GLY A 1 349 ? 15.83211 24.72574 21.24374 1.000 31.79635 349 GLY A C 1
ATOM 5261 O O . GLY A 1 349 ? 15.76655 23.49335 21.24451 1.000 32.81545 349 GLY A O 1
ATOM 5265 N N . ARG A 1 350 ? 16.19086 25.41742 20.15383 1.000 24.71170 350 ARG A N 1
ATOM 5266 C CA . ARG A 1 350 ? 16.47772 24.77356 18.89120 1.000 22.48136 350 ARG A CA 1
ATOM 5267 C C . ARG A 1 350 ? 17.97924 24.76888 18.64931 1.000 29.77720 350 ARG A C 1
ATOM 5268 O O . ARG A 1 350 ? 18.62127 25.82727 18.73640 1.000 25.50803 350 ARG A O 1
ATOM 5289 N N . PRO A 1 351 ? 18.57295 23.61812 18.35617 1.000 23.86703 351 PRO A N 1
ATOM 5290 C CA . PRO A 1 351 ? 20.01280 23.59672 18.03823 1.000 23.14227 351 PRO A CA 1
ATOM 5291 C C . PRO A 1 351 ? 20.35744 24.49301 16.84963 1.000 24.47065 351 PRO A C 1
ATOM 5292 O O . PRO A 1 351 ? 19.62586 24.57044 15.85459 1.000 22.03051 351 PRO A O 1
ATOM 5303 N N . ILE A 1 352 ? 21.49765 25.17388 16.95502 1.000 28.35772 352 ILE A N 1
ATOM 5304 C CA . ILE A 1 352 ? 22.04328 25.89440 15.80334 1.000 22.50351 352 ILE A CA 1
ATOM 5305 C C . ILE A 1 352 ? 22.44773 24.88314 14.74028 1.000 25.41447 352 ILE A C 1
ATOM 5306 O O . ILE A 1 352 ? 23.12938 23.88870 15.04062 1.000 30.10246 352 ILE A O 1
ATOM 5322 N N . THR A 1 353 ? 22.00518 25.10761 13.50468 1.000 22.62255 353 THR A N 1
ATOM 5323 C CA . THR A 1 353 ? 22.29983 24.20935 12.39281 1.000 29.70701 353 THR A CA 1
ATOM 5324 C C . THR A 1 353 ? 23.22441 24.82740 11.35899 1.000 32.61279 353 THR A C 1
ATOM 5325 O O . THR A 1 353 ? 23.49827 24.19933 10.33643 1.000 35.74867 353 THR A O 1
ATOM 5336 N N . GLY A 1 354 ? 23.68074 26.04242 11.57645 1.000 28.86788 354 GLY A N 1
ATOM 5337 C CA . GLY A 1 354 ? 24.51384 26.71628 10.59892 1.000 27.61279 354 GLY A CA 1
ATOM 5338 C C . GLY A 1 354 ? 24.90668 28.09539 11.08669 1.000 29.29253 354 GLY A C 1
ATOM 5339 O O . GLY A 1 354 ? 24.12764 28.77497 11.77126 1.000 20.34489 354 GLY A O 1
ATOM 5343 N N . ALA A 1 355 ? 26.13963 28.50238 10.77701 1.000 25.12715 355 ALA A N 1
ATOM 5344 C CA . ALA A 1 355 ? 26.59696 29.85643 11.07917 1.000 27.41931 355 ALA A CA 1
ATOM 5345 C C . ALA A 1 355 ? 27.57625 30.21153 9.96579 1.000 28.93663 355 ALA A C 1
ATOM 5346 O O . ALA A 1 355 ? 28.74653 29.82028 10.01670 1.000 27.51072 355 ALA A O 1
ATOM 5353 N N . LYS A 1 356 ? 27.08545 30.91698 8.95196 1.000 25.06695 356 LYS A N 1
ATOM 5354 C CA . LYS A 1 356 ? 27.85664 31.11804 7.73076 1.000 30.03433 356 LYS A CA 1
ATOM 5355 C C . LYS A 1 356 ? 27.86189 32.58931 7.36447 1.000 27.56775 356 LYS A C 1
ATOM 5356 O O . LYS A 1 356 ? 26.85656 33.27403 7.52556 1.000 21.91988 356 LYS A O 1
ATOM 5375 N N . PHE A 1 357 ? 29.00276 33.06127 6.88401 1.000 23.08105 357 PHE A N 1
ATOM 5376 C CA . PHE A 1 357 ? 29.12662 34.44309 6.44941 1.000 28.00887 357 PHE A CA 1
ATOM 5377 C C . PHE A 1 357 ? 28.61361 34.57609 5.01980 1.000 30.49732 357 PHE A C 1
ATOM 5378 O O . PHE A 1 357 ? 28.94761 33.77784 4.13830 1.000 28.97317 357 PHE A O 1
ATOM 5395 N N . GLN A 1 358 ? 27.75813 35.55502 4.80212 1.000 25.64654 358 GLN A N 1
ATOM 5396 C CA . GLN A 1 358 ? 27.37685 35.99418 3.45951 1.000 27.35608 358 GLN A CA 1
ATOM 5397 C C . GLN A 1 358 ? 27.47484 37.51496 3.44419 1.000 32.03628 358 GLN A C 1
ATOM 5398 O O . GLN A 1 358 ? 26.73904 38.18484 4.18450 1.000 23.36613 358 GLN A O 1
ATOM 5412 N N . ASN A 1 359 ? 28.40173 38.04866 2.63172 1.000 26.82574 359 ASN A N 1
ATOM 5413 C CA . ASN A 1 359 ? 28.50159 39.48987 2.37743 1.000 28.99482 359 ASN A CA 1
ATOM 5414 C C . ASN A 1 359 ? 28.61194 40.29722 3.68601 1.000 26.29067 359 ASN A C 1
ATOM 5415 O O . ASN A 1 359 ? 27.89647 41.27860 3.90344 1.000 25.65928 359 ASN A O 1
ATOM 5426 N N . ASN A 1 360 ? 29.51930 39.85981 4.55364 1.000 23.44201 360 ASN A N 1
ATOM 5427 C CA . ASN A 1 360 ? 29.88544 40.46308 5.84166 1.000 30.31669 360 ASN A CA 1
ATOM 5428 C C . ASN A 1 360 ? 28.84587 40.24555 6.93551 1.000 25.34572 360 ASN A C 1
ATOM 5429 O O . ASN A 1 360 ? 29.03593 40.74963 8.06226 1.000 22.09579 360 ASN A O 1
ATOM 5440 N N . TYR A 1 361 ? 27.77951 39.49817 6.67162 1.000 21.98535 361 TYR A N 1
ATOM 5441 C CA . TYR A 1 361 ? 26.78242 39.14402 7.67476 1.000 27.34375 361 TYR A CA 1
ATOM 5442 C C . TYR A 1 361 ? 27.00275 37.69046 8.08112 1.000 28.20189 361 TYR A C 1
ATOM 5443 O O . TYR A 1 361 ? 27.15818 36.81787 7.21597 1.000 26.18647 361 TYR A O 1
ATOM 5461 N N . LEU A 1 362 ? 27.01969 37.43172 9.38081 1.000 21.69023 362 LEU A N 1
ATOM 5462 C CA . LEU A 1 362 ? 26.94921 36.06511 9.89839 1.000 22.30297 362 LEU A CA 1
ATOM 5463 C C . LEU A 1 362 ? 25.48170 35.69052 10.05828 1.000 21.57639 362 LEU A C 1
ATOM 5464 O O . LEU A 1 362 ? 24.75782 36.33579 10.82842 1.000 21.21883 362 LEU A O 1
ATOM 5480 N N . ILE A 1 363 ? 25.05586 34.64246 9.35771 1.000 19.29438 363 ILE A N 1
ATOM 5481 C CA . ILE A 1 363 ? 23.68463 34.15105 9.40173 1.000 21.66045 363 ILE A CA 1
ATOM 5482 C C . ILE A 1 363 ? 23.66507 32.90429 10.26717 1.000 20.29444 363 ILE A C 1
ATOM 5483 O O . ILE A 1 363 ? 24.26526 31.89482 9.90717 1.000 20.08834 363 ILE A O 1
ATOM 5499 N N . ILE A 1 364 ? 23.01419 32.97293 11.42140 1.000 17.72218 364 ILE A N 1
ATOM 5500 C CA . ILE A 1 364 ? 22.93364 31.85176 12.35656 1.000 20.01839 364 ILE A CA 1
ATOM 5501 C C . ILE A 1 364 ? 21.57344 31.21166 12.15923 1.000 24.51252 364 ILE A C 1
ATOM 5502 O O . ILE A 1 364 ? 20.54958 31.87760 12.32205 1.000 22.88429 364 ILE A O 1
ATOM 5518 N N . SER A 1 365 ? 21.56808 29.92617 11.81704 1.000 20.66064 365 SER A N 1
ATOM 5519 C CA . SER A 1 365 ? 20.35506 29.16546 11.53761 1.000 21.46213 365 SER A CA 1
ATOM 5520 C C . SER A 1 365 ? 20.01911 28.24526 12.70105 1.000 25.32744 365 SER A C 1
ATOM 5521 O O . SER A 1 365 ? 20.90945 27.70265 13.34714 1.000 21.32009 365 SER A O 1
ATOM 5529 N N . PHE A 1 366 ? 18.71739 28.05462 12.94492 1.000 26.63436 366 PHE A N 1
ATOM 5530 C CA . PHE A 1 366 ? 18.23100 27.21299 14.02102 1.000 23.83056 366 PHE A CA 1
ATOM 5531 C C . PHE A 1 366 ? 17.33776 26.09253 13.48170 1.000 28.88057 366 PHE A C 1
ATOM 5532 O O . PHE A 1 366 ? 16.57610 26.28404 12.52430 1.000 27.08377 366 PHE A O 1
ATOM 5549 N N . LEU A 1 367 ? 17.44153 24.93022 14.12104 1.000 22.09217 367 LEU A N 1
ATOM 5550 C CA . LEU A 1 367 ? 16.83364 23.69849 13.61104 1.000 29.50191 367 LEU A CA 1
ATOM 5551 C C . LEU A 1 367 ? 15.31503 23.80043 13.56286 1.000 27.80739 367 LEU A C 1
ATOM 5552 O O . LEU A 1 367 ? 14.67447 24.22268 14.53206 1.000 31.36982 367 LEU A O 1
ATOM 5568 N N . GLU A 1 368 ? 14.74225 23.39175 12.43334 1.000 31.10057 368 GLU A N 1
ATOM 5569 C CA . GLU A 1 368 ? 13.28856 23.40577 12.28143 1.000 42.34690 368 GLU A CA 1
ATOM 5570 C C . GLU A 1 368 ? 12.65053 22.14845 12.86109 1.000 35.85154 368 GLU A C 1
ATOM 5571 O O . GLU A 1 368 ? 11.63362 22.23077 13.56748 1.000 35.80937 368 GLU A O 1
ATOM 5583 N N . HIS A 1 369 ? 13.24489 20.98615 12.59566 1.000 39.07032 369 HIS A N 1
ATOM 5584 C CA . HIS A 1 369 ? 12.66814 19.70067 12.99887 1.000 47.54794 369 HIS A CA 1
ATOM 5585 C C . HIS A 1 369 ? 13.06919 19.30759 14.41459 1.000 46.71853 369 HIS A C 1
ATOM 5586 O O . HIS A 1 369 ? 14.15069 18.76782 14.63402 1.000 50.49868 369 HIS A O 1
ATOM 5600 N N . ALA B 1 2 ? 61.55212 39.85151 35.25204 1.000 33.68128 2 ALA B N 1
ATOM 5601 C CA . ALA B 1 2 ? 61.87863 40.33214 33.91234 1.000 36.15845 2 ALA B CA 1
ATOM 5602 C C . ALA B 1 2 ? 61.71894 41.84280 33.83919 1.000 34.06023 2 ALA B C 1
ATOM 5603 O O . ALA B 1 2 ? 61.15634 42.46292 34.73926 1.000 35.82055 2 ALA B O 1
ATOM 5609 N N . LEU B 1 3 ? 62.23180 42.42717 32.76752 1.000 36.64703 3 LEU B N 1
ATOM 5610 C CA . LEU B 1 3 ? 61.96773 43.81885 32.44499 1.000 32.71934 3 LEU B CA 1
ATOM 5611 C C . LEU B 1 3 ? 60.67595 43.87709 31.64141 1.000 28.95318 3 LEU B C 1
ATOM 5612 O O . LEU B 1 3 ? 60.56854 43.24558 30.59074 1.000 28.87904 3 LEU B O 1
ATOM 5628 N N . ILE B 1 4 ? 59.71186 44.64250 32.12185 1.000 28.53152 4 ILE B N 1
ATOM 5629 C CA . ILE B 1 4 ? 58.53726 44.99011 31.32636 1.000 27.22251 4 ILE B CA 1
ATOM 5630 C C . ILE B 1 4 ? 58.83632 46.30525 30.61622 1.000 28.46050 4 ILE B C 1
ATOM 5631 O O . ILE B 1 4 ? 59.10724 47.32764 31.25882 1.000 32.25189 4 ILE B O 1
ATOM 5647 N N . LEU B 1 5 ? 58.78583 46.27350 29.28980 1.000 26.21021 5 LEU B N 1
ATOM 5648 C CA . LEU B 1 5 ? 59.13656 47.40363 28.44027 1.000 25.96408 5 LEU B CA 1
ATOM 5649 C C . LEU B 1 5 ? 57.93485 47.76747 27.57764 1.000 24.97562 5 LEU B C 1
ATOM 5650 O O . LEU B 1 5 ? 57.35211 46.90470 26.91312 1.000 28.54365 5 LEU B O 1
ATOM 5666 N N . THR B 1 6 ? 57.54462 49.03276 27.61617 1.000 25.45539 6 THR B N 1
ATOM 5667 C CA . THR B 1 6 ? 56.36570 49.49126 26.89212 1.000 24.76698 6 THR B CA 1
ATOM 5668 C C . THR B 1 6 ? 56.61672 50.88444 26.33877 1.000 25.35942 6 THR B C 1
ATOM 5669 O O . THR B 1 6 ? 57.65073 51.52163 26.60962 1.000 24.71886 6 THR B O 1
ATOM 5680 N N . PHE B 1 7 ? 55.65733 51.36010 25.54424 1.000 25.31077 7 PHE B N 1
ATOM 5681 C CA . PHE B 1 7 ? 55.82345 52.57644 24.76173 1.000 25.91322 7 PHE B CA 1
ATOM 5682 C C . PHE B 1 7 ? 54.57176 53.42840 24.83392 1.000 27.93320 7 PHE B C 1
ATOM 5683 O O . PHE B 1 7 ? 53.45117 52.91241 24.77281 1.000 29.00773 7 PHE B O 1
ATOM 5700 N N . LEU B 1 8 ? 54.77849 54.74196 24.98133 1.000 24.24215 8 LEU B N 1
ATOM 5701 C CA . LEU B 1 8 ? 53.70079 55.71471 25.11236 1.000 24.99262 8 LEU B CA 1
ATOM 5702 C C . LEU B 1 8 ? 53.77541 56.67500 23.94370 1.000 25.37245 8 LEU B C 1
ATOM 5703 O O . LEU B 1 8 ? 54.85940 57.19181 23.63299 1.000 27.31384 8 LEU B O 1
ATOM 5719 N N . GLY B 1 9 ? 52.63485 56.92846 23.31341 1.000 28.86560 9 GLY B N 1
ATOM 5720 C CA . GLY B 1 9 ? 52.60058 57.74330 22.11197 1.000 25.66856 9 GLY B CA 1
ATOM 5721 C C . GLY B 1 9 ? 51.22373 57.70661 21.49612 1.000 30.69674 9 GLY B C 1
ATOM 5722 O O . GLY B 1 9 ? 50.40147 56.85839 21.82798 1.000 30.44543 9 GLY B O 1
ATOM 5726 N N . LYS B 1 10 ? 50.98986 58.65074 20.56628 1.000 29.56264 10 LYS B N 1
ATOM 5727 C CA . LYS B 1 10 ? 49.65638 58.89357 20.02266 1.000 34.66931 10 LYS B CA 1
ATOM 5728 C C . LYS B 1 10 ? 49.30266 58.05824 18.78684 1.000 28.92187 10 LYS B C 1
ATOM 5729 O O . LYS B 1 10 ? 48.13000 58.03654 18.39172 1.000 40.67415 10 LYS B O 1
ATOM 5748 N N . SER B 1 11 ? 50.26267 57.40522 18.15383 1.000 34.64263 11 SER B N 1
ATOM 5749 C CA . SER B 1 11 ? 50.01909 56.64910 16.92796 1.000 42.64897 11 SER B CA 1
ATOM 5750 C C . SER B 1 11 ? 50.36250 55.19129 17.16519 1.000 30.24245 11 SER B C 1
ATOM 5751 O O . SER B 1 11 ? 51.52422 54.86026 17.39685 1.000 30.46495 11 SER B O 1
ATOM 5759 N N . GLY B 1 12 ? 49.35270 54.32064 17.08783 1.000 29.16189 12 GLY B N 1
ATOM 5760 C CA . GLY B 1 12 ? 49.55838 52.93076 17.44656 1.000 27.75165 12 GLY B CA 1
ATOM 5761 C C . GLY B 1 12 ? 50.46693 52.17857 16.49349 1.000 26.22198 12 GLY B C 1
ATOM 5762 O O . GLY B 1 12 ? 51.23507 51.31216 16.91851 1.000 26.39489 12 GLY B O 1
ATOM 5766 N N . VAL B 1 13 ? 50.41809 52.50901 15.20191 1.000 30.87083 13 VAL B N 1
ATOM 5767 C CA . VAL B 1 13 ? 51.17808 51.73329 14.22746 1.000 28.76707 13 VAL B CA 1
ATOM 5768 C C . VAL B 1 13 ? 52.66993 51.89407 14.49196 1.000 24.16319 13 VAL B C 1
ATOM 5769 O O . VAL B 1 13 ? 53.42400 50.92118 14.50668 1.000 24.31111 13 VAL B O 1
ATOM 5782 N N . ALA B 1 14 ? 53.11971 53.13016 14.70427 1.000 22.90201 14 ALA B N 1
ATOM 5783 C CA . ALA B 1 14 ? 54.52779 53.34258 15.01781 1.000 28.15068 14 ALA B CA 1
ATOM 5784 C C . ALA B 1 14 ? 54.92260 52.62859 16.30490 1.000 25.86594 14 ALA B C 1
ATOM 5785 O O . ALA B 1 14 ? 56.01057 52.04272 16.38529 1.000 25.38884 14 ALA B O 1
ATOM 5792 N N . ARG B 1 15 ? 54.04044 52.63941 17.30968 1.000 26.95974 15 ARG B N 1
ATOM 5793 C CA . ARG B 1 15 ? 54.34138 51.96726 18.57391 1.000 27.73349 15 ARG B CA 1
ATOM 5794 C C . ARG B 1 15 ? 54.45308 50.45972 18.39174 1.000 28.98010 15 ARG B C 1
ATOM 5795 O O . ARG B 1 15 ? 55.34719 49.82276 18.95770 1.000 23.57030 15 ARG B O 1
ATOM 5816 N N . THR B 1 16 ? 53.55489 49.85676 17.60030 1.000 25.26778 16 THR B N 1
ATOM 5817 C CA . THR B 1 16 ? 53.67251 48.41733 17.35645 1.000 29.20921 16 THR B CA 1
ATOM 5818 C C . THR B 1 16 ? 54.95763 48.09350 16.59224 1.000 25.33096 16 THR B C 1
ATOM 5819 O O . THR B 1 16 ? 55.64377 47.09965 16.88757 1.000 22.46175 16 THR B O 1
ATOM 5830 N N . LYS B 1 17 ? 55.29388 48.90955 15.59344 1.000 20.64612 17 LYS B N 1
ATOM 5831 C CA . LYS B 1 17 ? 56.54187 48.67901 14.86380 1.000 26.11417 17 LYS B CA 1
ATOM 5832 C C . LYS B 1 17 ? 57.74129 48.74059 15.80073 1.000 25.59374 17 LYS B C 1
ATOM 5833 O O . LYS B 1 17 ? 58.64299 47.89685 15.73478 1.000 26.13601 17 LYS B O 1
ATOM 5852 N N . ILE B 1 18 ? 57.76739 49.72263 16.70130 1.000 22.47606 18 ILE B N 1
ATOM 5853 C CA . ILE B 1 18 ? 58.90740 49.85142 17.60957 1.000 25.19051 18 ILE B CA 1
ATOM 5854 C C . ILE B 1 18 ? 58.94716 48.67524 18.58581 1.000 28.35499 18 ILE B C 1
ATOM 5855 O O . ILE B 1 18 ? 60.02196 48.13677 18.90155 1.000 23.27640 18 ILE B O 1
ATOM 5871 N N . ALA B 1 19 ? 57.78663 48.23861 19.05893 1.000 25.32526 19 ALA B N 1
ATOM 5872 C CA . ALA B 1 19 ? 57.73590 47.09462 19.96514 1.000 26.18553 19 ALA B CA 1
ATOM 5873 C C . ALA B 1 19 ? 58.27890 45.84031 19.29181 1.000 27.48874 19 ALA B C 1
ATOM 5874 O O . ALA B 1 19 ? 59.04019 45.07604 19.89426 1.000 22.86208 19 ALA B O 1
ATOM 5881 N N . ILE B 1 20 ? 57.86465 45.59313 18.04284 1.000 23.98980 20 ILE B N 1
ATOM 5882 C CA . ILE B 1 20 ? 58.35926 44.43541 17.30151 1.000 25.25605 20 ILE B CA 1
ATOM 5883 C C . ILE B 1 20 ? 59.86914 44.52253 17.13454 1.000 23.73356 20 ILE B C 1
ATOM 5884 O O . ILE B 1 20 ? 60.59261 43.53851 17.32502 1.000 27.08095 20 ILE B O 1
ATOM 5900 N N . ALA B 1 21 ? 60.36326 45.69200 16.73658 1.000 28.56868 21 ALA B N 1
ATOM 5901 C CA . ALA B 1 21 ? 61.79991 45.84018 16.50016 1.000 25.93159 21 ALA B CA 1
ATOM 5902 C C . ALA B 1 21 ? 62.58488 45.68512 17.79209 1.000 24.36431 21 ALA B C 1
ATOM 5903 O O . ALA B 1 21 ? 63.61340 45.00779 17.82251 1.000 27.50977 21 ALA B O 1
ATOM 5910 N N . ALA B 1 22 ? 62.10370 46.28629 18.87439 1.000 31.23826 22 ALA B N 1
ATOM 5911 C CA . ALA B 1 22 ? 62.75096 46.10371 20.17011 1.000 27.81224 22 ALA B CA 1
ATOM 5912 C C . ALA B 1 22 ? 62.80283 44.63646 20.56385 1.000 30.27703 22 ALA B C 1
ATOM 5913 O O . ALA B 1 22 ? 63.82172 44.15751 21.07054 1.000 29.60750 22 ALA B O 1
ATOM 5920 N N . ALA B 1 23 ? 61.71106 43.90438 20.35393 1.000 26.33269 23 ALA B N 1
ATOM 5921 C CA . ALA B 1 23 ? 61.71557 42.48682 20.69474 1.000 27.41759 23 ALA B CA 1
ATOM 5922 C C . ALA B 1 23 ? 62.70188 41.71432 19.82415 1.000 26.02342 23 ALA B C 1
ATOM 5923 O O . ALA B 1 23 ? 63.43224 40.83937 20.31824 1.000 30.33331 23 ALA B O 1
ATOM 5930 N N . LYS B 1 24 ? 62.74620 42.02305 18.53054 1.000 33.45928 24 LYS B N 1
ATOM 5931 C CA . LYS B 1 24 ? 63.69201 41.34053 17.65481 1.000 35.43638 24 LYS B CA 1
ATOM 5932 C C . LYS B 1 24 ? 65.12373 41.67096 18.04922 1.000 32.64626 24 LYS B C 1
ATOM 5933 O O . LYS B 1 24 ? 65.99162 40.78895 18.07292 1.000 31.43561 24 LYS B O 1
ATOM 5952 N N . LEU B 1 25 ? 65.38029 42.93783 18.39117 1.000 31.97485 25 LEU B N 1
ATOM 5953 C CA . LEU B 1 25 ? 66.72196 43.35140 18.79837 1.000 28.88059 25 LEU B CA 1
ATOM 5954 C C . LEU B 1 25 ? 67.16780 42.59869 20.04299 1.000 37.99275 25 LEU B C 1
ATOM 5955 O O . LEU B 1 25 ? 68.22376 41.95525 20.05273 1.000 36.56509 25 LEU B O 1
ATOM 5971 N N . LEU B 1 26 ? 66.36968 42.67586 21.11566 1.000 30.20870 26 LEU B N 1
ATOM 5972 C CA . LEU B 1 26 ? 66.79429 42.09099 22.38123 1.000 34.80339 26 LEU B CA 1
ATOM 5973 C C . LEU B 1 26 ? 66.93212 40.57801 22.27366 1.000 36.28048 26 LEU B C 1
ATOM 5974 O O . LEU B 1 26 ? 67.83730 39.98514 22.88162 1.000 30.76319 26 LEU B O 1
ATOM 5990 N N . ALA B 1 27 ? 66.06438 39.93607 21.48023 1.000 29.36213 27 ALA B N 1
ATOM 5991 C CA . ALA B 1 27 ? 66.17126 38.49478 21.28806 1.000 33.20932 27 ALA B CA 1
ATOM 5992 C C . ALA B 1 27 ? 67.47032 38.13072 20.57728 1.000 38.07145 27 ALA B C 1
ATOM 5993 O O . ALA B 1 27 ? 68.13043 37.14634 20.93358 1.000 34.48404 27 ALA B O 1
ATOM 6000 N N . SER B 1 28 ? 67.84924 38.90965 19.56407 1.000 33.08625 28 SER B N 1
ATOM 6001 C CA . SER B 1 28 ? 69.09073 38.65481 18.83982 1.000 32.07176 28 SER B CA 1
ATOM 6002 C C . SER B 1 28 ? 70.32151 38.86076 19.71599 1.000 44.98397 28 SER B C 1
ATOM 6003 O O . SER B 1 28 ? 71.40325 38.37531 19.37121 1.000 44.69070 28 SER B O 1
ATOM 6011 N N . GLN B 1 29 ? 70.18307 39.57554 20.82760 1.000 42.54570 29 GLN B N 1
ATOM 6012 C CA . GLN B 1 29 ? 71.27147 39.79674 21.76474 1.000 39.23615 29 GLN B CA 1
ATOM 6013 C C . GLN B 1 29 ? 71.29570 38.76722 22.88258 1.000 38.59789 29 GLN B C 1
ATOM 6014 O O . GLN B 1 29 ? 72.08238 38.90690 23.82138 1.000 43.35327 29 GLN B O 1
ATOM 6028 N N . GLY B 1 30 ? 70.45646 37.73745 22.80304 1.000 36.18094 30 GLY B N 1
ATOM 6029 C CA . GLY B 1 30 ? 70.49178 36.65500 23.75892 1.000 35.60815 30 GLY B CA 1
ATOM 6030 C C . GLY B 1 30 ? 69.46563 36.71945 24.86529 1.000 38.12748 30 GLY B C 1
ATOM 6031 O O . GLY B 1 30 ? 69.38672 35.78070 25.66178 1.000 41.08984 30 GLY B O 1
ATOM 6035 N N . LYS B 1 31 ? 68.66595 37.77905 24.93465 1.000 34.77689 31 LYS B N 1
ATOM 6036 C CA . LYS B 1 31 ? 67.64714 37.88033 25.96791 1.000 35.71743 31 LYS B CA 1
ATOM 6037 C C . LYS B 1 31 ? 66.41874 37.07232 25.57208 1.000 38.54287 31 LYS B C 1
ATOM 6038 O O . LYS B 1 31 ? 66.01784 37.04771 24.40276 1.000 34.26950 31 LYS B O 1
ATOM 6057 N N . ARG B 1 32 ? 65.83257 36.38887 26.54972 1.000 37.31813 32 ARG B N 1
ATOM 6058 C CA . ARG B 1 32 ? 64.59340 35.64351 26.33842 1.000 39.76070 32 ARG B CA 1
ATOM 6059 C C . ARG B 1 32 ? 63.43516 36.63635 26.35311 1.000 35.09532 32 ARG B C 1
ATOM 6060 O O . ARG B 1 32 ? 63.15271 37.25154 27.38863 1.000 33.98902 32 ARG B O 1
ATOM 6081 N N . VAL B 1 33 ? 62.76993 36.80197 25.21257 1.000 35.01709 33 VAL B N 1
ATOM 6082 C CA . VAL B 1 33 ? 61.79134 37.86780 25.02110 1.000 35.49154 33 VAL B CA 1
ATOM 6083 C C . VAL B 1 33 ? 60.40251 37.26975 24.83112 1.000 33.60372 33 VAL B C 1
ATOM 6084 O O . VAL B 1 33 ? 60.22655 36.30445 24.07609 1.000 31.15455 33 VAL B O 1
ATOM 6097 N N . LEU B 1 34 ? 59.42094 37.84877 25.51840 1.000 28.04810 34 LEU B N 1
ATOM 6098 C CA . LEU B 1 34 ? 58.00531 37.64738 25.23180 1.000 31.50549 34 LEU B CA 1
ATOM 6099 C C . LEU B 1 34 ? 57.44640 38.96764 24.71617 1.000 31.07281 34 LEU B C 1
ATOM 6100 O O . LEU B 1 34 ? 57.57460 40.00269 25.38664 1.000 27.93585 34 LEU B O 1
ATOM 6116 N N . LEU B 1 35 ? 56.85966 38.93487 23.52101 1.000 30.45624 35 LEU B N 1
ATOM 6117 C CA . LEU B 1 35 ? 56.18569 40.08813 22.93343 1.000 26.34519 35 LEU B CA 1
ATOM 6118 C C . LEU B 1 35 ? 54.68492 39.88365 23.09452 1.000 31.47346 35 LEU B C 1
ATOM 6119 O O . LEU B 1 35 ? 54.14111 38.88642 22.60677 1.000 29.03171 35 LEU B O 1
ATOM 6135 N N . ALA B 1 36 ? 54.02153 40.82866 23.76987 1.000 25.39672 36 ALA B N 1
ATOM 6136 C CA . ALA B 1 36 ? 52.60789 40.71304 24.10712 1.000 28.92124 36 ALA B CA 1
ATOM 6137 C C . ALA B 1 36 ? 51.84617 41.91306 23.58091 1.000 32.41497 36 ALA B C 1
ATOM 6138 O O . ALA B 1 36 ? 52.26057 43.06093 23.79167 1.000 33.83675 36 ALA B O 1
ATOM 6145 N N . GLY B 1 37 ? 50.73767 41.64398 22.89223 1.000 29.53983 37 GLY B N 1
ATOM 6146 C CA . GLY B 1 37 ? 49.87007 42.68673 22.39233 1.000 32.71660 37 GLY B CA 1
ATOM 6147 C C . GLY B 1 37 ? 48.41880 42.42289 22.75825 1.000 30.45642 37 GLY B C 1
ATOM 6148 O O . GLY B 1 37 ? 48.08058 41.39831 23.34863 1.000 30.21188 37 GLY B O 1
ATOM 6152 N N . LEU B 1 38 ? 47.57443 43.38483 22.40250 1.000 31.73409 38 LEU B N 1
ATOM 6153 C CA . LEU B 1 38 ? 46.16164 43.32319 22.72306 1.000 35.71381 38 LEU B CA 1
ATOM 6154 C C . LEU B 1 38 ? 45.38672 42.85382 21.49711 1.000 28.46576 38 LEU B C 1
ATOM 6155 O O . LEU B 1 38 ? 45.96689 42.51078 20.45745 1.000 29.48610 38 LEU B O 1
ATOM 6171 N N . ALA B 1 39 ? 44.05887 42.87700 21.59678 1.000 34.08720 39 ALA B N 1
ATOM 6172 C CA . ALA B 1 39 ? 43.17963 42.34911 20.54609 1.000 30.07819 39 ALA B CA 1
ATOM 6173 C C . ALA B 1 39 ? 43.09627 43.36869 19.42680 1.000 36.07659 39 ALA B C 1
ATOM 6174 O O . ALA B 1 39 ? 42.27617 44.31401 19.45998 1.000 28.69744 39 ALA B O 1
ATOM 6181 N N . GLU B 1 40 ? 43.94555 43.18076 18.42114 1.000 35.23926 40 GLU B N 1
ATOM 6182 C CA . GLU B 1 40 ? 43.98656 44.06649 17.26570 1.000 23.82902 40 GLU B CA 1
ATOM 6183 C C . GLU B 1 40 ? 44.84513 43.41452 16.17508 1.000 34.07883 40 GLU B C 1
ATOM 6184 O O . GLU B 1 40 ? 45.66320 42.53677 16.46502 1.000 30.88065 40 GLU B O 1
ATOM 6196 N N . PRO B 1 41 ? 44.64834 43.80598 14.91108 1.000 31.59828 41 PRO B N 1
ATOM 6197 C CA . PRO B 1 41 ? 45.21706 43.03098 13.79979 1.000 27.40034 41 PRO B CA 1
ATOM 6198 C C . PRO B 1 41 ? 46.58305 43.45608 13.28089 1.000 29.22577 41 PRO B C 1
ATOM 6199 O O . PRO B 1 41 ? 47.14218 42.73121 12.44836 1.000 29.88828 41 PRO B O 1
ATOM 6210 N N . VAL B 1 42 ? 47.14893 44.57452 13.73357 1.000 27.91414 42 VAL B N 1
ATOM 6211 C CA . VAL B 1 42 ? 48.38039 45.07529 13.12642 1.000 28.35191 42 VAL B CA 1
ATOM 6212 C C . VAL B 1 42 ? 49.57031 44.19692 13.50677 1.000 37.80058 42 VAL B C 1
ATOM 6213 O O . VAL B 1 42 ? 50.38012 43.82189 12.65133 1.000 27.74704 42 VAL B O 1
ATOM 6226 N N . LEU B 1 43 ? 49.70579 43.87252 14.79087 1.000 27.68006 43 LEU B N 1
ATOM 6227 C CA . LEU B 1 43 ? 50.84806 43.07295 15.23209 1.000 32.31557 43 LEU B CA 1
ATOM 6228 C C . LEU B 1 43 ? 50.92202 41.74545 14.48921 1.000 29.63264 43 LEU B C 1
ATOM 6229 O O . LEU B 1 43 ? 51.99744 41.41706 13.96305 1.000 24.84505 43 LEU B O 1
ATOM 6245 N N . PRO B 1 44 ? 49.84877 40.95534 14.38639 1.000 32.44888 44 PRO B N 1
ATOM 6246 C CA . PRO B 1 44 ? 49.93058 39.72718 13.58365 1.000 30.43323 44 PRO B CA 1
ATOM 6247 C C . PRO B 1 44 ? 50.30816 39.96893 12.13035 1.000 34.99677 44 PRO B C 1
ATOM 6248 O O . PRO B 1 44 ? 51.02608 39.16338 11.53297 1.000 36.22934 44 PRO B O 1
ATOM 6259 N N . LEU B 1 45 ? 49.81959 41.05331 11.53888 1.000 33.24653 45 LEU B N 1
ATOM 6260 C CA . LEU B 1 45 ? 50.08982 41.31758 10.12811 1.000 38.45913 45 LEU B CA 1
ATOM 6261 C C . LEU B 1 45 ? 51.53898 41.73542 9.91553 1.000 35.59795 45 LEU B C 1
ATOM 6262 O O . LEU B 1 45 ? 52.16942 41.32415 8.94346 1.000 32.26705 45 LEU B O 1
ATOM 6278 N N . LEU B 1 46 ? 52.08897 42.54982 10.81782 1.000 35.02362 46 LEU B N 1
ATOM 6279 C CA . LEU B 1 46 ? 53.48826 42.94051 10.69760 1.000 32.58872 46 LEU B CA 1
ATOM 6280 C C . LEU B 1 46 ? 54.41074 41.75480 10.93890 1.000 39.95492 46 LEU B C 1
ATOM 6281 O O . LEU B 1 46 ? 55.49753 41.68047 10.35121 1.000 41.88214 46 LEU B O 1
ATOM 6297 N N . LEU B 1 47 ? 53.99926 40.82354 11.79577 1.000 33.65141 47 LEU B N 1
ATOM 6298 C CA . LEU B 1 47 ? 54.77650 39.61990 12.04719 1.000 38.66492 47 LEU B CA 1
ATOM 6299 C C . LEU B 1 47 ? 54.51010 38.52430 11.02668 1.000 38.35640 47 LEU B C 1
ATOM 6300 O O . LEU B 1 47 ? 55.23317 37.52324 11.01833 1.000 45.51785 47 LEU B O 1
ATOM 6316 N N . GLU B 1 48 ? 53.49870 38.68773 10.17696 1.000 35.49648 48 GLU B N 1
ATOM 6317 C CA . GLU B 1 48 ? 53.11420 37.65281 9.21901 1.000 37.01262 48 GLU B CA 1
ATOM 6318 C C . GLU B 1 48 ? 52.84334 36.34701 9.94949 1.000 41.61537 48 GLU B C 1
ATOM 6319 O O . GLU B 1 48 ? 53.13581 35.25567 9.46135 1.000 40.54275 48 GLU B O 1
ATOM 6331 N N . GLN B 1 49 ? 52.27503 36.46309 11.14853 1.000 41.25860 49 GLN B N 1
ATOM 6332 C CA . GLN B 1 49 ? 52.06824 35.31292 12.02182 1.000 42.40814 49 GLN B CA 1
ATOM 6333 C C . GLN B 1 49 ? 50.70560 35.44721 12.67655 1.000 44.43323 49 GLN B C 1
ATOM 6334 O O . GLN B 1 49 ? 50.38979 36.49791 13.23927 1.000 38.54349 49 GLN B O 1
ATOM 6348 N N . THR B 1 50 ? 49.90236 34.39351 12.58615 1.000 38.97639 50 THR B N 1
ATOM 6349 C CA . THR B 1 50 ? 48.66693 34.32532 13.34307 1.000 39.29180 50 THR B CA 1
ATOM 6350 C C . THR B 1 50 ? 48.99567 34.18669 14.82505 1.000 40.49269 50 THR B C 1
ATOM 6351 O O . THR B 1 50 ? 49.80686 33.34169 15.21266 1.000 45.43014 50 THR B O 1
ATOM 6362 N N . LEU B 1 51 ? 48.36405 35.00860 15.65304 1.000 36.01710 51 LEU B N 1
ATOM 6363 C CA . LEU B 1 51 ? 48.64157 35.03122 17.08100 1.000 40.88726 51 LEU B CA 1
ATOM 6364 C C . LEU B 1 51 ? 47.47610 34.44644 17.86508 1.000 39.28752 51 LEU B C 1
ATOM 6365 O O . LEU B 1 51 ? 46.32979 34.43906 17.41124 1.000 35.14935 51 LEU B O 1
ATOM 6381 N N . THR B 1 52 ? 47.79317 33.95175 19.06599 1.000 37.58405 52 THR B N 1
ATOM 6382 C CA . THR B 1 52 ? 46.82917 33.28200 19.92526 1.000 37.44149 52 THR B CA 1
ATOM 6383 C C . THR B 1 52 ? 46.98459 33.73932 21.37319 1.000 35.15413 52 THR B C 1
ATOM 6384 O O . THR B 1 52 ? 47.90293 34.50256 21.68212 1.000 33.44273 52 THR B O 1
ATOM 6395 N N . PRO B 1 53 ? 46.11158 33.28377 22.29099 1.000 41.57980 53 PRO B N 1
ATOM 6396 C CA . PRO B 1 53 ? 46.26936 33.64899 23.71125 1.000 36.61585 53 PRO B CA 1
ATOM 6397 C C . PRO B 1 53 ? 47.39738 32.90987 24.41882 1.000 36.24990 53 PRO B C 1
ATOM 6398 O O . PRO B 1 53 ? 47.53304 33.00962 25.64371 1.000 39.48239 53 PRO B O 1
ATOM 6409 N N . ASP B 1 54 ? 48.21482 32.17282 23.67389 1.000 38.10706 54 ASP B N 1
ATOM 6410 C CA . ASP B 1 54 ? 49.33063 31.44786 24.26639 1.000 37.01874 54 ASP B CA 1
ATOM 6411 C C . ASP B 1 54 ? 50.61866 31.75528 23.51700 1.000 36.13326 54 ASP B C 1
ATOM 6412 O O . ASP B 1 54 ? 50.61265 31.85649 22.28149 1.000 40.59717 54 ASP B O 1
ATOM 6421 N N . PRO B 1 55 ? 51.73795 31.90514 24.22784 1.000 36.12251 55 PRO B N 1
ATOM 6422 C CA . PRO B 1 55 ? 52.98952 32.26585 23.54959 1.000 39.81349 55 PRO B CA 1
ATOM 6423 C C . PRO B 1 55 ? 53.34601 31.29104 22.43829 1.000 39.58662 55 PRO B C 1
ATOM 6424 O O . PRO B 1 55 ? 53.19991 30.07530 22.57949 1.000 42.44233 55 PRO B O 1
ATOM 6435 N N . GLN B 1 56 ? 53.82367 31.84891 21.32688 1.000 36.60647 56 GLN B N 1
ATOM 6436 C CA . GLN B 1 56 ? 54.31366 31.09396 20.18123 1.000 42.97413 56 GLN B CA 1
ATOM 6437 C C . GLN B 1 56 ? 55.72900 31.55629 19.86458 1.000 42.90174 56 GLN B C 1
ATOM 6438 O O . GLN B 1 56 ? 55.96103 32.75479 19.67509 1.000 37.80018 56 GLN B O 1
ATOM 6452 N N . GLN B 1 57 ? 56.67299 30.61880 19.77701 1.000 41.32680 57 GLN B N 1
ATOM 6453 C CA . GLN B 1 57 ? 58.00834 30.98429 19.32935 1.000 39.01352 57 GLN B CA 1
ATOM 6454 C C . GLN B 1 57 ? 57.98925 31.32017 17.84021 1.000 38.81948 57 GLN B C 1
ATOM 6455 O O . GLN B 1 57 ? 57.37843 30.61554 17.03610 1.000 40.80924 57 GLN B O 1
ATOM 6469 N N . ILE B 1 58 ? 58.66957 32.40511 17.47372 1.000 35.52198 58 ILE B N 1
ATOM 6470 C CA . ILE B 1 58 ? 58.70285 32.85580 16.08840 1.000 43.29541 58 ILE B CA 1
ATOM 6471 C C . ILE B 1 58 ? 60.14153 33.08301 15.65040 1.000 35.06840 58 ILE B C 1
ATOM 6472 O O . ILE B 1 58 ? 60.41753 33.26101 14.45997 1.000 38.80105 58 ILE B O 1
ATOM 6488 N N . ALA B 1 59 ? 61.05566 33.07611 16.60324 1.000 39.48875 59 ALA B N 1
ATOM 6489 C CA . ALA B 1 59 ? 62.48237 33.18326 16.32366 1.000 37.81537 59 ALA B CA 1
ATOM 6490 C C . ALA B 1 59 ? 63.23046 32.78172 17.58700 1.000 36.71709 59 ALA B C 1
ATOM 6491 O O . ALA B 1 59 ? 62.61954 32.67305 18.66495 1.000 38.32348 59 ALA B O 1
ATOM 6498 N N . PRO B 1 60 ? 64.54013 32.55520 17.50968 1.000 44.61854 60 PRO B N 1
ATOM 6499 C CA . PRO B 1 60 ? 65.28932 32.20054 18.72124 1.000 44.69965 60 PRO B CA 1
ATOM 6500 C C . PRO B 1 60 ? 65.13970 33.27517 19.78605 1.000 39.50896 60 PRO B C 1
ATOM 6501 O O . PRO B 1 60 ? 65.32604 34.46910 19.52561 1.000 39.63092 60 PRO B O 1
ATOM 6512 N N . ASN B 1 61 ? 64.77272 32.84294 20.98984 1.000 36.00304 61 ASN B N 1
ATOM 6513 C CA . ASN B 1 61 ? 64.59055 33.70080 22.15508 1.000 38.83893 61 ASN B CA 1
ATOM 6514 C C . ASN B 1 61 ? 63.39044 34.63617 22.03648 1.000 38.27187 61 ASN B C 1
ATOM 6515 O O . ASN B 1 61 ? 63.24639 35.55250 22.85642 1.000 38.57752 61 ASN B O 1
ATOM 6526 N N . LEU B 1 62 ? 62.50891 34.42180 21.06741 1.000 35.48130 62 LEU B N 1
ATOM 6527 C CA . LEU B 1 62 ? 61.40109 35.34035 20.80833 1.000 36.05095 62 LEU B CA 1
ATOM 6528 C C . LEU B 1 62 ? 60.09936 34.56445 20.72349 1.000 29.18772 62 LEU B C 1
ATOM 6529 O O . LEU B 1 62 ? 59.87708 33.81337 19.76589 1.000 34.18869 62 LEU B O 1
ATOM 6545 N N . GLU B 1 63 ? 59.23646 34.76237 21.71706 1.000 30.36516 63 GLU B N 1
ATOM 6546 C CA . GLU B 1 63 ? 57.88475 34.23517 21.72838 1.000 29.54421 63 GLU B CA 1
ATOM 6547 C C . GLU B 1 63 ? 56.90433 35.40230 21.67236 1.000 34.38613 63 GLU B C 1
ATOM 6548 O O . GLU B 1 63 ? 57.19774 36.49911 22.16031 1.000 25.10521 63 GLU B O 1
ATOM 6560 N N . VAL B 1 64 ? 55.72964 35.16018 21.09124 1.000 28.35545 64 VAL B N 1
ATOM 6561 C CA . VAL B 1 64 ? 54.73253 36.21865 20.93734 1.000 31.37690 64 VAL B CA 1
ATOM 6562 C C . VAL B 1 64 ? 53.37047 35.70899 21.37932 1.000 33.05502 64 VAL B C 1
ATOM 6563 O O . VAL B 1 64 ? 53.02856 34.53770 21.17673 1.000 32.71894 64 VAL B O 1
ATOM 6576 N N . VAL B 1 65 ? 52.58001 36.61436 21.95831 1.000 24.52920 65 VAL B N 1
ATOM 6577 C CA . VAL B 1 65 ? 51.25869 36.28336 22.49126 1.000 31.21071 65 VAL B CA 1
ATOM 6578 C C . VAL B 1 65 ? 50.35493 37.49682 22.32151 1.000 29.26536 65 VAL B C 1
ATOM 6579 O O . VAL B 1 65 ? 50.82075 38.64537 22.28409 1.000 27.23902 65 VAL B O 1
ATOM 6592 N N . GLN B 1 66 ? 49.05446 37.24394 22.21789 1.000 30.48697 66 GLN B N 1
ATOM 6593 C CA . GLN B 1 66 ? 48.04367 38.29952 22.11679 1.000 30.24360 66 GLN B CA 1
ATOM 6594 C C . GLN B 1 66 ? 47.05901 38.16660 23.26938 1.000 37.03714 66 GLN B C 1
ATOM 6595 O O . GLN B 1 66 ? 46.40905 37.12748 23.41090 1.000 31.10252 66 GLN B O 1
ATOM 6609 N N . PHE B 1 67 ? 46.95057 39.21411 24.09043 1.000 30.99972 67 PHE B N 1
ATOM 6610 C CA . PHE B 1 67 ? 45.97090 39.20715 25.16765 1.000 34.07440 67 PHE B CA 1
ATOM 6611 C C . PHE B 1 67 ? 44.56689 39.42600 24.60881 1.000 39.65505 67 PHE B C 1
ATOM 6612 O O . PHE B 1 67 ? 44.31100 40.41947 23.92022 1.000 35.72174 67 PHE B O 1
ATOM 6629 N N . GLN B 1 68 ? 43.65386 38.52124 24.93829 1.000 31.36471 68 GLN B N 1
ATOM 6630 C CA . GLN B 1 68 ? 42.22552 38.70458 24.71837 1.000 32.25996 68 GLN B CA 1
ATOM 6631 C C . GLN B 1 68 ? 41.53208 38.71214 26.06996 1.000 29.89897 68 GLN B C 1
ATOM 6632 O O . GLN B 1 68 ? 41.54628 37.69967 26.78176 1.000 28.99436 68 GLN B O 1
ATOM 6646 N N . SER B 1 69 ? 40.93621 39.85309 26.42488 1.000 30.53082 69 SER B N 1
ATOM 6647 C CA . SER B 1 69 ? 40.27461 39.97189 27.71849 1.000 30.83918 69 SER B CA 1
ATOM 6648 C C . SER B 1 69 ? 39.27338 38.85382 27.92811 1.000 33.78974 69 SER B C 1
ATOM 6649 O O . SER B 1 69 ? 39.15012 38.30755 29.03657 1.000 32.55311 69 SER B O 1
ATOM 6657 N N . SER B 1 70 ? 38.55567 38.48877 26.86649 1.000 34.20710 70 SER B N 1
ATOM 6658 C CA . SER B 1 70 ? 37.53648 37.45295 26.97416 1.000 34.43546 70 SER B CA 1
ATOM 6659 C C . SER B 1 70 ? 38.13133 36.13234 27.41754 1.000 37.70909 70 SER B C 1
ATOM 6660 O O . SER B 1 70 ? 37.52915 35.41150 28.23042 1.000 37.04340 70 SER B O 1
ATOM 6668 N N . VAL B 1 71 ? 39.30427 35.78562 26.88926 1.000 31.44872 71 VAL B N 1
ATOM 6669 C CA . VAL B 1 71 ? 39.92415 34.52014 27.25852 1.000 30.00489 71 VAL B CA 1
ATOM 6670 C C . VAL B 1 71 ? 40.54102 34.59904 28.64969 1.000 32.18574 71 VAL B C 1
ATOM 6671 O O . VAL B 1 71 ? 40.44325 33.65456 29.44131 1.000 31.96168 71 VAL B O 1
ATOM 6684 N N . LEU B 1 72 ? 41.19679 35.71554 28.97235 1.000 34.63338 72 LEU B N 1
ATOM 6685 C CA . LEU B 1 72 ? 41.75634 35.86211 30.31113 1.000 36.44034 72 LEU B CA 1
ATOM 6686 C C . LEU B 1 72 ? 40.65921 35.77128 31.36448 1.000 27.72784 72 LEU B C 1
ATOM 6687 O O . LEU B 1 72 ? 40.84492 35.14156 32.40706 1.000 30.70834 72 LEU B O 1
ATOM 6703 N N . LEU B 1 73 ? 39.51870 36.41915 31.12070 1.000 27.36317 73 LEU B N 1
ATOM 6704 C CA . LEU B 1 73 ? 38.42399 36.36942 32.08666 1.000 27.02652 73 LEU B CA 1
ATOM 6705 C C . LEU B 1 73 ? 37.92297 34.94120 32.24676 1.000 38.04145 73 LEU B C 1
ATOM 6706 O O . LEU B 1 73 ? 37.77044 34.43501 33.37043 1.000 31.26008 73 LEU B O 1
ATOM 6722 N N . GLU B 1 74 ? 37.70072 34.26082 31.12115 1.000 33.82490 74 GLU B N 1
ATOM 6723 C CA . GLU B 1 74 ? 37.23177 32.88110 31.15705 1.000 39.91140 74 GLU B CA 1
ATOM 6724 C C . GLU B 1 74 ? 38.20371 31.98090 31.91184 1.000 36.40455 74 GLU B C 1
ATOM 6725 O O . GLU B 1 74 ? 37.77929 31.13817 32.70887 1.000 30.71491 74 GLU B O 1
ATOM 6737 N N . ARG B 1 75 ? 39.51271 32.14674 31.68981 1.000 35.26861 75 ARG B N 1
ATOM 6738 C CA . ARG B 1 75 ? 40.47336 31.31708 32.40944 1.000 34.40655 75 ARG B CA 1
ATOM 6739 C C . ARG B 1 75 ? 40.50516 31.65803 33.89550 1.000 37.98846 75 ARG B C 1
ATOM 6740 O O . ARG B 1 75 ? 40.67870 30.76383 34.72763 1.000 40.90650 75 ARG B O 1
ATOM 6761 N N . ASN B 1 76 ? 40.31520 32.93375 34.25309 1.000 33.86897 76 ASN B N 1
ATOM 6762 C CA . ASN B 1 76 ? 40.20653 33.28745 35.66959 1.000 37.89807 76 ASN B CA 1
ATOM 6763 C C . ASN B 1 76 ? 38.93137 32.72780 36.29250 1.000 45.31941 76 ASN B C 1
ATOM 6764 O O . ASN B 1 76 ? 38.91764 32.39456 37.48339 1.000 39.72423 76 ASN B O 1
ATOM 6775 N N . TRP B 1 77 ? 37.85340 32.62349 35.50979 1.000 37.08257 77 TRP B N 1
ATOM 6776 C CA . TRP B 1 77 ? 36.59417 32.12130 36.05329 1.000 43.81234 77 TRP B CA 1
ATOM 6777 C C . TRP B 1 77 ? 36.73724 30.67809 36.51115 1.000 43.60828 77 TRP B C 1
ATOM 6778 O O . TRP B 1 77 ? 36.22601 30.30179 37.57016 1.000 44.18542 77 TRP B O 1
ATOM 6799 N N . GLU B 1 78 ? 37.43144 29.85293 35.72141 1.000 45.90975 78 GLU B N 1
ATOM 6800 C CA . GLU B 1 78 ? 37.60374 28.45095 36.08875 1.000 52.30919 78 GLU B CA 1
ATOM 6801 C C . GLU B 1 78 ? 38.35480 28.30975 37.40779 1.000 52.89842 78 GLU B C 1
ATOM 6802 O O . GLU B 1 78 ? 38.13683 27.34259 38.14304 1.000 56.58648 78 GLU B O 1
ATOM 6814 N N . GLU B 1 79 ? 39.23186 29.26667 37.73008 1.000 44.80778 79 GLU B N 1
ATOM 6815 C CA . GLU B 1 79 ? 39.87360 29.26367 39.03980 1.000 46.68358 79 GLU B CA 1
ATOM 6816 C C . GLU B 1 79 ? 38.89441 29.68669 40.12478 1.000 54.13610 79 GLU B C 1
ATOM 6817 O O . GLU B 1 79 ? 38.95051 29.17960 41.25060 1.000 53.35670 79 GLU B O 1
ATOM 6829 N N . VAL B 1 80 ? 37.99185 30.62314 39.80930 1.000 53.22056 80 VAL B N 1
ATOM 6830 C CA . VAL B 1 80 ? 36.96047 31.00741 40.76951 1.000 47.56283 80 VAL B CA 1
ATOM 6831 C C . VAL B 1 80 ? 36.00018 29.84643 41.01455 1.000 57.25218 80 VAL B C 1
ATOM 6832 O O . VAL B 1 80 ? 35.48468 29.67837 42.12733 1.000 55.67321 80 VAL B O 1
ATOM 6845 N N . LYS B 1 81 ? 35.74213 29.03296 39.98543 1.000 56.39562 81 LYS B N 1
ATOM 6846 C CA . LYS B 1 81 ? 34.78878 27.93666 40.11601 1.000 56.23502 81 LYS B CA 1
ATOM 6847 C C . LYS B 1 81 ? 35.36124 26.78880 40.93099 1.000 64.03739 81 LYS B C 1
ATOM 6848 O O . LYS B 1 81 ? 34.61299 26.09386 41.63156 1.000 74.08138 81 LYS B O 1
ATOM 6867 N N . LYS B 1 82 ? 36.67521 26.56996 40.85413 1.000 63.45992 82 LYS B N 1
ATOM 6868 C CA . LYS B 1 82 ? 37.29370 25.54656 41.69008 1.000 73.22592 82 LYS B CA 1
ATOM 6869 C C . LYS B 1 82 ? 37.31369 25.98287 43.15026 1.000 70.00332 82 LYS B C 1
ATOM 6870 O O . LYS B 1 82 ? 37.11062 25.16267 44.05341 1.000 79.49592 82 LYS B O 1
ATOM 6889 N N . LEU B 1 83 ? 37.54942 27.27176 43.40240 1.000 66.23574 83 LEU B N 1
ATOM 6890 C CA . LEU B 1 83 ? 37.50793 27.77159 44.77173 1.000 66.50266 83 LEU B CA 1
ATOM 6891 C C . LEU B 1 83 ? 36.12099 27.60397 45.37829 1.000 78.05181 83 LEU B C 1
ATOM 6892 O O . LEU B 1 83 ? 35.99367 27.35241 46.58308 1.000 78.15543 83 LEU B O 1
ATOM 6908 N N . GLU B 1 84 ? 35.07192 27.74549 44.56591 1.000 72.35097 84 GLU B N 1
ATOM 6909 C CA . GLU B 1 84 ? 33.72710 27.44714 45.04341 1.000 78.86569 84 GLU B CA 1
ATOM 6910 C C . GLU B 1 84 ? 33.64424 26.02087 45.57229 1.000 83.74019 84 GLU B C 1
ATOM 6911 O O . GLU B 1 84 ? 33.17129 25.78227 46.69187 1.000 81.68789 84 GLU B O 1
ATOM 6923 N N . ALA B 1 85 ? 34.10315 25.05412 44.77345 1.000 83.56122 85 ALA B N 1
ATOM 6924 C CA . ALA B 1 85 ? 34.04813 23.65439 45.17159 1.000 89.70932 85 ALA B CA 1
ATOM 6925 C C . ALA B 1 85 ? 34.85745 23.37237 46.42703 1.000 90.92443 85 ALA B C 1
ATOM 6926 O O . ALA B 1 85 ? 34.67111 22.31276 47.03816 1.000 89.78725 85 ALA B O 1
ATOM 6933 N N . GLN B 1 86 ? 35.73208 24.29333 46.83125 1.000 90.18054 86 GLN B N 1
ATOM 6934 C CA . GLN B 1 86 ? 36.64304 24.06784 47.93938 1.000 90.08180 86 GLN B CA 1
ATOM 6935 C C . GLN B 1 86 ? 36.27472 24.81941 49.20887 1.000 87.68947 86 GLN B C 1
ATOM 6936 O O . GLN B 1 86 ? 36.69018 24.39584 50.29094 1.000 92.02996 86 GLN B O 1
ATOM 6950 N N . TYR B 1 87 ? 35.51381 25.90712 49.11527 1.000 84.10032 87 TYR B N 1
ATOM 6951 C CA . TYR B 1 87 ? 35.24409 26.75618 50.27241 1.000 90.75742 87 TYR B CA 1
ATOM 6952 C C . TYR B 1 87 ? 33.82340 27.31246 50.22692 1.000 89.43166 87 TYR B C 1
ATOM 6953 O O . TYR B 1 87 ? 33.59757 28.52050 50.30399 1.000 89.32284 87 TYR B O 1
ATOM 6971 N N . LEU B 1 88 ? 32.83940 26.42734 50.11436 1.000 89.75214 88 LEU B N 1
ATOM 6972 C CA . LEU B 1 88 ? 31.44678 26.84908 50.18256 1.000 93.95217 88 LEU B CA 1
ATOM 6973 C C . LEU B 1 88 ? 30.57119 25.60877 50.25909 1.000 97.58678 88 LEU B C 1
ATOM 6974 O O . LEU B 1 88 ? 30.82792 24.61945 49.56334 1.000 88.51269 88 LEU B O 1
ATOM 6990 N N . ARG B 1 89 ? 29.54615 25.66750 51.11351 1.000 97.10905 89 ARG B N 1
ATOM 6991 C CA . ARG B 1 89 ? 28.65579 24.53016 51.30586 1.000 93.81114 89 ARG B CA 1
ATOM 6992 C C . ARG B 1 89 ? 27.90462 24.23025 50.01533 1.000 88.55771 89 ARG B C 1
ATOM 6993 O O . ARG B 1 89 ? 28.12118 23.18658 49.38996 1.000 86.81499 89 ARG B O 1
ATOM 7014 N N . THR B 1 90 ? 27.02048 25.14453 49.61042 1.000 85.61596 90 THR B N 1
ATOM 7015 C CA . THR B 1 90 ? 26.24014 24.97609 48.39311 1.000 87.51629 90 THR B CA 1
ATOM 7016 C C . THR B 1 90 ? 26.80635 25.87545 47.30801 1.000 89.39029 90 THR B C 1
ATOM 7017 O O . THR B 1 90 ? 26.85819 27.10062 47.50465 1.000 88.57341 90 THR B O 1
ATOM 7028 N N . PRO B 1 91 ? 27.23883 25.34138 46.16608 1.000 85.62455 91 PRO B N 1
ATOM 7029 C CA . PRO B 1 91 ? 27.74902 26.21774 45.10589 1.000 82.02392 91 PRO B CA 1
ATOM 7030 C C . PRO B 1 91 ? 26.67709 27.18672 44.62920 1.000 84.13046 91 PRO B C 1
ATOM 7031 O O . PRO B 1 91 ? 25.48938 26.85812 44.58020 1.000 84.43623 91 PRO B O 1
ATOM 7042 N N . ILE B 1 92 ? 27.10995 28.39415 44.28423 1.000 77.55191 92 ILE B N 1
ATOM 7043 C CA . ILE B 1 92 ? 26.25061 29.40286 43.68425 1.000 73.09240 92 ILE B CA 1
ATOM 7044 C C . ILE B 1 92 ? 26.58040 29.59712 42.20996 1.000 70.32418 92 ILE B C 1
ATOM 7045 O O . ILE B 1 92 ? 25.69659 29.54790 41.35315 1.000 63.33294 92 ILE B O 1
ATOM 7061 N N . ILE B 1 93 ? 27.86575 29.79637 41.89569 1.000 70.30676 93 ILE B N 1
ATOM 7062 C CA . ILE B 1 93 ? 28.27799 30.17899 40.54991 1.000 74.34345 93 ILE B CA 1
ATOM 7063 C C . ILE B 1 93 ? 28.67838 28.99158 39.68371 1.000 70.06810 93 ILE B C 1
ATOM 7064 O O . ILE B 1 93 ? 29.02622 29.18518 38.51017 1.000 66.18947 93 ILE B O 1
ATOM 7080 N N . LYS B 1 94 ? 28.61771 27.76511 40.21152 1.000 74.67877 94 LYS B N 1
ATOM 7081 C CA . LYS B 1 94 ? 29.07603 26.60011 39.45504 1.000 76.06043 94 LYS B CA 1
ATOM 7082 C C . LYS B 1 94 ? 28.36133 26.45106 38.11801 1.000 73.52326 94 LYS B C 1
ATOM 7083 O O . LYS B 1 94 ? 28.88620 25.78115 37.22285 1.000 74.92378 94 LYS B O 1
ATOM 7102 N N . GLU B 1 95 ? 27.18866 27.05997 37.95724 1.000 70.23595 95 GLU B N 1
ATOM 7103 C CA . GLU B 1 95 ? 26.40020 26.93047 36.74066 1.000 68.99400 95 GLU B CA 1
ATOM 7104 C C . GLU B 1 95 ? 26.54253 28.12925 35.80066 1.000 74.27870 95 GLU B C 1
ATOM 7105 O O . GLU B 1 95 ? 25.87046 28.17070 34.76075 1.000 61.58577 95 GLU B O 1
ATOM 7117 N N . VAL B 1 96 ? 27.38280 29.10631 36.14068 1.000 66.91633 96 VAL B N 1
ATOM 7118 C CA . VAL B 1 96 ? 27.69622 30.21732 35.24489 1.000 55.17663 96 VAL B CA 1
ATOM 7119 C C . VAL B 1 96 ? 28.92139 29.83137 34.42681 1.000 43.78538 96 VAL B C 1
ATOM 7120 O O . VAL B 1 96 ? 29.93348 29.38322 34.97901 1.000 48.69272 96 VAL B O 1
ATOM 7133 N N . TYR B 1 97 ? 28.84336 30.01290 33.11785 1.000 44.54210 97 TYR B N 1
ATOM 7134 C CA . TYR B 1 97 ? 29.86148 29.49791 32.21497 1.000 39.32234 97 TYR B CA 1
ATOM 7135 C C . TYR B 1 97 ? 30.79537 30.60168 31.72661 1.000 31.94478 97 TYR B C 1
ATOM 7136 O O . TYR B 1 97 ? 30.36211 31.68684 31.33490 1.000 31.76417 97 TYR B O 1
ATOM 7154 N N . GLY B 1 98 ? 32.08918 30.29072 31.73128 1.000 32.13341 98 GLY B N 1
ATOM 7155 C CA . GLY B 1 98 ? 33.08871 31.28612 31.39429 1.000 34.17426 98 GLY B CA 1
ATOM 7156 C C . GLY B 1 98 ? 32.87858 31.91751 30.03755 1.000 32.97920 98 GLY B C 1
ATOM 7157 O O . GLY B 1 98 ? 33.24354 33.07140 29.83592 1.000 30.73718 98 GLY B O 1
ATOM 7161 N N . GLN B 1 99 ? 32.29546 31.17618 29.08670 1.000 29.80390 99 GLN B N 1
ATOM 7162 C CA . GLN B 1 99 ? 32.13425 31.71977 27.74280 1.000 30.94009 99 GLN B CA 1
ATOM 7163 C C . GLN B 1 99 ? 31.20435 32.91783 27.72123 1.000 31.97757 99 GLN B C 1
ATOM 7164 O O . GLN B 1 99 ? 31.25102 33.70990 26.76744 1.000 27.97290 99 GLN B O 1
ATOM 7178 N N . GLU B 1 100 ? 30.36939 33.05813 28.74534 1.000 30.68232 100 GLU B N 1
ATOM 7179 C CA . GLU B 1 100 ? 29.32664 34.07509 28.79224 1.000 34.42208 100 GLU B CA 1
ATOM 7180 C C . GLU B 1 100 ? 29.76625 35.34756 29.49190 1.000 35.59465 100 GLU B C 1
ATOM 7181 O O . GLU B 1 100 ? 29.17568 36.39979 29.25130 1.000 34.51513 100 GLU B O 1
ATOM 7193 N N . LEU B 1 101 ? 30.76359 35.26655 30.36771 1.000 36.57053 101 LEU B N 1
ATOM 7194 C CA . LEU B 1 101 ? 31.15802 36.42249 31.16086 1.000 29.37570 101 LEU B CA 1
ATOM 7195 C C . LEU B 1 101 ? 31.47908 37.58513 30.24444 1.000 31.74314 101 LEU B C 1
ATOM 7196 O O . LEU B 1 101 ? 32.05665 37.41301 29.16730 1.000 29.23507 101 LEU B O 1
ATOM 7212 N N . VAL B 1 102 ? 31.07517 38.77604 30.67229 1.000 31.56609 102 VAL B N 1
ATOM 7213 C CA . VAL B 1 102 ? 31.26586 40.00238 29.91650 1.000 30.18851 102 VAL B CA 1
ATOM 7214 C C . VAL B 1 102 ? 32.37704 40.78397 30.59123 1.000 35.12979 102 VAL B C 1
ATOM 7215 O O . VAL B 1 102 ? 32.37358 40.94716 31.82201 1.000 33.39817 102 VAL B O 1
ATOM 7228 N N . VAL B 1 103 ? 33.31054 41.27888 29.78805 1.000 27.49072 103 VAL B N 1
ATOM 7229 C CA . VAL B 1 103 ? 34.41894 42.08111 30.29458 1.000 29.48320 103 VAL B CA 1
ATOM 7230 C C . VAL B 1 103 ? 33.92735 43.50567 30.50321 1.000 30.72937 103 VAL B C 1
ATOM 7231 O O . VAL B 1 103 ? 33.48427 44.15853 29.56204 1.000 34.69005 103 VAL B O 1
ATOM 7244 N N . LEU B 1 104 ? 33.98542 43.99349 31.75423 1.000 27.72679 104 LEU B N 1
ATOM 7245 C CA . LEU B 1 104 ? 33.65082 45.39742 31.96215 1.000 28.64766 104 LEU B CA 1
ATOM 7246 C C . LEU B 1 104 ? 34.89463 46.27423 31.85373 1.000 25.25812 104 LEU B C 1
ATOM 7247 O O . LEU B 1 104 ? 36.01732 45.78163 31.89900 1.000 29.04352 104 LEU B O 1
ATOM 7263 N N . PRO B 1 105 ? 34.73299 47.58564 31.71095 1.000 25.73497 105 PRO B N 1
ATOM 7264 C CA . PRO B 1 105 ? 35.89653 48.47186 31.81026 1.000 29.67843 105 PRO B CA 1
ATOM 7265 C C . PRO B 1 105 ? 36.62379 48.24468 33.12757 1.000 29.08932 105 PRO B C 1
ATOM 7266 O O . PRO B 1 105 ? 36.00203 48.00951 34.16422 1.000 29.53806 105 PRO B O 1
ATOM 7277 N N . GLY B 1 106 ? 37.94859 48.30036 33.07736 1.000 34.74325 106 GLY B N 1
ATOM 7278 C CA . GLY B 1 106 ? 38.79883 48.12435 34.25729 1.000 27.97115 106 GLY B CA 1
ATOM 7279 C C . GLY B 1 106 ? 39.19906 46.69779 34.45679 1.000 38.81721 106 GLY B C 1
ATOM 7280 O O . GLY B 1 106 ? 40.35120 46.38918 34.76281 1.000 29.07666 106 GLY B O 1
ATOM 7301 N N . ASP B 1 108 ? 39.33166 44.69421 31.99197 1.000 31.17031 108 ASP B N 1
ATOM 7302 C CA . ASP B 1 108 ? 40.26234 44.42449 30.89692 1.000 31.55158 108 ASP B CA 1
ATOM 7303 C C . ASP B 1 108 ? 41.70395 44.72125 31.30777 1.000 33.94165 108 ASP B C 1
ATOM 7304 O O . ASP B 1 108 ? 42.61764 43.94362 31.01002 1.000 28.41458 108 ASP B O 1
ATOM 7313 N N . SER B 1 109 ? 41.91530 45.82503 32.02434 1.000 28.40370 109 SER B N 1
ATOM 7314 C CA . SER B 1 109 ? 43.25905 46.22067 32.43161 1.000 30.61961 109 SER B CA 1
ATOM 7315 C C . SER B 1 109 ? 43.80313 45.33710 33.55892 1.000 28.05866 109 SER B C 1
ATOM 7316 O O . SER B 1 109 ? 44.99718 44.98923 33.56750 1.000 25.46343 109 SER B O 1
ATOM 7324 N N . ALA B 1 110 ? 42.95590 44.96651 34.51752 1.000 29.13879 110 ALA B N 1
ATOM 7325 C CA . ALA B 1 110 ? 43.40732 44.09058 35.59357 1.000 29.38148 110 ALA B CA 1
ATOM 7326 C C . ALA B 1 110 ? 43.78496 42.71545 35.05478 1.000 31.78946 110 ALA B C 1
ATOM 7327 O O . ALA B 1 110 ? 44.80208 42.13430 35.46313 1.000 26.89195 110 ALA B O 1
ATOM 7334 N N . LEU B 1 111 ? 42.98451 42.18533 34.13041 1.000 31.61355 111 LEU B N 1
ATOM 7335 C CA . LEU B 1 111 ? 43.27402 40.87223 33.56092 1.000 29.56368 111 LEU B CA 1
ATOM 7336 C C . LEU B 1 111 ? 44.60386 40.88333 32.82426 1.000 24.77301 111 LEU B C 1
ATOM 7337 O O . LEU B 1 111 ? 45.40951 39.95912 32.96989 1.000 26.15053 111 LEU B O 1
ATOM 7353 N N . ALA B 1 112 ? 44.87130 41.94130 32.05514 1.000 23.39601 112 ALA B N 1
ATOM 7354 C CA . ALA B 1 112 ? 46.12038 42.01354 31.30438 1.000 28.43104 112 ALA B CA 1
ATOM 7355 C C . ALA B 1 112 ? 47.31623 42.18852 32.23382 1.000 26.54804 112 ALA B C 1
ATOM 7356 O O . ALA B 1 112 ? 48.37003 41.56369 32.03134 1.000 25.97822 112 ALA B O 1
ATOM 7363 N N . LEU B 1 113 ? 47.18341 43.03771 33.25769 1.000 26.72956 113 LEU B N 1
ATOM 7364 C CA . LEU B 1 113 ? 48.30982 43.22826 34.17210 1.000 27.26323 113 LEU B CA 1
ATOM 7365 C C . LEU B 1 113 ? 48.61719 41.93562 34.90560 1.000 29.50560 113 LEU B C 1
ATOM 7366 O O . LEU B 1 113 ? 49.78424 41.58516 35.09806 1.000 31.36055 113 LEU B O 1
ATOM 7382 N N . ASN B 1 114 ? 47.57340 41.19979 35.30030 1.000 29.32612 114 ASN B N 1
ATOM 7383 C CA . ASN B 1 114 ? 47.78177 39.91236 35.95794 1.000 29.94365 114 ASN B CA 1
ATOM 7384 C C . ASN B 1 114 ? 48.40842 38.89455 35.00922 1.000 30.23452 114 ASN B C 1
ATOM 7385 O O . ASN B 1 114 ? 49.25082 38.09026 35.41928 1.000 31.48486 114 ASN B O 1
ATOM 7396 N N . ALA B 1 115 ? 48.03533 38.92246 33.73245 1.000 27.73862 115 ALA B N 1
ATOM 7397 C CA . ALA B 1 115 ? 48.68800 38.03855 32.77760 1.000 28.77737 115 ALA B CA 1
ATOM 7398 C C . ALA B 1 115 ? 50.16700 38.36645 32.66883 1.000 28.03425 115 ALA B C 1
ATOM 7399 O O . ALA B 1 115 ? 51.01485 37.46031 32.65443 1.000 28.89828 115 ALA B O 1
ATOM 7406 N N . ILE B 1 116 ? 50.50134 39.65858 32.59682 1.000 31.41930 116 ILE B N 1
ATOM 7407 C CA . ILE B 1 116 ? 51.90297 40.06951 32.61647 1.000 33.35593 116 ILE B CA 1
ATOM 7408 C C . ILE B 1 116 ? 52.57680 39.57304 33.88995 1.000 29.49315 116 ILE B C 1
ATOM 7409 O O . ILE B 1 116 ? 53.67772 39.02079 33.85405 1.000 29.24599 116 ILE B O 1
ATOM 7425 N N . ARG B 1 117 ? 51.92320 39.76906 35.03540 1.000 30.03494 117 ARG B N 1
ATOM 7426 C CA . ARG B 1 117 ? 52.48883 39.31975 36.30124 1.000 30.71687 117 ARG B CA 1
ATOM 7427 C C . ARG B 1 117 ? 52.82934 37.83790 36.23849 1.000 34.83224 117 ARG B C 1
ATOM 7428 O O . ARG B 1 117 ? 53.93953 37.42629 36.59234 1.000 32.95186 117 ARG B O 1
ATOM 7449 N N . GLU B 1 118 ? 51.88934 37.02334 35.75208 1.000 32.89037 118 GLU B N 1
ATOM 7450 C CA . GLU B 1 118 ? 52.13274 35.58723 35.65006 1.000 36.78574 118 GLU B CA 1
ATOM 7451 C C . GLU B 1 118 ? 53.33591 35.28179 34.77150 1.000 38.00232 118 GLU B C 1
ATOM 7452 O O . GLU B 1 118 ? 54.15157 34.41171 35.10446 1.000 37.27500 118 GLU B O 1
ATOM 7464 N N . TYR B 1 119 ? 53.46024 35.97062 33.63095 1.000 29.75084 119 TYR B N 1
ATOM 7465 C CA . TYR B 1 119 ? 54.58945 35.71188 32.74666 1.000 32.29548 119 TYR B CA 1
ATOM 7466 C C . TYR B 1 119 ? 55.89654 36.15532 33.39256 1.000 34.81023 119 TYR B C 1
ATOM 7467 O O . TYR B 1 119 ? 56.93905 35.51431 33.21263 1.000 31.39646 119 TYR B O 1
ATOM 7485 N N . ASP B 1 120 ? 55.85930 37.25316 34.15037 1.000 33.72557 120 ASP B N 1
ATOM 7486 C CA . ASP B 1 120 ? 57.05132 37.70365 34.85509 1.000 40.38951 120 ASP B CA 1
ATOM 7487 C C . ASP B 1 120 ? 57.41957 36.73559 35.98059 1.000 45.52921 120 ASP B C 1
ATOM 7488 O O . ASP B 1 120 ? 58.60360 36.46186 36.20967 1.000 44.11310 120 ASP B O 1
ATOM 7497 N N . ALA B 1 121 ? 56.41879 36.19807 36.68102 1.000 34.67868 121 ALA B N 1
ATOM 7498 C CA . ALA B 1 121 ? 56.69108 35.28153 37.78095 1.000 38.62938 121 ALA B CA 1
ATOM 7499 C C . ALA B 1 121 ? 57.27362 33.96633 37.28658 1.000 42.97084 121 ALA B C 1
ATOM 7500 O O . ALA B 1 121 ? 58.01414 33.30413 38.02193 1.000 42.84925 121 ALA B O 1
ATOM 7507 N N . SER B 1 122 ? 56.97786 33.58519 36.04125 1.000 39.05693 122 SER B N 1
ATOM 7508 C CA . SER B 1 122 ? 57.40646 32.29075 35.53511 1.000 40.54411 122 SER B CA 1
ATOM 7509 C C . SER B 1 122 ? 58.91912 32.17527 35.40729 1.000 45.63551 122 SER B C 1
ATOM 7510 O O . SER B 1 122 ? 59.42949 31.06329 35.25410 1.000 43.02800 122 SER B O 1
ATOM 7518 N N . GLY B 1 123 ? 59.63596 33.29151 35.43101 1.000 41.83367 123 GLY B N 1
ATOM 7519 C CA . GLY B 1 123 ? 61.06797 33.27530 35.22985 1.000 41.82171 123 GLY B CA 1
ATOM 7520 C C . GLY B 1 123 ? 61.53639 32.87231 33.85152 1.000 39.65129 123 GLY B C 1
ATOM 7521 O O . GLY B 1 123 ? 62.74568 32.73901 33.63945 1.000 37.41459 123 GLY B O 1
ATOM 7525 N N . LYS B 1 124 ? 60.62274 32.66973 32.89830 1.000 38.22347 124 LYS B N 1
ATOM 7526 C CA . LYS B 1 124 ? 61.02488 32.20578 31.57515 1.000 39.91027 124 LYS B CA 1
ATOM 7527 C C . LYS B 1 124 ? 61.55618 33.31832 30.68138 1.000 35.02281 124 LYS B C 1
ATOM 7528 O O . LYS B 1 124 ? 62.15774 33.02072 29.64963 1.000 33.88351 124 LYS B O 1
ATOM 7547 N N . TYR B 1 125 ? 61.37742 34.58710 31.04641 1.000 39.15020 125 TYR B N 1
ATOM 7548 C CA . TYR B 1 125 ? 61.73843 35.68012 30.15458 1.000 37.53222 125 TYR B CA 1
ATOM 7549 C C . TYR B 1 125 ? 62.66160 36.66630 30.84351 1.000 34.35039 125 TYR B C 1
ATOM 7550 O O . TYR B 1 125 ? 62.56132 36.91333 32.05362 1.000 37.96479 125 TYR B O 1
ATOM 7568 N N . ASP B 1 126 ? 63.56150 37.24452 30.04800 1.000 33.06699 126 ASP B N 1
ATOM 7569 C CA . ASP B 1 126 ? 64.34408 38.39692 30.49392 1.000 32.15343 126 ASP B CA 1
ATOM 7570 C C . ASP B 1 126 ? 63.61657 39.70831 30.23604 1.000 36.34530 126 ASP B C 1
ATOM 7571 O O . ASP B 1 126 ? 63.66678 40.61730 31.07500 1.000 37.57897 126 ASP B O 1
ATOM 7580 N N . THR B 1 127 ? 62.91902 39.81633 29.10107 1.000 35.60146 127 THR B N 1
ATOM 7581 C CA . THR B 1 127 ? 62.17439 41.01822 28.74583 1.000 31.21514 127 THR B CA 1
ATOM 7582 C C . THR B 1 127 ? 60.76525 40.65461 28.28446 1.000 30.52579 127 THR B C 1
ATOM 7583 O O . THR B 1 127 ? 60.58327 39.72893 27.48951 1.000 31.49967 127 THR B O 1
ATOM 7594 N N . ILE B 1 128 ? 59.78123 41.40282 28.77669 1.000 25.29724 128 ILE B N 1
ATOM 7595 C CA . ILE B 1 128 ? 58.40110 41.33940 28.31264 1.000 27.84723 128 ILE B CA 1
ATOM 7596 C C . ILE B 1 128 ? 58.11313 42.67035 27.62010 1.000 29.55698 128 ILE B C 1
ATOM 7597 O O . ILE B 1 128 ? 58.01145 43.71582 28.27641 1.000 27.21802 128 ILE B O 1
ATOM 7613 N N . VAL B 1 129 ? 58.03234 42.64917 26.29344 1.000 28.94836 129 VAL B N 1
ATOM 7614 C CA . VAL B 1 129 ? 57.72317 43.84490 25.51643 1.000 24.39610 129 VAL B CA 1
ATOM 7615 C C . VAL B 1 129 ? 56.20726 43.90073 25.36619 1.000 22.90942 129 VAL B C 1
ATOM 7616 O O . VAL B 1 129 ? 55.60704 43.03044 24.72886 1.000 30.42990 129 VAL B O 1
ATOM 7629 N N . TYR B 1 130 ? 55.58863 44.90544 25.97570 1.000 26.91876 130 TYR B N 1
ATOM 7630 C CA . TYR B 1 130 ? 54.13592 45.03072 26.00967 1.000 25.36494 130 TYR B CA 1
ATOM 7631 C C . TYR B 1 130 ? 53.70785 46.11398 25.02546 1.000 26.75265 130 TYR B C 1
ATOM 7632 O O . TYR B 1 130 ? 54.05847 47.28940 25.19730 1.000 31.11496 130 TYR B O 1
ATOM 7650 N N . ASP B 1 131 ? 52.96746 45.71292 23.97986 1.000 24.92898 131 ASP B N 1
ATOM 7651 C CA . ASP B 1 131 ? 52.40015 46.65488 23.01918 1.000 27.01196 131 ASP B CA 1
ATOM 7652 C C . ASP B 1 131 ? 50.98010 46.99758 23.47731 1.000 28.65883 131 ASP B C 1
ATOM 7653 O O . ASP B 1 131 ? 50.00620 46.38210 23.06739 1.000 28.33206 131 ASP B O 1
ATOM 7662 N N . GLY B 1 132 ? 50.86294 48.00499 24.33162 1.000 29.62182 132 GLY B N 1
ATOM 7663 C CA . GLY B 1 132 ? 49.58971 48.42888 24.86704 1.000 32.60389 132 GLY B CA 1
ATOM 7664 C C . GLY B 1 132 ? 49.01471 49.61623 24.12521 1.000 36.63833 132 GLY B C 1
ATOM 7665 O O . GLY B 1 132 ? 49.40236 49.92856 22.98932 1.000 27.81974 132 GLY B O 1
ATOM 7669 N N . THR B 1 133 ? 48.07487 50.29970 24.78819 1.000 27.33834 133 THR B N 1
ATOM 7670 C CA . THR B 1 133 ? 47.43131 51.44558 24.17345 1.000 25.93259 133 THR B CA 1
ATOM 7671 C C . THR B 1 133 ? 48.28631 52.69900 24.25602 1.000 26.09703 133 THR B C 1
ATOM 7672 O O . THR B 1 133 ? 47.94082 53.70699 23.63204 1.000 25.68066 133 THR B O 1
ATOM 7683 N N . GLY B 1 134 ? 49.38048 52.66623 25.01512 1.000 25.01286 134 GLY B N 1
ATOM 7684 C CA . GLY B 1 134 ? 50.34230 53.76557 24.97970 1.000 27.89042 134 GLY B CA 1
ATOM 7685 C C . GLY B 1 134 ? 49.82928 55.09566 25.48848 1.000 28.97426 134 GLY B C 1
ATOM 7686 O O . GLY B 1 134 ? 50.33708 56.14495 25.06631 1.000 24.79100 134 GLY B O 1
ATOM 7690 N N . ASP B 1 135 ? 48.85256 55.09620 26.40295 1.000 24.07868 135 ASP B N 1
ATOM 7691 C CA . ASP B 1 135 ? 48.19754 56.33903 26.78740 1.000 31.03030 135 ASP B CA 1
ATOM 7692 C C . ASP B 1 135 ? 47.88760 56.31937 28.28383 1.000 26.32454 135 ASP B C 1
ATOM 7693 O O . ASP B 1 135 ? 48.36848 55.46608 29.03440 1.000 22.90560 135 ASP B O 1
ATOM 7702 N N . ALA B 1 136 ? 47.06955 57.27710 28.71629 1.000 25.94653 136 ALA B N 1
ATOM 7703 C CA . ALA B 1 136 ? 46.69288 57.36416 30.12745 1.000 30.15896 136 ALA B CA 1
ATOM 7704 C C . ALA B 1 136 ? 46.10266 56.06682 30.65606 1.000 29.96978 136 ALA B C 1
ATOM 7705 O O . ALA B 1 136 ? 46.22838 55.75969 31.85328 1.000 28.01317 136 ALA B O 1
ATOM 7712 N N . PHE B 1 137 ? 45.45313 55.29232 29.79495 1.000 29.40125 137 PHE B N 1
ATOM 7713 C CA . PHE B 1 137 ? 44.83363 54.05261 30.24403 1.000 31.27332 137 PHE B CA 1
ATOM 7714 C C . PHE B 1 137 ? 45.89021 53.00084 30.55490 1.000 35.89522 137 PHE B C 1
ATOM 7715 O O . PHE B 1 137 ? 45.73240 52.20934 31.49228 1.000 26.78497 137 PHE B O 1
ATOM 7732 N N . THR B 1 138 ? 46.97881 52.97723 29.78302 1.000 21.95081 138 THR B N 1
ATOM 7733 C CA . THR B 1 138 ? 48.09487 52.11555 30.14291 1.000 26.99215 138 THR B CA 1
ATOM 7734 C C . THR B 1 138 ? 48.67718 52.53827 31.47979 1.000 23.70294 138 THR B C 1
ATOM 7735 O O . THR B 1 138 ? 49.08285 51.69535 32.28175 1.000 27.92856 138 THR B O 1
ATOM 7746 N N . LEU B 1 139 ? 48.73007 53.85209 31.73250 1.000 23.96431 139 LEU B N 1
ATOM 7747 C CA . LEU B 1 139 ? 49.27799 54.33211 32.99491 1.000 24.87723 139 LEU B CA 1
ATOM 7748 C C . LEU B 1 139 ? 48.42061 53.88821 34.16839 1.000 32.23313 139 LEU B C 1
ATOM 7749 O O . LEU B 1 139 ? 48.94636 53.46523 35.20625 1.000 26.35745 139 LEU B O 1
ATOM 7765 N N . ARG B 1 140 ? 47.09267 53.98363 34.02655 1.000 27.33826 140 ARG B N 1
ATOM 7766 C CA . ARG B 1 140 ? 46.21795 53.60381 35.13399 1.000 30.51685 140 ARG B CA 1
ATOM 7767 C C . ARG B 1 140 ? 46.32433 52.11737 35.42615 1.000 27.85416 140 ARG B C 1
ATOM 7768 O O . ARG B 1 140 ? 46.21973 51.69210 36.58180 1.000 29.97114 140 ARG B O 1
ATOM 7806 N N . LEU B 1 142 ? 49.21179 50.14439 34.79190 1.000 28.16723 142 LEU B N 1
ATOM 7807 C CA . LEU B 1 142 ? 50.49776 49.91900 35.44782 1.000 32.69075 142 LEU B CA 1
ATOM 7808 C C . LEU B 1 142 ? 50.48170 50.41625 36.88663 1.000 30.25746 142 LEU B C 1
ATOM 7809 O O . LEU B 1 142 ? 51.16164 49.84442 37.74544 1.000 30.11162 142 LEU B O 1
ATOM 7825 N N . GLY B 1 143 ? 49.71239 51.45995 37.16920 1.000 26.99617 143 GLY B N 1
ATOM 7826 C CA . GLY B 1 143 ? 49.61533 52.01642 38.50295 1.000 32.14919 143 GLY B CA 1
ATOM 7827 C C . GLY B 1 143 ? 48.72075 51.26024 39.46584 1.000 34.24621 143 GLY B C 1
ATOM 7828 O O . GLY B 1 143 ? 48.54330 51.68967 40.61364 1.000 31.80827 143 GLY B O 1
ATOM 7832 N N . LEU B 1 144 ? 48.15402 50.14462 39.03294 1.000 27.07345 144 LEU B N 1
ATOM 7833 C CA . LEU B 1 144 ? 47.22080 49.40797 39.88237 1.000 31.46307 144 LEU B CA 1
ATOM 7834 C C . LEU B 1 144 ? 47.81160 49.02741 41.23336 1.000 33.99901 144 LEU B C 1
ATOM 7835 O O . LEU B 1 144 ? 47.13311 49.21312 42.25777 1.000 37.24178 144 LEU B O 1
ATOM 7851 N N . PRO B 1 145 ? 49.01468 48.47909 41.31409 1.000 30.05243 145 PRO B N 1
ATOM 7852 C CA . PRO B 1 145 ? 49.55175 48.09366 42.63350 1.000 40.39345 145 PRO B CA 1
ATOM 7853 C C . PRO B 1 145 ? 49.55211 49.23142 43.64279 1.000 38.73894 145 PRO B C 1
ATOM 7854 O O . PRO B 1 145 ? 49.22601 49.01359 44.81718 1.000 39.37822 145 PRO B O 1
ATOM 7865 N N . GLU B 1 146 ? 49.88677 50.44846 43.21594 1.000 34.14134 146 GLU B N 1
ATOM 7866 C CA . GLU B 1 146 ? 49.90928 51.55931 44.15086 1.000 34.56331 146 GLU B CA 1
ATOM 7867 C C . GLU B 1 146 ? 48.50056 52.03413 44.46853 1.000 42.67563 146 GLU B C 1
ATOM 7868 O O . GLU B 1 146 ? 48.16990 52.29383 45.63187 1.000 33.10771 146 GLU B O 1
ATOM 7880 N N . SER B 1 147 ? 47.66216 52.15516 43.44484 1.000 32.19680 147 SER B N 1
ATOM 7881 C CA . SER B 1 147 ? 46.30488 52.64077 43.64776 1.000 32.65167 147 SER B CA 1
ATOM 7882 C C . SER B 1 147 ? 45.52774 51.71133 44.56862 1.000 36.43776 147 SER B C 1
ATOM 7883 O O . SER B 1 147 ? 44.80885 52.16920 45.46307 1.000 33.10595 147 SER B O 1
ATOM 7891 N N . LEU B 1 148 ? 45.65663 50.40907 44.35864 1.000 32.58121 148 LEU B N 1
ATOM 7892 C CA . LEU B 1 148 ? 45.00499 49.43872 45.23170 1.000 39.72332 148 LEU B CA 1
ATOM 7893 C C . LEU B 1 148 ? 45.57445 49.51201 46.64438 1.000 42.27094 148 LEU B C 1
ATOM 7894 O O . LEU B 1 148 ? 44.82408 49.53298 47.62518 1.000 38.69512 148 LEU B O 1
ATOM 7910 N N . SER B 1 149 ? 46.90269 49.54643 46.76264 1.000 38.92253 149 SER B N 1
ATOM 7911 C CA . SER B 1 149 ? 47.52946 49.72421 48.06423 1.000 45.12098 149 SER B CA 1
ATOM 7912 C C . SER B 1 149 ? 46.93373 50.91130 48.80633 1.000 45.42393 149 SER B C 1
ATOM 7913 O O . SER B 1 149 ? 46.65943 50.82550 50.00844 1.000 39.66218 149 SER B O 1
ATOM 7921 N N . TRP B 1 150 ? 46.71771 52.03417 48.10861 1.000 38.62532 150 TRP B N 1
ATOM 7922 C CA . TRP B 1 150 ? 46.17999 53.19815 48.79568 1.000 35.42208 150 TRP B CA 1
ATOM 7923 C C . TRP B 1 150 ? 44.74986 52.95016 49.26839 1.000 48.66602 150 TRP B C 1
ATOM 7924 O O . TRP B 1 150 ? 44.38356 53.34238 50.38292 1.000 37.28093 150 TRP B O 1
ATOM 7945 N N . TYR B 1 151 ? 43.91853 52.31336 48.42965 1.000 38.84451 151 TYR B N 1
ATOM 7946 C CA . TYR B 1 151 ? 42.54332 52.04639 48.84104 1.000 42.92706 151 TYR B CA 1
ATOM 7947 C C . TYR B 1 151 ? 42.50836 51.14083 50.06689 1.000 45.03897 151 TYR B C 1
ATOM 7948 O O . TYR B 1 151 ? 41.73123 51.37758 50.99616 1.000 45.77790 151 TYR B O 1
ATOM 7966 N N . VAL B 1 152 ? 43.34980 50.10453 50.08457 1.000 38.07125 152 VAL B N 1
ATOM 7967 C CA . VAL B 1 152 ? 43.44424 49.21624 51.23567 1.000 45.35680 152 VAL B CA 1
ATOM 7968 C C . VAL B 1 152 ? 43.85214 49.98962 52.47667 1.000 52.50940 152 VAL B C 1
ATOM 7969 O O . VAL B 1 152 ? 43.43961 49.65961 53.59428 1.000 57.91427 152 VAL B O 1
ATOM 7982 N N . ARG B 1 153 ? 44.64318 51.03916 52.29654 1.000 52.92943 153 ARG B N 1
ATOM 7983 C CA . ARG B 1 153 ? 45.33686 51.72519 53.37591 1.000 48.03873 153 ARG B CA 1
ATOM 7984 C C . ARG B 1 153 ? 44.55586 52.90759 53.91377 1.000 49.47242 153 ARG B C 1
ATOM 7985 O O . ARG B 1 153 ? 44.68931 53.24146 55.09644 1.000 49.45824 153 ARG B O 1
ATOM 8006 N N . ARG B 1 154 ? 43.74048 53.55124 53.07908 1.000 43.41259 154 ARG B N 1
ATOM 8007 C CA . ARG B 1 154 ? 42.86100 54.60128 53.56990 1.000 44.67558 154 ARG B CA 1
ATOM 8008 C C . ARG B 1 154 ? 41.58066 54.03672 54.16980 1.000 49.51620 154 ARG B C 1
ATOM 8009 O O . ARG B 1 154 ? 41.04585 54.61735 55.12260 1.000 51.38480 154 ARG B O 1
ATOM 8030 N N . PHE B 1 155 ? 41.07753 52.92026 53.63568 1.000 44.47384 155 PHE B N 1
ATOM 8031 C CA . PHE B 1 155 ? 39.72812 52.47384 53.96185 1.000 52.48107 155 PHE B CA 1
ATOM 8032 C C . PHE B 1 155 ? 39.66582 51.30403 54.93343 1.000 52.79753 155 PHE B C 1
ATOM 8033 O O . PHE B 1 155 ? 38.65654 51.16315 55.62955 1.000 56.30354 155 PHE B O 1
ATOM 8050 N N . ARG B 1 156 ? 40.69423 50.45988 55.01766 1.000 54.18855 156 ARG B N 1
ATOM 8051 C CA . ARG B 1 156 ? 40.64908 49.36846 55.98662 1.000 60.95416 156 ARG B CA 1
ATOM 8052 C C . ARG B 1 156 ? 40.33606 49.90725 57.37892 1.000 67.82320 156 ARG B C 1
ATOM 8053 O O . ARG B 1 156 ? 39.41389 49.43615 58.05291 1.000 65.84199 156 ARG B O 1
ATOM 8074 N N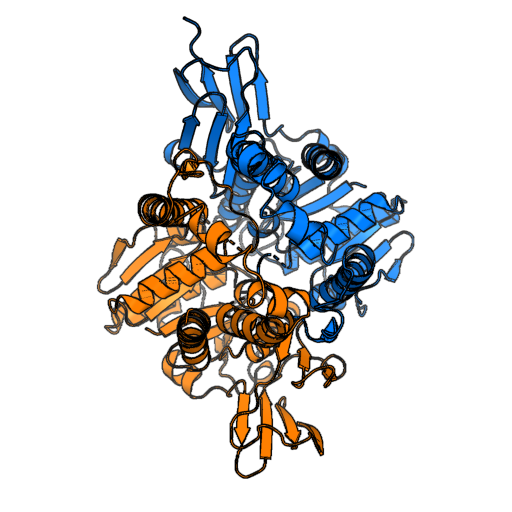 . GLN B 1 157 ? 41.09064 50.91714 57.81870 1.000 63.00541 157 GLN B N 1
ATOM 8075 C CA . GLN B 1 157 ? 40.86680 51.48512 59.14220 1.000 69.78967 157 GLN B CA 1
ATOM 8076 C C . GLN B 1 157 ? 39.44943 52.02993 59.27702 1.000 67.92078 157 GLN B C 1
ATOM 8077 O O . GLN B 1 157 ? 38.79085 51.81564 60.29972 1.000 67.98627 157 GLN B O 1
ATOM 8091 N N . LEU B 1 158 ? 38.96179 52.73436 58.25356 1.000 59.38567 158 LEU B N 1
ATOM 8092 C CA . LEU B 1 158 ? 37.63942 53.34253 58.34569 1.000 63.98407 158 LEU B CA 1
ATOM 8093 C C . LEU B 1 158 ? 36.55228 52.29162 58.54741 1.000 67.40808 158 LEU B C 1
ATOM 8094 O O . LEU B 1 158 ? 35.58239 52.52421 59.28000 1.000 66.54590 158 LEU B O 1
ATOM 8110 N N . PHE B 1 159 ? 36.69344 51.12983 57.90992 1.000 66.07584 159 PHE B N 1
ATOM 8111 C CA . PHE B 1 159 ? 35.67265 50.09146 57.99546 1.000 74.86761 159 PHE B CA 1
ATOM 8112 C C . PHE B 1 159 ? 35.85311 49.18160 59.20340 1.000 75.86951 159 PHE B C 1
ATOM 8113 O O . PHE B 1 159 ? 34.85615 48.72775 59.78001 1.000 73.64893 159 PHE B O 1
ATOM 8130 N N . VAL B 1 160 ? 37.09296 48.91245 59.61225 1.000 70.12569 160 VAL B N 1
ATOM 8131 C CA . VAL B 1 160 ? 37.30821 48.02557 60.75119 1.000 80.83727 160 VAL B CA 1
ATOM 8132 C C . VAL B 1 160 ? 36.96004 48.73505 62.05887 1.000 80.67110 160 VAL B C 1
ATOM 8133 O O . VAL B 1 160 ? 36.34065 48.14648 62.95386 1.000 76.90703 160 VAL B O 1
ATOM 8146 N N . ASN B 1 161 ? 37.33621 50.00639 62.18812 1.000 81.18773 161 ASN B N 1
ATOM 8147 C CA . ASN B 1 161 ? 37.14093 50.75212 63.42530 1.000 84.82114 161 ASN B CA 1
ATOM 8148 C C . ASN B 1 161 ? 35.79603 51.46812 63.49763 1.000 80.76003 161 ASN B C 1
ATOM 8149 O O . ASN B 1 161 ? 35.54639 52.18058 64.47392 1.000 79.46667 161 ASN B O 1
ATOM 8160 N N . SER B 1 162 ? 34.92688 51.29765 62.50531 1.000 81.33235 162 SER B N 1
ATOM 8161 C CA . SER B 1 162 ? 33.62107 51.93609 62.54285 1.000 84.17459 162 SER B CA 1
ATOM 8162 C C . SER B 1 162 ? 32.73296 51.27481 63.59742 1.000 88.86660 162 SER B C 1
ATOM 8163 O O . SER B 1 162 ? 33.02597 50.19198 64.11220 1.000 86.04216 162 SER B O 1
ATOM 8171 N N . ASP B 1 163 ? 31.62454 51.94766 63.91518 1.000 89.86651 163 ASP B N 1
ATOM 8172 C CA . ASP B 1 163 ? 30.63269 51.35012 64.80352 1.000 97.75859 163 ASP B CA 1
ATOM 8173 C C . ASP B 1 163 ? 30.09933 50.04718 64.22039 1.000 96.36420 163 ASP B C 1
ATOM 8174 O O . ASP B 1 163 ? 29.83986 49.08724 64.95633 1.000 90.38041 163 ASP B O 1
ATOM 8183 N N . LEU B 1 164 ? 29.93246 49.99646 62.89330 1.000 98.68121 164 LEU B N 1
ATOM 8184 C CA . LEU B 1 164 ? 29.46603 48.77652 62.24194 1.000 91.33966 164 LEU B CA 1
ATOM 8185 C C . LEU B 1 164 ? 30.56309 47.72182 62.17659 1.000 88.36743 164 LEU B C 1
ATOM 8186 O O . LEU B 1 164 ? 30.27064 46.52188 62.22129 1.000 88.65823 164 LEU B O 1
ATOM 8202 N N . GLY B 1 165 ? 31.82092 48.14135 62.07320 1.000 86.91250 165 GLY B N 1
ATOM 8203 C CA . GLY B 1 165 ? 32.92526 47.20568 62.01811 1.000 85.67353 165 GLY B CA 1
ATOM 8204 C C . GLY B 1 165 ? 33.24224 46.60247 63.36866 1.000 86.57883 165 GLY B C 1
ATOM 8205 O O . GLY B 1 165 ? 33.42636 45.38782 63.48952 1.000 85.06925 165 GLY B O 1
ATOM 8209 N N . LYS B 1 166 ? 33.31146 47.44971 64.39762 1.000 88.13127 166 LYS B N 1
ATOM 8210 C CA . LYS B 1 166 ? 33.52006 46.95412 65.75244 1.000 86.90184 166 LYS B CA 1
ATOM 8211 C C . LYS B 1 166 ? 32.36170 46.08238 66.21996 1.000 92.16149 166 LYS B C 1
ATOM 8212 O O . LYS B 1 166 ? 32.50490 45.36016 67.21236 1.000 95.08425 166 LYS B O 1
ATOM 8231 N N . THR B 1 167 ? 31.21761 46.13704 65.53242 1.000 87.63080 167 THR B N 1
ATOM 8232 C CA . THR B 1 167 ? 30.11078 45.24863 65.86214 1.000 87.98835 167 THR B CA 1
ATOM 8233 C C . THR B 1 167 ? 30.28269 43.88525 65.20304 1.000 97.37380 167 THR B C 1
ATOM 8234 O O . THR B 1 167 ? 29.95582 42.85563 65.80588 1.000 97.29308 167 THR B O 1
ATOM 8245 N N . ILE B 1 168 ? 30.78756 43.85946 63.96497 1.000 92.55735 168 ILE B N 1
ATOM 8246 C CA . ILE B 1 168 ? 31.00345 42.58716 63.28056 1.000 93.94044 168 ILE B CA 1
ATOM 8247 C C . ILE B 1 168 ? 31.99302 41.72942 64.05433 1.000 93.90367 168 ILE B C 1
ATOM 8248 O O . ILE B 1 168 ? 31.96931 40.49545 63.95558 1.000 98.54159 168 ILE B O 1
ATOM 8264 N N . ALA B 1 169 ? 32.87427 42.35974 64.83318 1.000 92.54028 169 ALA B N 1
ATOM 8265 C CA . ALA B 1 169 ? 33.71759 41.63688 65.77683 1.000 96.76486 169 ALA B CA 1
ATOM 8266 C C . ALA B 1 169 ? 33.03133 41.42516 67.12030 1.000 97.96809 169 ALA B C 1
ATOM 8267 O O . ALA B 1 169 ? 33.26547 40.40169 67.77247 1.000 94.72856 169 ALA B O 1
ATOM 8274 N N . GLU B 1 170 ? 32.18456 42.37280 67.54382 1.000 99.53755 170 GLU B N 1
ATOM 8275 C CA . GLU B 1 170 ? 31.44952 42.26097 68.79337 1.000 97.62607 170 GLU B CA 1
ATOM 8276 C C . GLU B 1 170 ? 29.98734 41.92419 68.52219 1.000 100.66319 170 GLU B C 1
ATOM 8277 O O . GLU B 1 170 ? 29.07655 42.65749 68.94426 1.000 97.27878 170 GLU B O 1
ATOM 8289 N N . SER B 1 171 ? 29.74359 40.82579 67.81472 1.000 98.47845 171 SER B N 1
ATOM 8290 C CA . SER B 1 171 ? 28.38774 40.39786 67.56331 1.000 102.62367 171 SER B CA 1
ATOM 8291 C C . SER B 1 171 ? 28.37316 38.88745 67.38236 1.000 107.41632 171 SER B C 1
ATOM 8292 O O . SER B 1 171 ? 29.18485 38.36231 66.60184 1.000 100.04315 171 SER B O 1
ATOM 8300 N N . PRO B 1 172 ? 27.48532 38.16790 68.07884 1.000 110.13066 172 PRO B N 1
ATOM 8301 C CA . PRO B 1 172 ? 27.39509 36.71681 67.87087 1.000 105.69978 172 PRO B CA 1
ATOM 8302 C C . PRO B 1 172 ? 26.61467 36.33455 66.62841 1.000 106.38753 172 PRO B C 1
ATOM 8303 O O . PRO B 1 172 ? 26.55074 35.14246 66.30313 1.000 105.37643 172 PRO B O 1
ATOM 8314 N N . LEU B 1 173 ? 26.01224 37.29975 65.93664 1.000 107.00666 173 LEU B N 1
ATOM 8315 C CA . LEU B 1 173 ? 25.27387 37.04042 64.70878 1.000 105.58363 173 LEU B CA 1
ATOM 8316 C C . LEU B 1 173 ? 26.18296 36.90582 63.49449 1.000 104.66515 173 LEU B C 1
ATOM 8317 O O . LEU B 1 173 ? 25.67720 36.80677 62.37172 1.000 106.05806 173 LEU B O 1
ATOM 8333 N N . ILE B 1 174 ? 27.49698 36.90888 63.69086 1.000 104.91156 174 ILE B N 1
ATOM 8334 C CA . ILE B 1 174 ? 28.45791 36.82472 62.59628 1.000 103.72423 174 ILE B CA 1
ATOM 8335 C C . ILE B 1 174 ? 29.07552 35.43754 62.50639 1.000 101.76619 174 ILE B C 1
ATOM 8336 O O . ILE B 1 174 ? 29.12303 34.84105 61.43191 1.000 100.10169 174 ILE B O 1
ATOM 8352 N N . GLN B 1 175 ? 29.54811 34.90689 63.63381 1.000 104.15140 175 GLN B N 1
ATOM 8353 C CA . GLN B 1 175 ? 30.19435 33.59591 63.62256 1.000 109.30452 175 GLN B CA 1
ATOM 8354 C C . GLN B 1 175 ? 29.28746 32.50009 63.08004 1.000 106.16052 175 GLN B C 1
ATOM 835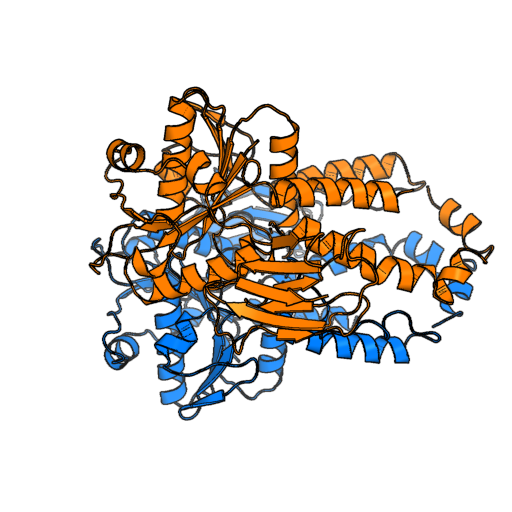5 O O . GLN B 1 175 ? 29.74805 31.70774 62.23912 1.000 102.49053 175 GLN B O 1
ATOM 8369 N N . PRO B 1 176 ? 28.02460 32.37724 63.50536 1.000 110.48767 176 PRO B N 1
ATOM 8370 C CA . PRO B 1 176 ? 27.12615 31.40246 62.86568 1.000 110.05945 176 PRO B CA 1
ATOM 8371 C C . PRO B 1 176 ? 26.62915 31.85391 61.50263 1.000 106.49390 176 PRO B C 1
ATOM 8372 O O . PRO B 1 176 ? 25.94294 31.07814 60.82108 1.000 102.71196 176 PRO B O 1
ATOM 8383 N N . LEU B 1 177 ? 26.95103 33.08403 61.09497 1.000 104.71268 177 LEU B N 1
ATOM 8384 C CA . LEU B 1 177 ? 26.63431 33.56059 59.75295 1.000 102.21033 177 LEU B CA 1
ATOM 8385 C C . LEU B 1 177 ? 27.67293 33.07597 58.75042 1.000 103.40184 177 LEU B C 1
ATOM 8386 O O . LEU B 1 177 ? 27.33473 32.44207 57.74524 1.000 99.67034 177 LEU B O 1
ATOM 8402 N N . ILE B 1 178 ? 28.94914 33.37492 59.01220 1.000 107.82702 178 ILE B N 1
ATOM 8403 C CA . ILE B 1 178 ? 30.01542 32.91907 58.12692 1.000 108.94028 178 ILE B CA 1
ATOM 8404 C C . ILE B 1 178 ? 29.98883 31.40120 58.00403 1.000 103.24783 178 ILE B C 1
ATOM 8405 O O . ILE B 1 178 ? 30.20650 30.84655 56.91953 1.000 104.15444 178 ILE B O 1
ATOM 8421 N N . SER B 1 179 ? 29.71954 30.70541 59.11182 1.000 103.63702 179 SER B N 1
ATOM 8422 C CA . SER B 1 179 ? 29.65362 29.25016 59.08136 1.000 103.55049 179 SER B CA 1
ATOM 8423 C C . SER B 1 179 ? 28.41531 28.74318 58.35403 1.000 101.11480 179 SER B C 1
ATOM 8424 O O . SER B 1 179 ? 28.40462 27.59183 57.90692 1.000 96.93066 179 SER B O 1
ATOM 8432 N N . SER B 1 180 ? 27.37326 29.56987 58.22745 1.000 105.54607 180 SER B N 1
ATOM 8433 C CA . SER B 1 180 ? 26.23346 29.20328 57.39417 1.000 105.02221 180 SER B CA 1
ATOM 8434 C C . SER B 1 180 ? 26.66999 28.85681 55.97761 1.000 106.09713 180 SER B C 1
ATOM 8435 O O . SER B 1 180 ? 25.96069 28.12560 55.27759 1.000 104.00266 180 SER B O 1
ATOM 8443 N N . PHE B 1 181 ? 27.81266 29.37541 55.54115 1.000 104.65459 181 PHE B N 1
ATOM 8444 C CA . PHE B 1 181 ? 28.47746 28.98597 54.30510 1.000 103.37394 181 PHE B CA 1
ATOM 8445 C C . PHE B 1 181 ? 29.88486 28.49476 54.64709 1.000 102.65547 181 PHE B C 1
ATOM 8446 O O . PHE B 1 181 ? 30.29511 28.47656 55.81119 1.000 101.97243 181 PHE B O 1
ATOM 8463 N N . PHE B 1 182 ? 30.62655 28.08597 53.62369 1.000 100.19182 182 PHE B N 1
ATOM 8464 C CA . PHE B 1 182 ? 31.99779 27.60901 53.81143 1.000 98.41138 182 PHE B CA 1
ATOM 8465 C C . PHE B 1 182 ? 32.05294 26.37878 54.71334 1.000 93.98900 182 PHE B C 1
ATOM 8466 O O . PHE B 1 182 ? 32.72700 25.39388 54.40613 1.000 78.86314 182 PHE B O 1
ATOM 8483 N N . GLN B 1 193 ? 47.08371 36.93912 58.26851 1.000 80.22737 193 GLN B N 1
ATOM 8484 C CA . GLN B 1 193 ? 45.95061 37.80113 57.94834 1.000 80.55845 193 GLN B CA 1
ATOM 8485 C C . GLN B 1 193 ? 45.86961 38.05558 56.44704 1.000 77.67267 193 GLN B C 1
ATOM 8486 O O . GLN B 1 193 ? 46.89789 38.19818 55.78687 1.000 72.72647 193 GLN B O 1
ATOM 8499 N N . PRO B 1 194 ? 44.65119 38.12744 55.90368 1.000 71.86831 194 PRO B N 1
ATOM 8500 C CA . PRO B 1 194 ? 44.52282 38.50263 54.48584 1.000 75.40341 194 PRO B CA 1
ATOM 8501 C C . PRO B 1 194 ? 45.03285 39.90212 54.20947 1.000 75.89213 194 PRO B C 1
ATOM 8502 O O . PRO B 1 194 ? 45.58468 40.15440 53.13085 1.000 72.07880 194 PRO B O 1
ATOM 8513 N N . THR B 1 195 ? 44.86710 40.82164 55.16408 1.000 73.39934 195 THR B N 1
ATOM 8514 C CA . THR B 1 195 ? 45.38228 42.17626 54.99327 1.000 76.68099 195 THR B CA 1
ATOM 8515 C C . THR B 1 195 ? 46.87556 42.16403 54.68618 1.000 73.65096 195 THR B C 1
ATOM 8516 O O . THR B 1 195 ? 47.35616 42.95183 53.85905 1.000 68.59727 195 THR B O 1
ATOM 8527 N N . ASN B 1 196 ? 47.62637 41.27562 55.34281 1.000 76.47130 196 ASN B N 1
ATOM 8528 C CA . ASN B 1 196 ? 49.06029 41.18481 55.08892 1.000 73.73998 196 ASN B CA 1
ATOM 8529 C C . ASN B 1 196 ? 49.33458 40.55376 53.73071 1.000 66.08796 196 ASN B C 1
ATOM 8530 O O . ASN B 1 196 ? 50.14906 41.06056 52.95440 1.000 64.78426 196 ASN B O 1
ATOM 8541 N N . GLN B 1 197 ? 48.66445 39.44119 53.42579 1.000 66.05992 197 GLN B N 1
ATOM 8542 C CA . GLN B 1 197 ? 48.88205 38.78692 52.14137 1.000 65.64664 197 GLN B CA 1
ATOM 8543 C C . GLN B 1 197 ? 48.54092 39.72397 50.98656 1.000 61.60061 197 GLN B C 1
ATOM 8544 O O . GLN B 1 197 ? 49.20718 39.70756 49.94622 1.000 60.24831 197 GLN B O 1
ATOM 8558 N N . VAL B 1 198 ? 47.49889 40.53946 51.14808 1.000 60.79620 198 VAL B N 1
ATOM 8559 C CA . VAL B 1 198 ? 47.13020 41.49096 50.10740 1.000 57.31327 198 VAL B CA 1
ATOM 8560 C C . VAL B 1 198 ? 48.22357 42.53716 49.94706 1.000 54.92755 198 VAL B C 1
ATOM 8561 O O . VAL B 1 198 ? 48.69661 42.79895 48.83531 1.000 47.51262 198 VAL B O 1
ATOM 8574 N N . ASN B 1 199 ? 48.64457 43.14892 51.05865 1.000 52.15151 199 ASN B N 1
ATOM 8575 C CA . ASN B 1 199 ? 49.65452 44.19640 50.97512 1.000 58.47536 199 ASN B CA 1
ATOM 8576 C C . ASN B 1 199 ? 51.00147 43.63734 50.53880 1.000 55.53131 199 ASN B C 1
ATOM 8577 O O . ASN B 1 199 ? 51.77816 44.34443 49.88878 1.000 55.29616 199 ASN B O 1
ATOM 8588 N N . ASN B 1 200 ? 51.29488 42.37546 50.86307 1.000 50.80408 200 ASN B N 1
ATOM 8589 C CA . ASN B 1 200 ? 52.50612 41.74814 50.34295 1.000 55.56617 200 ASN B CA 1
ATOM 8590 C C . ASN B 1 200 ? 52.43772 41.62200 48.82420 1.000 54.17248 200 ASN B C 1
ATOM 8591 O O . ASN B 1 200 ? 53.38937 41.95853 48.10994 1.000 52.89493 200 ASN B O 1
ATOM 8602 N N . PHE B 1 201 ? 51.31285 41.11838 48.31408 1.000 46.32443 201 PHE B N 1
ATOM 8603 C CA . PHE B 1 201 ? 51.13298 40.99030 46.86783 1.000 50.90599 201 PHE B CA 1
ATOM 8604 C C . PHE B 1 201 ? 51.18505 42.35508 46.18976 1.000 42.20968 201 PHE B C 1
ATOM 8605 O O . PHE B 1 201 ? 51.82987 42.51565 45.15116 1.000 43.98343 201 PHE B O 1
ATOM 8622 N N . LEU B 1 202 ? 50.54219 43.35541 46.79034 1.000 42.12199 202 LEU B N 1
ATOM 8623 C CA . LEU B 1 202 ? 50.53366 44.69463 46.21706 1.000 46.44544 202 LEU B CA 1
ATOM 8624 C C . LEU B 1 202 ? 51.90683 45.34859 46.31496 1.000 49.04842 202 LEU B C 1
ATOM 8625 O O . LEU B 1 202 ? 52.34945 46.02042 45.37334 1.000 42.39464 202 LEU B O 1
ATOM 8641 N N . ASP B 1 203 ? 52.59210 45.16639 47.44600 1.000 41.97581 203 ASP B N 1
ATOM 8642 C CA . ASP B 1 203 ? 53.88675 45.80916 47.64180 1.000 51.38276 203 ASP B CA 1
ATOM 8643 C C . ASP B 1 203 ? 54.93191 45.26593 46.67500 1.000 46.35375 203 ASP B C 1
ATOM 8644 O O . ASP B 1 203 ? 55.82128 46.00893 46.23937 1.000 43.93099 203 ASP B O 1
ATOM 8653 N N . LYS B 1 204 ? 54.84666 43.98030 46.32876 1.000 45.44118 204 LYS B N 1
ATOM 8654 C CA . LYS B 1 204 ? 55.77094 43.43067 45.35059 1.000 38.05633 204 LYS B CA 1
ATOM 8655 C C . LYS B 1 204 ? 55.56517 44.08489 43.98118 1.000 47.68477 204 LYS B C 1
ATOM 8656 O O . LYS B 1 204 ? 56.53258 44.34522 43.26048 1.000 37.51717 204 LYS B O 1
ATOM 8675 N N . GLY B 1 205 ? 54.31169 44.35209 43.60388 1.000 38.22795 205 GLY B N 1
ATOM 8676 C CA . GLY B 1 205 ? 54.06116 45.05271 42.35488 1.000 34.95191 205 GLY B CA 1
ATOM 8677 C C . GLY B 1 205 ? 54.54796 46.48856 42.40612 1.000 33.93083 205 GLY B C 1
ATOM 8678 O O . GLY B 1 205 ? 55.11320 47.00351 41.43509 1.000 35.96476 205 GLY B O 1
ATOM 8682 N N . LYS B 1 206 ? 54.35707 47.14690 43.54187 1.000 30.60273 206 LYS B N 1
ATOM 8683 C CA . LYS B 1 206 ? 54.83274 48.51570 43.70221 1.000 34.94074 206 LYS B CA 1
ATOM 8684 C C . LYS B 1 206 ? 56.35101 48.57091 43.65761 1.000 40.59251 206 LYS B C 1
ATOM 8685 O O . LYS B 1 206 ? 56.92940 49.50879 43.09986 1.000 41.80439 206 LYS B O 1
ATOM 8704 N N . GLU B 1 207 ? 57.01173 47.57484 44.24402 1.000 41.26470 207 GLU B N 1
ATOM 8705 C CA . GLU B 1 207 ? 58.46599 47.51231 44.18992 1.000 43.28788 207 GLU B CA 1
ATOM 8706 C C . GLU B 1 207 ? 58.94740 47.41183 42.75056 1.000 40.18051 207 GLU B C 1
ATOM 8707 O O . GLU B 1 207 ? 59.80442 48.18727 42.31657 1.000 42.93139 207 GLU B O 1
ATOM 8719 N N . ALA B 1 208 ? 58.40057 46.45583 41.99445 1.000 35.74076 208 ALA B N 1
ATOM 8720 C CA . ALA B 1 208 ? 58.80582 46.27464 40.60441 1.000 33.63742 208 ALA B CA 1
ATOM 8721 C C . ALA B 1 208 ? 58.61622 47.55701 39.79982 1.000 35.10831 208 ALA B C 1
ATOM 8722 O O . ALA B 1 208 ? 59.51600 47.98582 39.07215 1.000 32.55425 208 ALA B O 1
ATOM 8729 N N . LEU B 1 209 ? 57.45346 48.19159 39.93212 1.000 35.17968 209 LEU B N 1
ATOM 8730 C CA . LEU B 1 209 ? 57.15592 49.38293 39.14256 1.000 36.47581 209 LEU B CA 1
ATOM 8731 C C . LEU B 1 209 ? 58.15205 50.50534 39.40197 1.000 37.02964 209 LEU B C 1
ATOM 8732 O O . LEU B 1 209 ? 58.42892 51.30829 38.50595 1.000 38.30949 209 LEU B O 1
ATOM 8748 N N . ALA B 1 210 ? 58.67503 50.59980 40.61573 1.000 33.72000 210 ALA B N 1
ATOM 8749 C CA . ALA B 1 210 ? 59.60213 51.66911 40.97061 1.000 40.76788 210 ALA B CA 1
ATOM 8750 C C . ALA B 1 210 ? 61.02703 51.38909 40.52151 1.000 37.13183 210 ALA B C 1
ATOM 8751 O O . ALA B 1 210 ? 61.85734 52.30386 40.56231 1.000 43.55526 210 ALA B O 1
ATOM 8758 N N . ASP B 1 211 ? 61.31796 50.16117 40.08339 1.000 36.47654 211 ASP B N 1
ATOM 8759 C CA . ASP B 1 211 ? 62.65920 49.74147 39.70451 1.000 36.60499 211 ASP B CA 1
ATOM 8760 C C . ASP B 1 211 ? 62.83271 49.82964 38.19338 1.000 34.98289 211 ASP B C 1
ATOM 8761 O O . ASP B 1 211 ? 62.22033 49.03286 37.46467 1.000 31.20674 211 ASP B O 1
ATOM 8770 N N . PRO B 1 212 ? 63.65073 50.75360 37.67434 1.000 31.14776 212 PRO B N 1
ATOM 8771 C CA . PRO B 1 212 ? 63.79922 50.86524 36.21289 1.000 34.93490 212 PRO B CA 1
ATOM 8772 C C . PRO B 1 212 ? 64.37288 49.62611 35.54456 1.000 34.04351 212 PRO B C 1
ATOM 8773 O O . PRO B 1 212 ? 64.34772 49.55496 34.31070 1.000 32.47416 212 PRO B O 1
ATOM 8784 N N . LYS B 1 213 ? 64.91110 48.66656 36.30305 1.000 31.40153 213 LYS B N 1
ATOM 8785 C CA . LYS B 1 213 ? 65.32133 47.39825 35.72288 1.000 37.10251 213 LYS B CA 1
ATOM 8786 C C . LYS B 1 213 ? 64.14681 46.44548 35.52568 1.000 31.89715 213 LYS B C 1
ATOM 8787 O O . LYS B 1 213 ? 64.26970 45.47520 34.76653 1.000 30.95838 213 LYS B O 1
ATOM 8806 N N . ARG B 1 214 ? 63.02098 46.69310 36.19351 1.000 34.71495 214 ARG B N 1
ATOM 8807 C CA . ARG B 1 214 ? 61.85450 45.82215 36.09076 1.000 31.56807 214 ARG B CA 1
ATOM 8808 C C . ARG B 1 214 ? 60.73568 46.40314 35.23334 1.000 27.44739 214 ARG B C 1
ATOM 8809 O O . ARG B 1 214 ? 59.99867 45.63700 34.59493 1.000 31.16659 214 ARG B O 1
ATOM 8830 N N . VAL B 1 215 ? 60.56435 47.72197 35.21292 1.000 32.65884 215 VAL B N 1
ATOM 8831 C CA . VAL B 1 215 ? 59.51646 48.35337 34.41492 1.000 31.23350 215 VAL B CA 1
ATOM 8832 C C . VAL B 1 215 ? 60.03740 49.67845 33.87941 1.000 33.20136 215 VAL B C 1
ATOM 8833 O O . VAL B 1 215 ? 60.50135 50.52824 34.65222 1.000 29.98236 215 VAL B O 1
ATOM 8846 N N . ALA B 1 216 ? 59.96527 49.85690 32.55987 1.000 25.66608 216 ALA B N 1
ATOM 8847 C CA . ALA B 1 216 ? 60.32672 51.12947 31.94881 1.000 25.57713 216 ALA B CA 1
ATOM 8848 C C . ALA B 1 216 ? 59.51347 51.34341 30.67805 1.000 25.45703 216 ALA B C 1
ATOM 8849 O O . ALA B 1 216 ? 59.14526 50.38928 29.99676 1.000 25.31631 216 ALA B O 1
ATOM 8856 N N . ALA B 1 217 ? 59.24357 52.61038 30.36767 1.000 25.64080 217 ALA B N 1
ATOM 8857 C CA . ALA B 1 217 ? 58.54173 52.98138 29.15495 1.000 24.96483 217 ALA B CA 1
ATOM 8858 C C . ALA B 1 217 ? 59.32648 54.06062 28.42913 1.000 27.38211 217 ALA B C 1
ATOM 8859 O O . ALA B 1 217 ? 60.06418 54.85556 29.04183 1.000 24.73519 217 ALA B O 1
ATOM 8866 N N . PHE B 1 218 ? 59.15811 54.08536 27.11296 1.000 23.05450 218 PHE B N 1
ATOM 8867 C CA . PHE B 1 218 ? 59.78660 55.07620 26.25218 1.000 24.73661 218 PHE B CA 1
ATOM 8868 C C . PHE B 1 218 ? 58.71217 55.80943 25.47953 1.000 23.70770 218 PHE B C 1
ATOM 8869 O O . PHE B 1 218 ? 57.68565 55.21887 25.11369 1.000 22.81983 218 PHE B O 1
ATOM 8886 N N . LEU B 1 219 ? 58.91898 57.11109 25.31240 1.000 20.65675 219 LEU B N 1
ATOM 8887 C CA . LEU B 1 219 ? 57.99222 57.94870 24.56722 1.000 27.06514 219 LEU B CA 1
ATOM 8888 C C . LEU B 1 219 ? 58.25507 57.79850 23.07371 1.000 28.26888 219 LEU B C 1
ATOM 8889 O O . LEU B 1 219 ? 59.39769 57.58614 22.65173 1.000 23.72462 219 LEU B O 1
ATOM 8905 N N . VAL B 1 220 ? 57.18347 57.87286 22.28154 1.000 23.39231 220 VAL B N 1
ATOM 8906 C CA . VAL B 1 220 ? 57.25721 57.76508 20.82705 1.000 25.44057 220 VAL B CA 1
ATOM 8907 C C . VAL B 1 220 ? 56.48058 58.94073 20.23963 1.000 25.93555 220 VAL B C 1
ATOM 8908 O O . VAL B 1 220 ? 55.30533 59.15001 20.56780 1.000 24.72995 220 VAL B O 1
ATOM 8921 N N . THR B 1 221 ? 57.12348 59.69817 19.36238 1.000 24.19736 221 THR B N 1
ATOM 8922 C CA . THR B 1 221 ? 56.52187 60.92088 18.86848 1.000 26.99799 221 THR B CA 1
ATOM 8923 C C . THR B 1 221 ? 57.14492 61.30260 17.53876 1.000 27.67738 221 THR B C 1
ATOM 8924 O O . THR B 1 221 ? 58.30093 60.95707 17.24730 1.000 26.86136 221 THR B O 1
ATOM 8935 N N . THR B 1 222 ? 56.37016 62.03671 16.74856 1.000 24.31120 222 THR B N 1
ATOM 8936 C CA . THR B 1 222 ? 56.92736 62.76999 15.62163 1.000 23.45922 222 THR B CA 1
ATOM 8937 C C . THR B 1 222 ? 57.30184 64.16105 16.09269 1.000 29.99428 222 THR B C 1
ATOM 8938 O O . THR B 1 222 ? 57.07381 64.54034 17.25100 1.000 28.85446 222 THR B O 1
ATOM 8949 N N . ALA B 1 223 ? 57.82499 64.95292 15.16480 1.000 23.50238 223 ALA B N 1
ATOM 8950 C CA . ALA B 1 223 ? 58.16138 66.34531 15.42476 1.000 30.07555 223 ALA B CA 1
ATOM 8951 C C . ALA B 1 223 ? 56.94994 67.26224 15.42882 1.000 26.91080 223 ALA B C 1
ATOM 8952 O O . ALA B 1 223 ? 57.10806 68.46221 15.67922 1.000 32.35190 223 ALA B O 1
ATOM 8959 N N . ASP B 1 224 ? 55.75088 66.74673 15.16166 1.000 30.54046 224 ASP B N 1
ATOM 8960 C CA . ASP B 1 224 ? 54.54537 67.57458 15.21121 1.000 25.98148 224 ASP B CA 1
ATOM 8961 C C . ASP B 1 224 ? 54.42941 68.17072 16.61012 1.000 27.10332 224 ASP B C 1
ATOM 8962 O O . ASP B 1 224 ? 54.44012 67.41789 17.60143 1.000 27.37326 224 ASP B O 1
ATOM 8971 N N . PRO B 1 225 ? 54.35268 69.49288 16.74975 1.000 29.56893 225 PRO B N 1
ATOM 8972 C CA . PRO B 1 225 ? 54.25107 70.06572 18.10556 1.000 28.53070 225 PRO B CA 1
ATOM 8973 C C . PRO B 1 225 ? 53.09714 69.48667 18.89972 1.000 28.63455 225 PRO B C 1
ATOM 8974 O O . PRO B 1 225 ? 53.16500 69.42463 20.13624 1.000 29.98251 225 PRO B O 1
ATOM 8985 N N . LEU B 1 226 ? 52.03969 69.04257 18.22004 1.000 27.44753 226 LEU B N 1
ATOM 8986 C CA . LEU B 1 226 ? 50.89286 68.44849 18.91817 1.000 25.47694 226 LEU B CA 1
ATOM 8987 C C . LEU B 1 226 ? 51.24557 67.08783 19.51556 1.000 27.02564 226 LEU B C 1
ATOM 8988 O O . LEU B 1 226 ? 50.77586 66.74834 20.60467 1.000 27.75370 226 LEU B O 1
ATOM 9004 N N . GLU B 1 227 ? 52.06010 66.28594 18.82501 1.000 26.22146 227 GLU B N 1
ATOM 9005 C CA . GLU B 1 227 ? 52.50162 65.02025 19.42162 1.000 23.10473 227 GLU B CA 1
ATOM 9006 C C . GLU B 1 227 ? 53.49639 65.26880 20.54233 1.000 27.61921 227 GLU B C 1
ATOM 9007 O O . GLU B 1 227 ? 53.44123 64.61044 21.59967 1.000 24.36670 227 GLU B O 1
ATOM 9019 N N . VAL B 1 228 ? 54.39517 66.24460 20.34694 1.000 26.88750 228 VAL B N 1
ATOM 9020 C CA . VAL B 1 228 ? 55.40567 66.54933 21.36050 1.000 26.26019 228 VAL B CA 1
ATOM 9021 C C . VAL B 1 228 ? 54.74006 66.93280 22.67978 1.000 25.73312 228 VAL B C 1
ATOM 9022 O O . VAL B 1 228 ? 55.08606 66.41388 23.74539 1.000 24.49610 228 VAL B O 1
ATOM 9035 N N . VAL B 1 229 ? 53.76951 67.83976 22.62854 1.000 23.22714 229 VAL B N 1
ATOM 9036 C CA . VAL B 1 229 ? 53.09931 68.24918 23.86260 1.000 26.44130 229 VAL B CA 1
ATOM 9037 C C . VAL B 1 229 ? 52.32735 67.08128 24.46558 1.000 28.19905 229 VAL B C 1
ATOM 9038 O O . VAL B 1 229 ? 52.22808 66.95878 25.70034 1.000 25.49531 229 VAL B O 1
ATOM 9051 N N . SER B 1 230 ? 51.79236 66.19045 23.62272 1.000 22.97069 230 SER B N 1
ATOM 9052 C CA . SER B 1 230 ? 51.04862 65.03826 24.13072 1.000 27.65276 230 SER B CA 1
ATOM 9053 C C . SER B 1 230 ? 51.95310 64.08751 24.90581 1.000 31.09081 230 SER B C 1
ATOM 9054 O O . SER B 1 230 ? 51.59158 63.61793 25.99772 1.000 22.63628 230 SER B O 1
ATOM 9062 N N . VAL B 1 231 ? 53.12679 63.76282 24.35278 1.000 25.31599 231 VAL B N 1
ATOM 9063 C CA . VAL B 1 231 ? 53.98678 62.80852 25.05478 1.000 20.79455 231 VAL B CA 1
ATOM 9064 C C . VAL B 1 231 ? 54.63828 63.45611 26.27512 1.000 22.03110 231 VAL B C 1
ATOM 9065 O O . VAL B 1 231 ? 54.91317 62.77460 27.27203 1.000 26.34040 231 VAL B O 1
ATOM 9078 N N . ARG B 1 232 ? 54.88614 64.76628 26.23783 1.000 22.23337 232 ARG B N 1
ATOM 9079 C CA . ARG B 1 232 ? 55.37115 65.44422 27.43796 1.000 27.33380 232 ARG B CA 1
ATOM 9080 C C . ARG B 1 232 ? 54.34766 65.35989 28.56395 1.000 25.34792 232 ARG B C 1
ATOM 9081 O O . ARG B 1 232 ? 54.70308 65.17459 29.73319 1.000 25.58672 232 ARG B O 1
ATOM 9102 N N . TYR B 1 233 ? 53.06835 65.51020 28.23715 1.000 28.76756 233 TYR B N 1
ATOM 9103 C CA . TYR B 1 233 ? 52.02783 65.34801 29.24764 1.000 24.38647 233 TYR B CA 1
ATOM 9104 C C . TYR B 1 233 ? 52.00331 63.91830 29.76872 1.000 25.06703 233 TYR B C 1
ATOM 9105 O O . TYR B 1 233 ? 51.93667 63.68750 30.98170 1.000 22.77990 233 TYR B O 1
ATOM 9123 N N . LEU B 1 234 ? 52.08223 62.93739 28.87448 1.000 24.59594 234 LEU B N 1
ATOM 9124 C CA . LEU B 1 234 ? 52.13079 61.54922 29.31583 1.000 23.84314 234 LEU B CA 1
ATOM 9125 C C . LEU B 1 234 ? 53.37904 61.27720 30.14369 1.000 26.39173 234 LEU B C 1
ATOM 9126 O O . LEU B 1 234 ? 53.35133 60.48729 31.09729 1.000 27.06260 234 LEU B O 1
ATOM 9142 N N . TRP B 1 235 ? 54.49259 61.90775 29.77822 1.000 21.36871 235 TRP B N 1
ATOM 9143 C CA . TRP B 1 235 ? 55.73396 61.78656 30.54314 1.000 22.53207 235 TRP B CA 1
ATOM 9144 C C . TRP B 1 235 ? 55.52205 62.14797 32.00366 1.000 25.09115 235 TRP B C 1
ATOM 9145 O O . TRP B 1 235 ? 55.84859 61.36279 32.90744 1.000 26.21037 235 TRP B O 1
ATOM 9166 N N . GLY B 1 236 ? 54.96117 63.33362 32.25733 1.000 28.41496 236 GLY B N 1
ATOM 9167 C CA . GLY B 1 236 ? 54.67769 63.71414 33.63429 1.000 31.80295 236 GLY B CA 1
ATOM 9168 C C . GLY B 1 236 ? 53.64040 62.81710 34.28678 1.000 28.79363 236 GLY B C 1
ATOM 9169 O O . GLY B 1 236 ? 53.76504 62.45831 35.46190 1.000 26.36797 236 GLY B O 1
ATOM 9173 N N . SER B 1 237 ? 52.59867 62.44761 33.53474 1.000 26.10828 237 SER B N 1
ATOM 9174 C CA . SER B 1 237 ? 51.57786 61.55101 34.06623 1.000 30.06228 237 SER B CA 1
ATOM 9175 C C . SER B 1 237 ? 52.18510 60.23461 34.51718 1.000 26.17998 237 SER B C 1
ATOM 9176 O O . SER B 1 237 ? 51.76093 59.66744 35.53268 1.000 27.93376 237 SER B O 1
ATOM 9184 N N . ALA B 1 238 ? 53.16524 59.71996 33.75596 1.000 22.80666 238 ALA B N 1
ATOM 9185 C CA . ALA B 1 238 ? 53.85855 58.48949 34.13285 1.000 23.72729 238 ALA B CA 1
ATOM 9186 C C . ALA B 1 238 ? 54.64684 58.66297 35.43186 1.000 25.61319 238 ALA B C 1
ATOM 9187 O O . ALA B 1 238 ? 54.69215 57.75253 36.26814 1.000 24.30863 238 ALA B O 1
ATOM 9194 N N . GLN B 1 239 ? 55.31672 59.80487 35.59644 1.000 23.96587 239 GLN B N 1
ATOM 9195 C CA . GLN B 1 239 ? 56.02738 60.05336 36.85316 1.000 26.13480 239 GLN B CA 1
ATOM 9196 C C . GLN B 1 239 ? 55.07080 59.96511 38.03792 1.000 30.62280 239 GLN B C 1
ATOM 9197 O O . GLN B 1 239 ? 55.40591 59.37717 39.07157 1.000 26.81225 239 GLN B O 1
ATOM 9211 N N . GLN B 1 240 ? 53.85236 60.50209 37.87947 1.000 28.39854 240 GLN B N 1
ATOM 9212 C CA . GLN B 1 240 ? 52.85807 60.45063 38.94987 1.000 29.41728 240 GLN B CA 1
ATOM 9213 C C . GLN B 1 240 ? 52.57500 59.03525 39.40820 1.000 26.62293 240 GLN B C 1
ATOM 9214 O O . GLN B 1 240 ? 52.24878 58.82547 40.57912 1.000 28.41396 240 GLN B O 1
ATOM 9228 N N . ILE B 1 241 ? 52.66178 58.04072 38.51684 1.000 25.47973 241 ILE B N 1
ATOM 9229 C CA . ILE B 1 241 ? 52.41493 56.65889 38.93120 1.000 29.10609 241 ILE B CA 1
ATOM 9230 C C . ILE B 1 241 ? 53.70309 55.93128 39.28108 1.000 29.66145 241 ILE B C 1
ATOM 9231 O O . ILE B 1 241 ? 53.67104 54.73138 39.56978 1.000 34.01660 241 ILE B O 1
ATOM 9247 N N . GLY B 1 242 ? 54.84752 56.60961 39.20575 1.000 27.15589 242 GLY B N 1
ATOM 9248 C CA . GLY B 1 242 ? 56.10010 55.95402 39.50710 1.000 27.70436 242 GLY B CA 1
ATOM 9249 C C . GLY B 1 242 ? 56.73948 55.20959 38.36499 1.000 29.90854 242 GLY B C 1
ATOM 9250 O O . GLY B 1 242 ? 57.64358 54.39913 38.59810 1.000 29.09654 242 GLY B O 1
ATOM 9254 N N . LEU B 1 243 ? 56.33038 55.48373 37.12763 1.000 24.67353 243 LEU B N 1
ATOM 9255 C CA . LEU B 1 243 ? 56.83556 54.76082 35.96258 1.000 27.36523 243 LEU B CA 1
ATOM 9256 C C . LEU B 1 243 ? 58.03516 55.49925 35.38538 1.000 25.11077 243 LEU B C 1
ATOM 9257 O O . LEU B 1 243 ? 57.91923 56.65967 34.97555 1.000 27.13194 243 LEU B O 1
ATOM 9273 N N . THR B 1 244 ? 59.17253 54.82482 35.33421 1.000 24.51231 244 THR B N 1
ATOM 9274 C CA . THR B 1 244 ? 60.36845 55.42762 34.75431 1.000 26.35130 244 THR B CA 1
ATOM 9275 C C . THR B 1 244 ? 60.19904 55.58103 33.24553 1.000 24.33133 244 THR B C 1
ATOM 9276 O O . THR B 1 244 ? 59.86999 54.61506 32.54582 1.000 26.66044 244 THR B O 1
ATOM 9287 N N . ILE B 1 245 ? 60.42749 56.78584 32.74657 1.000 26.43827 245 ILE B N 1
ATOM 9288 C CA . ILE B 1 245 ? 60.45007 57.05579 31.31380 1.000 26.67340 245 ILE B CA 1
ATOM 9289 C C . ILE B 1 245 ? 61.91575 57.19283 30.92460 1.000 23.26644 245 ILE B C 1
ATOM 9290 O O . ILE B 1 245 ? 62.59275 58.16225 31.30617 1.000 25.97219 245 ILE B O 1
ATOM 9306 N N . GLY B 1 246 ? 62.41319 56.19328 30.19199 1.000 31.16544 246 GLY B N 1
ATOM 9307 C CA . GLY B 1 246 ? 63.84094 56.10458 29.94871 1.000 29.20397 246 GLY B CA 1
ATOM 9308 C C . GLY B 1 246 ? 64.33355 56.92530 28.79160 1.000 29.13518 246 GLY B C 1
ATOM 9309 O O . GLY B 1 246 ? 65.52057 57.27722 28.76633 1.000 29.50480 246 GLY B O 1
ATOM 9313 N N . GLY B 1 247 ? 63.46435 57.24574 27.83956 1.000 30.08715 247 GLY B N 1
ATOM 9314 C CA . GLY B 1 247 ? 63.91763 57.99481 26.68154 1.000 26.41085 247 GLY B CA 1
ATOM 9315 C C . GLY B 1 247 ? 62.80126 58.21860 25.69451 1.000 29.66929 247 GLY B C 1
ATOM 9316 O O . GLY B 1 247 ? 61.65092 57.81093 25.90943 1.000 26.15656 247 GLY B O 1
ATOM 9320 N N . VAL B 1 248 ? 63.17400 58.84920 24.58205 1.000 25.12175 248 VAL B N 1
ATOM 9321 C CA . VAL B 1 248 ? 62.23741 59.27563 23.54835 1.000 27.98648 248 VAL B CA 1
ATOM 9322 C C . VAL B 1 248 ? 62.69394 58.71112 22.21005 1.000 30.14073 248 VAL B C 1
ATOM 9323 O O . VAL B 1 248 ? 63.88059 58.77964 21.87544 1.000 25.79398 248 VAL B O 1
ATOM 9336 N N . ILE B 1 249 ? 61.75918 58.14567 21.45123 1.000 27.44177 249 ILE B N 1
ATOM 9337 C CA . ILE B 1 249 ? 62.02039 57.66019 20.10160 1.000 31.07280 249 ILE B CA 1
ATOM 9338 C C . ILE B 1 249 ? 61.25316 58.55087 19.13305 1.000 27.75234 249 ILE B C 1
ATOM 9339 O O . ILE B 1 249 ? 60.02219 58.65687 19.21262 1.000 26.79378 249 ILE B O 1
ATOM 9355 N N . GLN B 1 250 ? 61.98183 59.19942 18.23392 1.000 22.73637 250 GLN B N 1
ATOM 9356 C CA . GLN B 1 250 ? 61.41085 60.12135 17.25027 1.000 22.88539 250 GLN B CA 1
ATOM 9357 C C . GLN B 1 250 ? 61.23313 59.39826 15.92198 1.000 28.45312 250 GLN B C 1
ATOM 9358 O O . GLN B 1 250 ? 62.20380 58.89469 15.35313 1.000 28.27621 250 GLN B O 1
ATOM 9372 N N . VAL B 1 251 ? 59.99103 59.31923 15.45068 1.000 27.77455 251 VAL B N 1
ATOM 9373 C CA . VAL B 1 251 ? 59.67646 58.66594 14.19133 1.000 25.04571 251 VAL B CA 1
ATOM 9374 C C . VAL B 1 251 ? 59.33445 59.73433 13.14939 1.000 29.50161 251 VAL B C 1
ATOM 9375 O O . VAL B 1 251 ? 59.07184 60.89692 13.47119 1.000 26.58869 251 VAL B O 1
ATOM 9388 N N . SER B 1 252 ? 59.32010 59.31799 11.88220 1.000 31.15608 252 SER B N 1
ATOM 9389 C CA . SER B 1 252 ? 59.30570 60.25617 10.76944 1.000 33.11780 252 SER B CA 1
ATOM 9390 C C . SER B 1 252 ? 57.91960 60.85063 10.54466 1.000 34.54936 252 SER B C 1
ATOM 9391 O O . SER B 1 252 ? 56.89237 60.28927 10.93311 1.000 36.64169 252 SER B O 1
ATOM 9399 N N . SER B 1 253 ? 57.90551 62.00570 9.88921 1.000 34.86385 253 SER B N 1
ATOM 9400 C CA . SER B 1 253 ? 56.68501 62.73472 9.56415 1.000 38.76560 253 SER B CA 1
ATOM 9401 C C . SER B 1 253 ? 57.05385 63.85151 8.59353 1.000 41.98627 253 SER B C 1
ATOM 9402 O O . SER B 1 253 ? 58.22853 64.05246 8.26221 1.000 43.02234 253 SER B O 1
ATOM 9410 N N . GLN B 1 254 ? 56.04176 64.59541 8.15848 1.000 42.49533 254 GLN B N 1
ATOM 9411 C CA . GLN B 1 254 ? 56.25368 65.75030 7.28964 1.000 52.84430 254 GLN B CA 1
ATOM 9412 C C . GLN B 1 254 ? 56.74321 66.98636 8.04496 1.000 51.74815 254 GLN B C 1
ATOM 9413 O O . GLN B 1 254 ? 56.86067 68.05330 7.43330 1.000 51.21723 254 GLN B O 1
ATOM 9427 N N . THR B 1 255 ? 57.02747 66.87257 9.34340 1.000 50.39366 255 THR B N 1
ATOM 9428 C CA . THR B 1 255 ? 57.54857 67.97514 10.14415 1.000 47.45876 255 THR B CA 1
ATOM 9429 C C . THR B 1 255 ? 59.00068 67.68855 10.51074 1.000 44.89043 255 THR B C 1
ATOM 9430 O O . THR B 1 255 ? 59.30570 66.63043 11.07036 1.000 44.85034 255 THR B O 1
ATOM 9441 N N . GLU B 1 256 ? 59.88992 68.62460 10.19259 1.000 59.98701 256 GLU B N 1
ATOM 9442 C CA . GLU B 1 256 ? 61.30063 68.50451 10.54331 1.000 67.09966 256 GLU B CA 1
ATOM 9443 C C . GLU B 1 256 ? 61.56688 69.15771 11.89673 1.000 56.49906 256 GLU B C 1
ATOM 9444 O O . GLU B 1 256 ? 60.90091 70.12211 12.28486 1.000 56.98264 256 GLU B O 1
ATOM 9456 N N . GLY B 1 257 ? 62.54651 68.61697 12.62264 1.000 62.94305 257 GLY B N 1
ATOM 9457 C CA . GLY B 1 257 ? 62.93657 69.23218 13.87546 1.000 52.18544 257 GLY B CA 1
ATOM 9458 C C . GLY B 1 257 ? 63.82192 68.40557 14.78354 1.000 57.59480 257 GLY B C 1
ATOM 9459 O O . GLY B 1 257 ? 63.66816 67.18418 14.88430 1.000 50.16855 257 GLY B O 1
ATOM 9463 N N . ASP B 1 258 ? 64.75534 69.07992 15.45895 1.000 52.73441 258 ASP B N 1
ATOM 9464 C CA . ASP B 1 258 ? 65.55030 68.48060 16.52669 1.000 49.84983 258 ASP B CA 1
ATOM 9465 C C . ASP B 1 258 ? 64.77465 68.63270 17.82569 1.000 51.06216 258 ASP B C 1
ATOM 9466 O O . ASP B 1 258 ? 64.49168 69.75939 18.25115 1.000 44.21312 258 ASP B O 1
ATOM 9475 N N . LEU B 1 259 ? 64.43280 67.50647 18.45208 1.000 45.36061 259 LEU B N 1
ATOM 9476 C CA . LEU B 1 259 ? 63.57998 67.50763 19.63065 1.000 43.20892 259 LEU B CA 1
ATOM 9477 C C . LEU B 1 259 ? 64.35674 67.37660 20.93736 1.000 36.08670 259 LEU B C 1
ATOM 9478 O O . LEU B 1 259 ? 63.74288 67.27440 22.00609 1.000 36.07886 259 LEU B O 1
ATOM 9494 N N . SER B 1 260 ? 65.68672 67.40255 20.88710 1.000 44.42822 260 SER B N 1
ATOM 9495 C CA . SER B 1 260 ? 66.47006 67.14656 22.09651 1.000 39.22927 260 SER B CA 1
ATOM 9496 C C . SER B 1 260 ? 66.09918 68.11525 23.21768 1.000 42.12255 260 SER B C 1
ATOM 9497 O O . SER B 1 260 ? 65.88097 67.70422 24.36586 1.000 42.35927 260 SER B O 1
ATOM 9505 N N . ALA B 1 261 ? 66.01399 69.40642 22.90776 1.000 39.19160 261 ALA B N 1
ATOM 9506 C CA . ALA B 1 261 ? 65.74735 70.39241 23.95051 1.000 43.65535 261 ALA B CA 1
ATOM 9507 C C . ALA B 1 261 ? 64.34714 70.26256 24.52167 1.000 46.74635 261 ALA B C 1
ATOM 9508 O O . ALA B 1 261 ? 64.08737 70.76237 25.62387 1.000 44.78884 261 ALA B O 1
ATOM 9515 N N . GLU B 1 262 ? 63.43766 69.60014 23.79991 1.000 44.07409 262 GLU B N 1
ATOM 9516 C CA . GLU B 1 262 ? 62.07454 69.44780 24.28084 1.000 42.37252 262 GLU B CA 1
ATOM 9517 C C . GLU B 1 262 ? 61.94749 68.39089 25.36876 1.000 30.36728 262 GLU B C 1
ATOM 9518 O O . GLU B 1 262 ? 60.94319 68.38519 26.09551 1.000 37.82152 262 GLU B O 1
ATOM 9530 N N . PHE B 1 263 ? 62.93643 67.49898 25.50438 1.000 31.86093 263 PHE B N 1
ATOM 9531 C CA . PHE B 1 263 ? 62.82628 66.37887 26.42892 1.000 26.78975 263 PHE B CA 1
ATOM 9532 C C . PHE B 1 263 ? 64.02158 66.26680 27.36606 1.000 31.46596 263 PHE B C 1
ATOM 9533 O O . PHE B 1 263 ? 64.20376 65.21994 27.99305 1.000 27.82754 263 PHE B O 1
ATOM 9550 N N . THR B 1 264 ? 64.83129 67.32027 27.48190 1.000 31.78946 264 THR B N 1
ATOM 9551 C CA . THR B 1 264 ? 65.97441 67.28203 28.38601 1.000 32.62347 264 THR B CA 1
ATOM 9552 C C . THR B 1 264 ? 65.52542 66.83537 29.77835 1.000 27.44077 264 THR B C 1
ATOM 9553 O O . THR B 1 264 ? 64.48777 67.29234 30.26235 1.000 31.89738 264 THR B O 1
ATOM 9564 N N . PRO B 1 265 ? 66.27358 65.96048 30.46097 1.000 34.95468 265 PRO B N 1
ATOM 9565 C CA . PRO B 1 265 ? 67.57445 65.37663 30.11420 1.000 31.60166 265 PRO B CA 1
ATOM 9566 C C . PRO B 1 265 ? 67.51940 64.05900 29.34279 1.000 32.46154 265 PRO B C 1
ATOM 9567 O O . PRO B 1 265 ? 68.50458 63.33109 29.30567 1.000 31.50253 265 PRO B O 1
ATOM 9578 N N . LEU B 1 266 ? 66.40003 63.71331 28.71468 1.000 30.39939 266 LEU B N 1
ATOM 9579 C CA . LEU B 1 266 ? 66.27650 62.40586 28.09102 1.000 30.59187 266 LEU B CA 1
ATOM 9580 C C . LEU B 1 266 ? 66.94811 62.38706 26.72189 1.000 29.20067 266 LEU B C 1
ATOM 9581 O O . LEU B 1 266 ? 66.99566 63.38977 26.01581 1.000 31.17650 266 LEU B O 1
ATOM 9597 N N . SER B 1 267 ? 67.43042 61.21117 26.34137 1.000 26.41277 267 SER B N 1
ATOM 9598 C CA . SER B 1 267 ? 67.93838 60.99452 25.00194 1.000 28.17548 267 SER B CA 1
ATOM 9599 C C . SER B 1 267 ? 66.78033 60.84428 24.02000 1.000 29.89848 267 SER B C 1
ATOM 9600 O O . SER B 1 267 ? 65.84698 60.06131 24.25362 1.000 28.40556 267 SER B O 1
ATOM 9608 N N . VAL B 1 268 ? 66.84414 61.58628 22.92175 1.000 28.89991 268 VAL B N 1
ATOM 9609 C CA . VAL B 1 268 ? 65.93136 61.41219 21.79527 1.000 28.60570 268 VAL B CA 1
ATOM 9610 C C . VAL B 1 268 ? 66.67139 60.64215 20.71280 1.000 28.57074 268 VAL B C 1
ATOM 9611 O O . VAL B 1 268 ? 67.71813 61.08280 20.22637 1.000 24.60905 268 VAL B O 1
ATOM 9624 N N . THR B 1 269 ? 66.13669 59.49942 20.32901 1.000 22.47114 269 THR B N 1
ATOM 9625 C CA . THR B 1 269 ? 66.73365 58.64511 19.30940 1.000 25.29868 269 THR B CA 1
ATOM 9626 C C . THR B 1 269 ? 65.84647 58.66923 18.06692 1.000 31.45547 269 THR B C 1
ATOM 9627 O O . THR B 1 269 ? 64.68797 58.23666 18.12028 1.000 26.36233 269 THR B O 1
ATOM 9638 N N . VAL B 1 270 ? 66.37745 59.17543 16.95733 1.000 24.24930 270 VAL B N 1
ATOM 9639 C CA . VAL B 1 270 ? 65.60977 59.21958 15.71559 1.000 26.37571 270 VAL B CA 1
ATOM 9640 C C . VAL B 1 270 ? 65.70105 57.86054 15.03324 1.000 28.81122 270 VAL B C 1
ATOM 9641 O O . VAL B 1 270 ? 66.79199 57.29222 14.90015 1.000 29.39977 270 VAL B O 1
ATOM 9654 N N . VAL B 1 271 ? 64.56344 57.34136 14.57527 1.000 27.02504 271 VAL B N 1
ATOM 9655 C CA . VAL B 1 271 ? 64.56542 56.03944 13.90392 1.000 21.10983 271 VAL B CA 1
ATOM 9656 C C . VAL B 1 271 ? 63.84988 56.09898 12.55796 1.000 28.78008 271 VAL B C 1
ATOM 9657 O O . VAL B 1 271 ? 62.92602 56.90885 12.38061 1.000 25.72954 271 VAL B O 1
ATOM 9670 N N . PRO B 1 272 ? 64.21579 55.23509 11.61183 1.000 24.19014 272 PRO B N 1
ATOM 9671 C CA . PRO B 1 272 ? 63.57148 55.20868 10.29461 1.000 32.15975 272 PRO B CA 1
ATOM 9672 C C . PRO B 1 272 ? 62.32218 54.33530 10.31001 1.000 27.96391 272 PRO B C 1
ATOM 9673 O O . PRO B 1 272 ? 62.03773 53.62415 11.27752 1.000 32.12079 272 PRO B O 1
ATOM 9684 N N . ASP B 1 273 ? 61.58025 54.38891 9.20483 1.000 33.19189 273 ASP B N 1
ATOM 9685 C CA . ASP B 1 273 ? 60.39778 53.55039 9.08344 1.000 29.89279 273 ASP B CA 1
ATOM 9686 C C . ASP B 1 273 ? 60.79513 52.10332 8.80193 1.000 34.04917 273 ASP B C 1
ATOM 9687 O O . ASP B 1 273 ? 61.96950 51.76557 8.62728 1.000 38.80980 273 ASP B O 1
ATOM 9696 N N . VAL B 1 274 ? 59.79397 51.23475 8.75970 1.000 30.48383 274 VAL B N 1
ATOM 9697 C CA . VAL B 1 274 ? 59.92593 49.85983 8.29144 1.000 36.05540 274 VAL B CA 1
ATOM 9698 C C . VAL B 1 274 ? 59.05169 49.73929 7.04993 1.000 44.00462 274 VAL B C 1
ATOM 9699 O O . VAL B 1 274 ? 57.83739 49.95644 7.12608 1.000 32.47410 274 VAL B O 1
ATOM 9712 N N . THR B 1 275 ? 59.66158 49.41832 5.91296 1.000 41.71050 275 THR B N 1
ATOM 9713 C CA . THR B 1 275 ? 58.93708 49.23980 4.66300 1.000 42.05928 275 THR B CA 1
ATOM 9714 C C . THR B 1 275 ? 59.21386 47.85555 4.09418 1.000 47.63058 275 THR B C 1
ATOM 9715 O O . THR B 1 275 ? 60.36252 47.39320 4.07938 1.000 41.24158 275 THR B O 1
ATOM 9726 N N . LYS B 1 276 ? 58.14976 47.19562 3.64314 1.000 41.76851 276 LYS B N 1
ATOM 9727 C CA . LYS B 1 276 ? 58.24239 45.94466 2.90338 1.000 37.75401 276 LYS B CA 1
ATOM 9728 C C . LYS B 1 276 ? 59.06233 44.90468 3.65544 1.000 46.31728 276 LYS B C 1
ATOM 9729 O O . LYS B 1 276 ? 59.93807 44.24437 3.09508 1.000 40.10249 276 LYS B O 1
ATOM 9748 N N . GLY B 1 277 ? 58.76718 44.75896 4.94647 1.000 43.39594 277 GLY B N 1
ATOM 9749 C CA . GLY B 1 277 ? 59.35055 43.68596 5.72638 1.000 38.90371 277 GLY B CA 1
ATOM 9750 C C . GLY B 1 277 ? 60.80697 43.83794 6.10187 1.000 33.47788 277 GLY B C 1
ATOM 9751 O O . GLY B 1 277 ? 61.38056 42.90524 6.68788 1.000 43.30922 277 GLY B O 1
ATOM 9755 N N . ASP B 1 278 ? 61.43532 44.97314 5.80621 1.000 39.55412 278 ASP B N 1
ATOM 9756 C CA . ASP B 1 278 ? 62.84781 45.16997 6.14509 1.000 35.76388 278 ASP B CA 1
ATOM 9757 C C . ASP B 1 278 ? 62.94365 45.84674 7.51042 1.000 31.99168 278 ASP B C 1
ATOM 9758 O O . ASP B 1 278 ? 62.90019 47.07681 7.61290 1.000 29.01751 278 ASP B O 1
ATOM 9767 N N . TRP B 1 279 ? 63.11953 45.04040 8.55657 1.000 27.91088 279 TRP B N 1
ATOM 9768 C CA . TRP B 1 279 ? 63.20641 45.54476 9.92295 1.000 31.49833 279 TRP B CA 1
ATOM 9769 C C . TRP B 1 279 ? 64.60423 46.00319 10.32934 1.000 35.58107 279 TRP B C 1
ATOM 9770 O O . TRP B 1 279 ? 64.76469 46.52491 11.43900 1.000 26.39255 279 TRP B O 1
ATOM 9791 N N . GLN B 1 280 ? 65.61482 45.83622 9.48695 1.000 33.62087 280 GLN B N 1
ATOM 9792 C CA . GLN B 1 280 ? 66.97590 46.02847 9.98360 1.000 31.10411 280 GLN B CA 1
ATOM 9793 C C . GLN B 1 280 ? 67.32792 47.49520 10.22167 1.000 24.84042 280 GLN B C 1
ATOM 9794 O O . GLN B 1 280 ? 68.00478 47.81017 11.21176 1.000 29.86685 280 GLN B O 1
ATOM 9808 N N . PRO B 1 281 ? 66.89155 48.43072 9.37909 1.000 26.65162 281 PRO B N 1
ATOM 9809 C CA . PRO B 1 281 ? 67.17863 49.83699 9.69018 1.000 29.06222 281 PRO B CA 1
ATOM 9810 C C . PRO B 1 281 ? 66.59939 50.27150 11.02505 1.000 34.58275 281 PRO B C 1
ATOM 9811 O O . PRO B 1 281 ? 67.27858 50.94888 11.81745 1.000 28.49647 281 PRO B O 1
ATOM 9822 N N . LEU B 1 282 ? 65.34822 49.90689 11.30099 1.000 27.35776 282 LEU B N 1
ATOM 9823 C CA . LEU B 1 282 ? 64.75102 50.27162 12.58025 1.000 29.22975 282 LEU B CA 1
ATOM 9824 C C . LEU B 1 282 ? 65.48210 49.58731 13.73485 1.000 23.16253 282 LEU B C 1
ATOM 9825 O O . LEU B 1 282 ? 65.82686 50.22156 14.73701 1.000 26.00285 282 LEU B O 1
ATOM 9841 N N . ILE B 1 283 ? 65.73646 48.29591 13.60139 1.000 22.78635 283 ILE B N 1
ATOM 9842 C CA . ILE B 1 283 ? 66.44372 47.55335 14.64340 1.000 28.17727 283 ILE B CA 1
ATOM 9843 C C . ILE B 1 283 ? 67.78906 48.20993 14.95867 1.000 31.36521 283 ILE B C 1
ATOM 9844 O O . ILE B 1 283 ? 68.14636 48.40590 16.13038 1.000 28.26147 283 ILE B O 1
ATOM 9860 N N . ASP B 1 284 ? 68.55225 48.54838 13.91863 1.000 28.55667 284 ASP B N 1
ATOM 9861 C CA . ASP B 1 284 ? 69.88485 49.10167 14.10364 1.000 34.89619 284 ASP B CA 1
ATOM 9862 C C . ASP B 1 284 ? 69.85779 50.50893 14.67919 1.000 32.47668 284 ASP B C 1
ATOM 9863 O O . ASP B 1 284 ? 70.90155 51.00429 15.14773 1.000 29.04071 284 ASP B O 1
ATOM 9872 N N . ALA B 1 285 ? 68.70201 51.17520 14.65833 1.000 29.49788 285 ALA B N 1
ATOM 9873 C CA . ALA B 1 285 ? 68.62333 52.54908 15.13038 1.000 26.11314 285 ALA B CA 1
ATOM 9874 C C . ALA B 1 285 ? 68.11814 52.65872 16.56242 1.000 27.99125 285 ALA B C 1
ATOM 9875 O O . ALA B 1 285 ? 68.24727 53.72842 17.16976 1.000 26.79962 285 ALA B O 1
ATOM 9882 N N . LEU B 1 286 ? 67.52610 51.60142 17.09311 1.000 25.22004 286 LEU B N 1
ATOM 9883 C CA . LEU B 1 286 ? 66.93137 51.66026 18.42313 1.000 32.46713 286 LEU B CA 1
ATOM 9884 C C . LEU B 1 286 ? 67.98464 51.96615 19.49279 1.000 35.11689 286 LEU B C 1
ATOM 9885 O O . LEU B 1 286 ? 69.15120 51.57896 19.36457 1.000 27.52322 286 LEU B O 1
ATOM 9901 N N . PRO B 1 287 ? 67.59115 52.61855 20.58110 1.000 31.81531 287 PRO B N 1
ATOM 9902 C CA . PRO B 1 287 ? 68.54930 52.95137 21.63840 1.000 29.76958 287 PRO B CA 1
ATOM 9903 C C . PRO B 1 287 ? 68.80945 51.75231 22.53838 1.000 32.65542 287 PRO B C 1
ATOM 9904 O O . PRO B 1 287 ? 68.17258 50.70567 22.42328 1.000 28.45325 287 PRO B O 1
ATOM 9915 N N . ASN B 1 288 ? 69.76966 51.93760 23.44527 1.000 26.22200 288 ASN B N 1
ATOM 9916 C CA . ASN B 1 288 ? 70.06293 50.99615 24.52791 1.000 26.43829 288 ASN B CA 1
ATOM 9917 C C . ASN B 1 288 ? 69.03491 51.21035 25.63630 1.000 29.69473 288 ASN B C 1
ATOM 9918 O O . ASN B 1 288 ? 69.20200 52.06323 26.52115 1.000 28.12289 288 ASN B O 1
ATOM 9929 N N . PHE B 1 289 ? 67.94954 50.43034 25.57869 1.000 31.29440 289 PHE B N 1
ATOM 9930 C CA . PHE B 1 289 ? 66.82023 50.64312 26.48526 1.000 32.37143 289 PHE B CA 1
ATOM 9931 C C . PHE B 1 289 ? 67.24292 50.54963 27.94734 1.000 30.18156 289 PHE B C 1
ATOM 9932 O O . PHE B 1 289 ? 66.90042 51.41908 28.76535 1.000 27.75474 289 PHE B O 1
ATOM 9949 N N . VAL B 1 290 ? 67.99799 49.50155 28.29277 1.000 30.76069 290 VAL B N 1
ATOM 9950 C CA . VAL B 1 290 ? 68.32349 49.25648 29.69642 1.000 37.04225 290 VAL B CA 1
ATOM 9951 C C . VAL B 1 290 ? 69.15739 50.39936 30.25833 1.000 34.27060 290 VAL B C 1
ATOM 9952 O O . VAL B 1 290 ? 68.91601 50.87827 31.37150 1.000 33.50560 290 VAL B O 1
ATOM 9965 N N . GLU B 1 291 ? 70.13907 50.87097 29.48927 1.000 34.02359 291 GLU B N 1
ATOM 9966 C CA . GLU B 1 291 ? 71.03467 51.90366 29.99351 1.000 35.65770 291 GLU B CA 1
ATOM 9967 C C . GLU B 1 291 ? 70.32450 53.24635 30.11666 1.000 30.94292 291 GLU B C 1
ATOM 9968 O O . GLU B 1 291 ? 70.53000 53.97291 31.09457 1.000 29.95801 291 GLU B O 1
ATOM 9980 N N . GLN B 1 292 ? 69.49525 53.60429 29.13048 1.000 27.43163 292 GLN B N 1
ATOM 9981 C CA . GLN B 1 292 ? 68.78195 54.87572 29.20905 1.000 26.68806 292 GLN B CA 1
ATOM 9982 C C . GLN B 1 292 ? 67.80933 54.88433 30.38611 1.000 25.82643 292 GLN B C 1
ATOM 9983 O O . GLN B 1 292 ? 67.66583 55.89443 31.07212 1.000 27.43554 292 GLN B O 1
ATOM 9997 N N . ALA B 1 293 ? 67.12486 53.76749 30.63567 1.000 27.43077 293 ALA B N 1
ATOM 9998 C CA . ALA B 1 293 ? 66.21094 53.71995 31.77047 1.000 33.86231 293 ALA B CA 1
ATOM 9999 C C . ALA B 1 293 ? 66.97132 53.87126 33.09552 1.000 29.28049 293 ALA B C 1
ATOM 10000 O O . ALA B 1 293 ? 66.53933 54.60935 33.99078 1.000 27.32932 293 ALA B O 1
ATOM 10007 N N . GLU B 1 294 ? 68.12079 53.21330 33.22346 1.000 33.77141 294 GLU B N 1
ATOM 10008 C CA . GLU B 1 294 ? 68.94021 53.38474 34.42674 1.000 32.87791 294 GLU B CA 1
ATOM 10009 C C . GLU B 1 294 ? 69.38441 54.83086 34.60366 1.000 34.47759 294 GLU B C 1
ATOM 10010 O O . GLU B 1 294 ? 69.44387 55.33898 35.73441 1.000 38.88958 294 GLU B O 1
ATOM 10022 N N . GLN B 1 295 ? 69.69992 55.52360 33.50551 1.000 30.69007 295 GLN B N 1
ATOM 10023 C CA . GLN B 1 295 ? 70.19657 56.89048 33.63142 1.000 33.34968 295 GLN B CA 1
ATOM 10024 C C . GLN B 1 295 ? 69.09489 57.93063 33.77356 1.000 31.21309 295 GLN B C 1
ATOM 10025 O O . GLN B 1 295 ? 69.37815 59.07658 34.16620 1.000 31.84370 295 GLN B O 1
ATOM 10039 N N . ALA B 1 296 ? 67.84888 57.58760 33.45621 1.000 30.24725 296 ALA B N 1
ATOM 10040 C CA . ALA B 1 296 ? 66.79221 58.59534 33.43765 1.000 31.22403 296 ALA B CA 1
ATOM 10041 C C . ALA B 1 296 ? 66.46101 59.08524 34.85459 1.000 29.11651 296 ALA B C 1
ATOM 10042 O O . ALA B 1 296 ? 66.79015 58.43635 35.84083 1.000 30.62996 296 ALA B O 1
ATOM 10049 N N . PRO B 1 297 ? 65.79095 60.21892 34.96443 1.000 31.08433 297 PRO B N 1
ATOM 10050 C CA . PRO B 1 297 ? 65.37801 60.71470 36.28645 1.000 28.16398 297 PRO B CA 1
ATOM 10051 C C . PRO B 1 297 ? 64.50856 59.72259 37.03438 1.000 32.19465 297 PRO B C 1
ATOM 10052 O O . PRO B 1 297 ? 63.79247 58.91306 36.44130 1.000 29.09568 297 PRO B O 1
ATOM 10063 N N . LYS B 1 298 ? 64.55811 59.81512 38.37509 1.000 30.98056 298 LYS B N 1
ATOM 10064 C CA . LYS B 1 298 ? 63.71699 58.99695 39.24323 1.000 35.21071 298 LYS B CA 1
ATOM 10065 C C . LYS B 1 298 ? 62.37118 59.68277 39.46219 1.000 30.60631 298 LYS B C 1
ATOM 10066 O O . LYS B 1 298 ? 62.33870 60.86988 39.80140 1.000 27.10629 298 LYS B O 1
ATOM 10085 N N . PRO B 1 299 ? 61.24359 58.98500 39.28393 1.000 32.05268 299 PRO B N 1
ATOM 10086 C CA . PRO B 1 299 ? 59.94559 59.63233 39.55484 1.000 26.72043 299 PRO B CA 1
ATOM 10087 C C . PRO B 1 299 ? 59.84928 60.25177 40.93044 1.000 23.49217 299 PRO B C 1
ATOM 10088 O O . PRO B 1 299 ? 59.34191 61.37674 41.07736 1.000 27.45948 299 PRO B O 1
ATOM 10099 N N . ILE B 1 300 ? 60.33635 59.55834 41.94425 1.000 30.38526 300 ILE B N 1
ATOM 10100 C CA . ILE B 1 300 ? 60.26931 60.03851 43.32154 1.000 35.12963 300 ILE B CA 1
ATOM 10101 C C . ILE B 1 300 ? 61.54530 59.61995 44.03489 1.000 31.45386 300 ILE B C 1
ATOM 10102 O O . ILE B 1 300 ? 62.00907 58.48359 43.88941 1.000 33.51263 300 ILE B O 1
ATOM 10118 N N . THR B 1 301 ? 62.11703 60.55000 44.78786 1.000 36.15049 301 THR B N 1
ATOM 10119 C CA . THR B 1 301 ? 63.24723 60.29455 45.66415 1.000 37.45690 301 THR B CA 1
ATOM 10120 C C . THR B 1 301 ? 62.89436 60.81873 47.05068 1.000 40.66271 301 THR B C 1
ATOM 10121 O O . THR B 1 301 ? 62.39491 61.94418 47.18426 1.000 40.55007 301 THR B O 1
ATOM 10132 N N . ILE B 1 302 ? 63.12518 59.99813 48.06932 1.000 49.06300 302 ILE B N 1
ATOM 10133 C CA . ILE B 1 302 ? 62.95264 60.40614 49.46089 1.000 52.55228 302 ILE B CA 1
ATOM 10134 C C . ILE B 1 302 ? 64.33838 60.63610 50.05086 1.000 54.52321 302 ILE B C 1
ATOM 10135 O O . ILE B 1 302 ? 65.15251 59.70835 50.12669 1.000 54.65304 302 ILE B O 1
ATOM 10151 N N . ASP B 1 303 ? 64.60981 61.86687 50.45976 1.000 57.84634 303 ASP B N 1
ATOM 10152 C CA . ASP B 1 303 ? 65.88608 62.24171 51.05958 1.000 56.48112 303 ASP B CA 1
ATOM 10153 C C . ASP B 1 303 ? 65.68589 62.25945 52.57424 1.000 55.84471 303 ASP B C 1
ATOM 10154 O O . ASP B 1 303 ? 65.22476 63.25238 53.13903 1.000 48.28667 303 ASP B O 1
ATOM 10163 N N . THR B 1 304 ? 66.02928 61.14369 53.22774 1.000 64.24810 304 THR B N 1
ATOM 10164 C CA . THR B 1 304 ? 65.93635 61.08979 54.68313 1.000 67.51195 304 THR B CA 1
ATOM 10165 C C . THR B 1 304 ? 66.75900 62.20388 55.32682 1.000 71.01346 304 THR B C 1
ATOM 10166 O O . THR B 1 304 ? 66.29464 62.87856 56.25305 1.000 66.61202 304 THR B O 1
ATOM 10177 N N . HIS B 1 305 ? 67.98282 62.41555 54.83804 1.000 71.16976 305 HIS B N 1
ATOM 10178 C CA . HIS B 1 305 ? 68.89915 63.36039 55.47161 1.000 71.47068 305 HIS B CA 1
ATOM 10179 C C . HIS B 1 305 ? 68.32871 64.77251 55.46105 1.000 71.36973 305 HIS B C 1
ATOM 10180 O O . HIS B 1 305 ? 68.22380 65.41789 56.51001 1.000 72.33480 305 HIS B O 1
ATOM 10194 N N . ASN B 1 306 ? 67.95821 65.27497 54.28745 1.000 71.00922 306 ASN B N 1
ATOM 10195 C CA . ASN B 1 306 ? 67.43531 66.62940 54.16609 1.000 66.89180 306 ASN B CA 1
ATOM 10196 C C . ASN B 1 306 ? 65.92912 66.70110 54.37890 1.000 66.31775 306 ASN B C 1
ATOM 10197 O O . ASN B 1 306 ? 65.33376 67.75908 54.15180 1.000 54.30247 306 ASN B O 1
ATOM 10208 N N . ARG B 1 307 ? 65.30636 65.60794 54.81424 1.000 66.95360 307 ARG B N 1
ATOM 10209 C CA . ARG B 1 307 ? 63.87027 65.57062 55.07850 1.000 75.41805 307 ARG B CA 1
ATOM 10210 C C . ARG B 1 307 ? 63.09698 66.21558 53.92500 1.000 68.76926 307 ARG B C 1
ATOM 10211 O O . ARG B 1 307 ? 62.41601 67.23142 54.07242 1.000 61.54984 307 ARG B O 1
ATOM 10232 N N . GLN B 1 308 ? 63.23063 65.60318 52.74976 1.000 67.93510 308 GLN B N 1
ATOM 10233 C CA . GLN B 1 308 ? 62.66010 66.15282 51.53115 1.000 59.53228 308 GLN B CA 1
ATOM 10234 C C . GLN B 1 308 ? 62.14618 65.02957 50.64579 1.000 47.71009 308 GLN B C 1
ATOM 10235 O O . GLN B 1 308 ? 62.68923 63.92155 50.63700 1.000 51.98106 308 GLN B O 1
ATOM 10249 N N . VAL B 1 309 ? 61.08829 65.33715 49.89976 1.000 51.95509 309 VAL B N 1
ATOM 10250 C CA . VAL B 1 309 ? 60.54839 64.46276 48.86189 1.000 47.76681 309 VAL B CA 1
ATOM 10251 C C . VAL B 1 309 ? 60.65955 65.21834 47.54628 1.000 36.04434 309 VAL B C 1
ATOM 10252 O O . VAL B 1 309 ? 60.16435 66.34877 47.42732 1.000 37.15193 309 VAL B O 1
ATOM 10265 N N . ARG B 1 310 ? 61.31981 64.60938 46.56260 1.000 37.60254 310 ARG B N 1
ATOM 10266 C CA . ARG B 1 310 ? 61.53863 65.25153 45.27222 1.000 39.79744 310 ARG B CA 1
ATOM 10267 C C . ARG B 1 310 ? 60.81953 64.44234 44.20495 1.000 33.64184 310 ARG B C 1
ATOM 10268 O O . ARG B 1 310 ? 61.15448 63.27773 43.97351 1.000 36.84928 310 ARG B O 1
ATOM 10289 N N . LEU B 1 311 ? 59.83611 65.06642 43.56641 1.000 38.38402 311 LEU B N 1
ATOM 10290 C CA . LEU B 1 311 ? 58.99939 64.43149 42.55928 1.000 40.26467 311 LEU B CA 1
ATOM 10291 C C . LEU B 1 311 ? 59.33982 65.02281 41.20241 1.000 29.85456 311 LEU B C 1
ATOM 10292 O O . LEU B 1 311 ? 59.26194 66.24119 41.01364 1.000 32.80028 311 LEU B O 1
ATOM 10308 N N . PHE B 1 312 ? 59.72556 64.16608 40.26827 1.000 32.22086 312 PHE B N 1
ATOM 10309 C CA . PHE B 1 312 ? 59.98283 64.59047 38.89307 1.000 28.02252 312 PHE B CA 1
ATOM 10310 C C . PHE B 1 312 ? 58.63985 64.75454 38.18402 1.000 24.52837 312 PHE B C 1
ATOM 10311 O O . PHE B 1 312 ? 57.90140 63.76858 38.01802 1.000 26.27594 312 PHE B O 1
ATOM 10328 N N . LEU B 1 313 ? 58.32280 65.98728 37.77587 1.000 29.52475 313 LEU B N 1
ATOM 10329 C CA . LEU B 1 313 ? 57.01331 66.32196 37.21260 1.000 32.77860 313 LEU B CA 1
ATOM 10330 C C . LEU B 1 313 ? 57.17466 67.19392 35.97342 1.000 28.04279 313 LEU B C 1
ATOM 10331 O O . LEU B 1 313 ? 56.69882 68.32625 35.91851 1.000 32.87820 313 LEU B O 1
ATOM 10347 N N . PRO B 1 314 ? 57.81673 66.66993 34.93677 1.000 30.40534 314 PRO B N 1
ATOM 10348 C CA . PRO B 1 314 ? 57.91089 67.40908 33.67636 1.000 33.88360 314 PRO B CA 1
ATOM 10349 C C . PRO B 1 314 ? 56.57749 67.43058 32.94475 1.000 32.01226 314 PRO B C 1
ATOM 10350 O O . PRO B 1 314 ? 55.71134 66.58183 33.14701 1.000 32.41444 314 PRO B O 1
ATOM 10361 N N . GLY B 1 315 ? 56.43555 68.41080 32.05621 1.000 36.25988 315 GLY B N 1
ATOM 10362 C CA . GLY B 1 315 ? 55.36899 68.36782 31.07290 1.000 36.04615 315 GLY B CA 1
ATOM 10363 C C . GLY B 1 315 ? 54.02311 68.86844 31.53658 1.000 42.32596 315 GLY B C 1
ATOM 10364 O O . GLY B 1 315 ? 53.02493 68.66399 30.83049 1.000 39.19220 315 GLY B O 1
ATOM 10368 N N . PHE B 1 316 ? 53.96319 69.52116 32.69045 1.000 41.20765 316 PHE B N 1
ATOM 10369 C CA . PHE B 1 316 ? 52.73360 70.07713 33.22371 1.000 48.97492 316 PHE B CA 1
ATOM 10370 C C . PHE B 1 316 ? 52.84420 71.59492 33.29280 1.000 53.93929 316 PHE B C 1
ATOM 10371 O O . PHE B 1 316 ? 53.93892 72.16146 33.27971 1.000 52.65079 316 PHE B O 1
ATOM 10388 N N . ASP B 1 317 ? 51.68793 72.24286 33.37486 1.000 51.62374 317 ASP B N 1
ATOM 10389 C CA . ASP B 1 317 ? 51.61380 73.62567 33.82263 1.000 65.06081 317 ASP B CA 1
ATOM 10390 C C . ASP B 1 317 ? 51.70168 73.62958 35.34512 1.000 71.44143 317 ASP B C 1
ATOM 10391 O O . ASP B 1 317 ? 50.91902 72.94484 36.01633 1.000 60.15375 317 ASP B O 1
ATOM 10400 N N . LYS B 1 318 ? 52.66161 74.39087 35.88784 1.000 65.56602 318 LYS B N 1
ATOM 10401 C CA . LYS B 1 318 ? 52.83422 74.43119 37.33719 1.000 65.56836 318 LYS B CA 1
ATOM 10402 C C . LYS B 1 318 ? 51.51903 74.75440 38.04324 1.000 70.45847 318 LYS B C 1
ATOM 10403 O O . LYS B 1 318 ? 51.23440 74.21852 39.12181 1.000 67.24146 318 LYS B O 1
ATOM 10422 N N . LYS B 1 319 ? 50.71430 75.64625 37.46106 1.000 68.34191 319 LYS B N 1
ATOM 10423 C CA . LYS B 1 319 ? 49.41888 75.96522 38.04256 1.000 69.39478 319 LYS B CA 1
ATOM 10424 C C . LYS B 1 319 ? 48.50385 74.75035 38.09665 1.000 72.05438 319 LYS B C 1
ATOM 10425 O O . LYS B 1 319 ? 47.56189 74.73372 38.89876 1.000 72.90947 319 LYS B O 1
ATOM 10444 N N . GLN B 1 320 ? 48.76080 73.73310 37.27013 1.000 66.29881 320 GLN B N 1
ATOM 10445 C CA . GLN B 1 320 ? 47.97720 72.50244 37.25915 1.000 73.55753 320 GLN B CA 1
ATOM 10446 C C . GLN B 1 320 ? 48.68725 71.36399 37.99047 1.000 62.74062 320 GLN B C 1
ATOM 10447 O O . GLN B 1 320 ? 48.50672 70.18666 37.65420 1.000 55.08404 320 GLN B O 1
ATOM 10461 N N . VAL B 1 321 ? 49.51292 71.70139 38.97175 1.000 42.61016 321 VAL B N 1
ATOM 10462 C CA . VAL B 1 321 ? 50.04093 70.75526 39.94762 1.000 50.38433 321 VAL B CA 1
ATOM 10463 C C . VAL B 1 321 ? 49.58362 71.25289 41.31114 1.000 51.88967 321 VAL B C 1
ATOM 10464 O O . VAL B 1 321 ? 49.88863 72.38525 41.69628 1.000 41.34440 321 VAL B O 1
ATOM 10477 N N . LYS B 1 322 ? 48.82406 70.43158 42.02161 1.000 45.30921 322 LYS B N 1
ATOM 10478 C CA . LYS B 1 322 ? 48.24092 70.82047 43.29982 1.000 41.07639 322 LYS B CA 1
ATOM 10479 C C . LYS B 1 322 ? 48.71548 69.87061 44.38127 1.000 42.27816 322 LYS B C 1
ATOM 10480 O O . LYS B 1 322 ? 48.68802 68.64405 44.19697 1.000 40.98301 322 LYS B O 1
ATOM 10499 N N . LEU B 1 323 ? 49.16391 70.44712 45.49835 1.000 33.18252 323 LEU B N 1
ATOM 10500 C CA . LEU B 1 323 ? 49.61287 69.71082 46.66809 1.000 37.66647 323 LEU B CA 1
ATOM 10501 C C . LEU B 1 323 ? 48.69056 70.07368 47.82213 1.000 45.15025 323 LEU B C 1
ATOM 10502 O O . LEU B 1 323 ? 48.52590 71.25567 48.13967 1.000 42.68860 323 LEU B O 1
ATOM 10518 N N . THR B 1 324 ? 48.06925 69.06668 48.42168 1.000 41.32912 324 THR B N 1
ATOM 10519 C CA . THR B 1 324 ? 47.15385 69.28861 49.52679 1.000 44.69977 324 THR B CA 1
ATOM 10520 C C . THR B 1 324 ? 47.27714 68.12745 50.49964 1.000 46.43105 324 THR B C 1
ATOM 10521 O O . THR B 1 324 ? 47.66849 67.01850 50.12162 1.000 49.81834 324 THR B O 1
ATOM 10532 N N . GLN B 1 325 ? 46.95297 68.39893 51.76107 1.000 42.35810 325 GLN B N 1
ATOM 10533 C CA . GLN B 1 325 ? 46.91765 67.38891 52.81135 1.000 44.10306 325 GLN B CA 1
ATOM 10534 C C . GLN B 1 325 ? 45.51705 67.42692 53.40977 1.000 50.08692 325 GLN B C 1
ATOM 10535 O O . GLN B 1 325 ? 45.28816 68.04917 54.44585 1.000 52.79081 325 GLN B O 1
ATOM 10549 N N . TYR B 1 326 ? 44.57436 66.77439 52.73460 1.000 51.92381 326 TYR B N 1
ATOM 10550 C CA . TYR B 1 326 ? 43.21658 66.68528 53.25138 1.000 53.52707 326 TYR B CA 1
ATOM 10551 C C . TYR B 1 326 ? 43.08326 65.53416 54.23674 1.000 60.81218 326 TYR B C 1
ATOM 10552 O O . TYR B 1 326 ? 42.24453 65.58654 55.13980 1.000 52.06383 326 TYR B O 1
ATOM 10570 N N . GLY B 1 327 ? 43.89839 64.49624 54.07800 1.000 52.43984 327 GLY B N 1
ATOM 10571 C CA . GLY B 1 327 ? 43.84194 63.34312 54.93818 1.000 60.14426 327 GLY B CA 1
ATOM 10572 C C . GLY B 1 327 ? 45.16892 63.06934 55.61657 1.000 50.74748 327 GLY B C 1
ATOM 10573 O O . GLY B 1 327 ? 45.98229 63.96891 55.83771 1.000 51.11491 327 GLY B O 1
ATOM 10577 N N . PRO B 1 328 ? 45.40823 61.80156 55.95700 1.000 46.64632 328 PRO B N 1
ATOM 10578 C CA . PRO B 1 328 ? 46.65082 61.44532 56.65497 1.000 49.65124 328 PRO B CA 1
ATOM 10579 C C . PRO B 1 328 ? 47.90182 61.54938 55.79185 1.000 57.52249 328 PRO B C 1
ATOM 10580 O O . PRO B 1 328 ? 49.01038 61.48437 56.33676 1.000 54.20251 328 PRO B O 1
ATOM 10591 N N . GLU B 1 329 ? 47.76699 61.70875 54.47817 1.000 49.91969 329 GLU B N 1
ATOM 10592 C CA . GLU B 1 329 ? 48.91122 61.79833 53.58011 1.000 50.06911 329 GLU B CA 1
ATOM 10593 C C . GLU B 1 329 ? 48.73911 62.99137 52.65127 1.000 40.87484 329 GLU B C 1
ATOM 10594 O O . GLU B 1 329 ? 47.62578 63.46063 52.39708 1.000 46.76779 329 GLU B O 1
ATOM 10606 N N . VAL B 1 330 ? 49.87411 63.49635 52.15661 1.000 36.87336 330 VAL B N 1
ATOM 10607 C CA . VAL B 1 330 ? 49.83340 64.57505 51.18260 1.000 43.26449 330 VAL B CA 1
ATOM 10608 C C . VAL B 1 330 ? 49.40660 64.01358 49.83395 1.000 37.16349 330 VAL B C 1
ATOM 10609 O O . VAL B 1 330 ? 49.81359 62.90916 49.44287 1.000 36.90278 330 VAL B O 1
ATOM 10622 N N . THR B 1 331 ? 48.58250 64.77077 49.11759 1.000 37.44861 331 THR B N 1
ATOM 10623 C CA . THR B 1 331 ? 48.07227 64.38502 47.81148 1.000 34.02280 331 THR B CA 1
ATOM 10624 C C . THR B 1 331 ? 48.65839 65.31579 46.76731 1.000 33.19560 331 THR B C 1
ATOM 10625 O O . THR B 1 331 ? 48.49012 66.53351 46.85840 1.000 36.24226 331 THR B O 1
ATOM 10636 N N . VAL B 1 332 ? 49.35222 64.74469 45.78903 1.000 33.35492 332 VAL B N 1
ATOM 10637 C CA . VAL B 1 332 ? 49.84301 65.49167 44.64411 1.000 34.03490 332 VAL B CA 1
ATOM 10638 C C . VAL B 1 332 ? 48.91722 65.20927 43.47229 1.000 30.19971 332 VAL B C 1
ATOM 10639 O O . VAL B 1 332 ? 48.79303 64.05548 43.03598 1.000 28.92279 332 VAL B O 1
ATOM 10652 N N . GLU B 1 333 ? 48.29108 66.25633 42.94841 1.000 32.36519 333 GLU B N 1
ATOM 10653 C CA . GLU B 1 333 ? 47.39597 66.13926 41.80431 1.000 35.01003 333 GLU B CA 1
ATOM 10654 C C . GLU B 1 333 ? 48.07491 66.71888 40.57967 1.000 36.21013 333 GLU B C 1
ATOM 10655 O O . GLU B 1 333 ? 48.46154 67.88785 40.59048 1.000 31.47087 333 GLU B O 1
ATOM 10667 N N . ALA B 1 334 ? 48.18226 65.91435 39.52160 1.000 34.47592 334 ALA B N 1
ATOM 10668 C CA . ALA B 1 334 ? 48.79952 66.36048 38.27724 1.000 35.48993 334 ALA B CA 1
ATOM 10669 C C . ALA B 1 334 ? 48.58484 65.29893 37.21223 1.000 31.03906 334 ALA B C 1
ATOM 10670 O O . ALA B 1 334 ? 48.61659 64.10732 37.51177 1.000 30.58394 334 ALA B O 1
ATOM 10677 N N . GLY B 1 335 ? 48.39869 65.73814 35.97232 1.000 37.57995 335 GLY B N 1
ATOM 10678 C CA . GLY B 1 335 ? 48.19861 64.79394 34.88824 1.000 39.89777 335 GLY B CA 1
ATOM 10679 C C . GLY B 1 335 ? 46.95404 63.95749 35.04028 1.000 42.15733 335 GLY B C 1
ATOM 10680 O O . GLY B 1 335 ? 46.92527 62.81167 34.57998 1.000 40.15993 335 GLY B O 1
ATOM 10684 N N . ASP B 1 336 ? 45.91829 64.50034 35.68777 1.000 32.73940 336 ASP B N 1
ATOM 10685 C CA . ASP B 1 336 ? 44.69701 63.75325 35.98405 1.000 41.02876 336 ASP B CA 1
ATOM 10686 C C . ASP B 1 336 ? 45.00634 62.45086 36.70521 1.000 42.48762 336 ASP B C 1
ATOM 10687 O O . ASP B 1 336 ? 44.28738 61.45389 36.56747 1.000 39.68652 336 ASP B O 1
ATOM 10696 N N . GLN B 1 337 ? 46.08725 62.44925 37.47743 1.000 34.63788 337 GLN B N 1
ATOM 10697 C CA . GLN B 1 337 ? 46.44398 61.33252 38.34376 1.000 36.16121 337 GLN B CA 1
ATOM 10698 C C . GLN B 1 337 ? 46.74488 61.90532 39.72877 1.000 40.68530 337 GLN B C 1
ATOM 10699 O O . GLN B 1 337 ? 47.06237 63.08778 39.87933 1.000 35.15140 337 GLN B O 1
ATOM 10713 N N . ARG B 1 338 ? 46.61619 61.07181 40.74373 1.000 41.12276 338 ARG B N 1
ATOM 10714 C CA . ARG B 1 338 ? 46.84327 61.49593 42.11633 1.000 40.90412 338 ARG B CA 1
ATOM 10715 C C . ARG B 1 338 ? 47.82401 60.55752 42.80234 1.000 41.25011 338 ARG B C 1
ATOM 10716 O O . ARG B 1 338 ? 47.66666 59.33408 42.75015 1.000 42.36098 338 ARG B O 1
ATOM 10737 N N . ARG B 1 339 ? 48.83804 61.14420 43.43023 1.000 37.85461 339 ARG B N 1
ATOM 10738 C CA . ARG B 1 339 ? 49.81656 60.42892 44.23691 1.000 34.98632 339 ARG B CA 1
ATOM 10739 C C . ARG B 1 339 ? 49.56929 60.76852 45.70088 1.000 34.05599 339 ARG B C 1
ATOM 10740 O O . ARG B 1 339 ? 49.67222 61.94265 46.08913 1.000 34.05706 339 ARG B O 1
ATOM 10761 N N . ASN B 1 340 ? 49.24394 59.75869 46.50156 1.000 33.35636 340 ASN B N 1
ATOM 10762 C CA . ASN B 1 340 ? 49.18031 59.89380 47.95734 1.000 37.12866 340 ASN B CA 1
ATOM 10763 C C . ASN B 1 340 ? 50.51094 59.39321 48.51480 1.000 37.32838 340 ASN B C 1
ATOM 10764 O O . ASN B 1 340 ? 50.80963 58.20128 48.44945 1.000 34.73837 340 ASN B O 1
ATOM 10775 N N . ILE B 1 341 ? 51.31226 60.30617 49.03959 1.000 38.37708 341 ILE B N 1
ATOM 10776 C CA . ILE B 1 341 ? 52.69760 60.00151 49.37611 1.000 40.82986 341 ILE B CA 1
ATOM 10777 C C . ILE B 1 341 ? 52.73883 59.28774 50.72032 1.000 41.05155 341 ILE B C 1
ATOM 10778 O O . ILE B 1 341 ? 52.36426 59.85874 51.74895 1.000 39.02328 341 ILE B O 1
ATOM 10794 N N . PHE B 1 342 ? 53.18216 58.03411 50.70831 1.000 46.97425 342 PHE B N 1
ATOM 10795 C CA . PHE B 1 342 ? 53.45551 57.28279 51.93017 1.000 58.44831 342 PHE B CA 1
ATOM 10796 C C . PHE B 1 342 ? 54.82600 57.72146 52.43822 1.000 59.13736 342 PHE B C 1
ATOM 10797 O O . PHE B 1 342 ? 55.85019 57.45124 51.80505 1.000 52.65327 342 PHE B O 1
ATOM 10814 N N . LEU B 1 343 ? 54.84440 58.40081 53.57495 1.000 64.41880 343 LEU B N 1
ATOM 10815 C CA . LEU B 1 343 ? 56.10728 58.81169 54.17598 1.000 66.68028 343 LEU B CA 1
ATOM 10816 C C . LEU B 1 343 ? 56.78191 57.60025 54.80863 1.000 69.39697 343 LEU B C 1
ATOM 10817 O O . LEU B 1 343 ? 56.14767 56.86736 55.57044 1.000 71.20102 343 LEU B O 1
ATOM 10833 N N . PRO B 1 344 ? 58.04453 57.34341 54.50619 1.000 75.47271 344 PRO B N 1
ATOM 10834 C CA . PRO B 1 344 ? 58.72633 56.18591 55.10251 1.000 78.28536 344 PRO B CA 1
ATOM 10835 C C . PRO B 1 344 ? 59.11173 56.47465 56.54096 1.000 82.62295 344 PRO B C 1
ATOM 10836 O O . PRO B 1 344 ? 58.77765 57.53967 57.08258 1.000 68.93804 344 PRO B O 1
ATOM 10847 N N . PRO B 1 345 ? 59.79765 55.54086 57.20122 1.000 90.68591 345 PRO B N 1
ATOM 10848 C CA . PRO B 1 345 ? 60.18072 55.78086 58.60586 1.000 86.09492 345 PRO B CA 1
ATOM 10849 C C . PRO B 1 345 ? 60.87533 57.11451 58.84498 1.000 81.78440 345 PRO B C 1
ATOM 10850 O O . PRO B 1 345 ? 60.50380 57.85095 59.77094 1.000 70.94194 345 PRO B O 1
ATOM 10861 N N . ALA B 1 346 ? 61.87366 57.45144 58.02631 1.000 75.33236 346 ALA B N 1
ATOM 10862 C CA . ALA B 1 346 ? 62.63371 58.67459 58.24644 1.000 79.51158 346 ALA B CA 1
ATOM 10863 C C . ALA B 1 346 ? 61.76517 59.92486 58.20266 1.000 80.88885 346 ALA B C 1
ATOM 10864 O O . ALA B 1 346 ? 62.15000 60.95356 58.77350 1.000 74.11682 346 ALA B O 1
ATOM 10871 N N . LEU B 1 347 ? 60.60588 59.86338 57.54351 1.000 85.85528 347 LEU B N 1
ATOM 10872 C CA . LEU B 1 347 ? 59.73352 61.01960 57.39431 1.000 81.66196 347 LEU B CA 1
ATOM 10873 C C . LEU B 1 347 ? 58.35110 60.82907 57.99720 1.000 71.24140 347 LEU B C 1
ATOM 10874 O O . LEU B 1 347 ? 57.65077 61.82608 58.21604 1.000 61.74258 347 LEU B O 1
ATOM 10890 N N . SER B 1 348 ? 57.94340 59.59489 58.27245 1.000 75.95204 348 SER B N 1
ATOM 10891 C CA . SER B 1 348 ? 56.60661 59.32586 58.78946 1.000 86.58102 348 SER B CA 1
ATOM 10892 C C . SER B 1 348 ? 56.32482 60.13821 60.04616 1.000 80.45572 348 SER B C 1
ATOM 10893 O O . SER B 1 348 ? 57.06193 60.05262 61.03479 1.000 75.61195 348 SER B O 1
ATOM 10901 N N . GLY B 1 349 ? 55.25373 60.92555 60.00246 1.000 77.40920 349 GLY B N 1
ATOM 10902 C CA . GLY B 1 349 ? 54.83329 61.70112 61.14753 1.000 76.71495 349 GLY B CA 1
ATOM 10903 C C . GLY B 1 349 ? 55.43801 63.07775 61.25809 1.000 67.64486 349 GLY B C 1
ATOM 10904 O O . GLY B 1 349 ? 55.24473 63.73556 62.28700 1.000 63.33228 349 GLY B O 1
ATOM 10908 N N . ARG B 1 350 ? 56.16415 63.53595 60.23982 1.000 75.07083 350 ARG B N 1
ATOM 10909 C CA . ARG B 1 350 ? 56.75970 64.86481 60.25829 1.000 75.17488 350 ARG B CA 1
ATOM 10910 C C . ARG B 1 350 ? 55.91351 65.81298 59.42534 1.000 70.09256 350 ARG B C 1
ATOM 10911 O O . ARG B 1 350 ? 55.67011 65.52745 58.24357 1.000 77.95301 350 ARG B O 1
ATOM 10932 N N . PRO B 1 351 ? 55.43481 66.92328 59.98301 1.000 67.03484 351 PRO B N 1
ATOM 10933 C CA . PRO B 1 351 ? 54.68391 67.88841 59.17362 1.000 67.85189 351 PRO B CA 1
ATOM 10934 C C . PRO B 1 351 ? 55.45511 68.37313 57.95989 1.000 67.96009 351 PRO B C 1
ATOM 10935 O O . PRO B 1 351 ? 56.68557 68.44165 57.96478 1.000 71.09523 351 PRO B O 1
ATOM 10946 N N . ILE B 1 352 ? 54.70123 68.73386 56.91610 1.000 73.22862 352 ILE B N 1
ATOM 10947 C CA . ILE B 1 352 ? 55.27448 69.45877 55.78905 1.000 76.39404 352 ILE B CA 1
ATOM 10948 C C . ILE B 1 352 ? 55.65180 70.85911 56.25051 1.000 64.57523 352 ILE B C 1
ATOM 10949 O O . ILE B 1 352 ? 54.93340 71.48744 57.03809 1.000 66.62601 352 ILE B O 1
ATOM 10965 N N . THR B 1 353 ? 56.77314 71.36333 55.74223 1.000 71.51612 353 THR B N 1
ATOM 10966 C CA . THR B 1 353 ? 57.26336 72.69240 56.09354 1.000 71.90979 353 THR B CA 1
ATOM 10967 C C . THR B 1 353 ? 57.47969 73.57694 54.87100 1.000 65.85757 353 THR B C 1
ATOM 10968 O O . THR B 1 353 ? 57.97887 74.69554 55.01844 1.000 65.04524 353 THR B O 1
ATOM 10979 N N . GLY B 1 354 ? 57.11797 73.11189 53.68052 1.000 72.71189 354 GLY B N 1
ATOM 10980 C CA . GLY B 1 354 ? 57.30950 73.88669 52.46698 1.000 68.14462 354 GLY B CA 1
ATOM 10981 C C . GLY B 1 354 ? 57.39663 72.99143 51.24984 1.000 68.55797 354 GLY B C 1
ATOM 10982 O O . GLY B 1 354 ? 57.52147 71.77001 51.34901 1.000 66.25409 354 GLY B O 1
ATOM 10986 N N . ALA B 1 355 ? 57.32594 73.62729 50.07953 1.000 50.39911 355 ALA B N 1
ATOM 10987 C CA . ALA B 1 355 ? 57.41861 72.93064 48.80093 1.000 57.93177 355 ALA B CA 1
ATOM 10988 C C . ALA B 1 355 ? 57.65657 73.94906 47.69433 1.000 57.45118 355 ALA B C 1
ATOM 10989 O O . ALA B 1 355 ? 57.20582 75.09253 47.78826 1.000 55.99567 355 ALA B O 1
ATOM 10996 N N . LYS B 1 356 ? 58.35795 73.51895 46.64226 1.000 59.04570 356 LYS B N 1
ATOM 10997 C CA . LYS B 1 356 ? 58.70526 74.40816 45.53713 1.000 51.12366 356 LYS B CA 1
ATOM 10998 C C . LYS B 1 356 ? 59.00695 73.58354 44.28690 1.000 56.90299 356 LYS B C 1
ATOM 10999 O O . LYS B 1 356 ? 59.29053 72.38555 44.36434 1.000 56.81834 356 LYS B O 1
ATOM 11018 N N . PHE B 1 357 ? 58.94873 74.25556 43.13197 1.000 55.07530 357 PHE B N 1
ATOM 11019 C CA . PHE B 1 357 ? 59.29803 73.69231 41.83266 1.000 55.78333 357 PHE B CA 1
ATOM 11020 C C . PHE B 1 357 ? 60.69805 74.13376 41.41532 1.000 64.86410 357 PHE B C 1
ATOM 11021 O O . PHE B 1 357 ? 61.15325 75.22410 41.76910 1.000 68.66348 357 PHE B O 1
ATOM 11038 N N . GLN B 1 358 ? 61.37599 73.28484 40.63765 1.000 58.34434 358 GLN B N 1
ATOM 11039 C CA . GLN B 1 358 ? 62.74129 73.58287 40.21425 1.000 53.77479 358 GLN B CA 1
ATOM 11040 C C . GLN B 1 358 ? 63.26012 72.57439 39.19593 1.000 50.38486 358 GLN B C 1
ATOM 11041 O O . GLN B 1 358 ? 63.41426 71.39057 39.50885 1.000 47.01322 358 GLN B O 1
ATOM 11055 N N . ASN B 1 359 ? 63.54480 73.03980 37.97613 1.000 51.58852 359 ASN B N 1
ATOM 11056 C CA . ASN B 1 359 ? 64.07240 72.18538 36.91748 1.000 49.82990 359 ASN B CA 1
ATOM 11057 C C . ASN B 1 359 ? 63.20215 70.94917 36.71095 1.000 46.97120 359 ASN B C 1
ATOM 11058 O O . ASN B 1 359 ? 63.70071 69.83997 36.50272 1.000 47.25247 359 ASN B O 1
ATOM 11069 N N . ASN B 1 360 ? 61.88835 71.14393 36.76300 1.000 40.15365 360 ASN B N 1
ATOM 11070 C CA . ASN B 1 360 ? 60.86301 70.11572 36.53733 1.000 43.13719 360 ASN B CA 1
ATOM 11071 C C . ASN B 1 360 ? 60.70897 69.17569 37.72316 1.000 42.25093 360 ASN B C 1
ATOM 11072 O O . ASN B 1 360 ? 59.98972 68.16060 37.61190 1.000 35.23564 360 ASN B O 1
ATOM 11083 N N . TYR B 1 361 ? 61.31776 69.48349 38.86672 1.000 41.49621 361 TYR B N 1
ATOM 11084 C CA . TYR B 1 361 ? 61.12660 68.71911 40.09078 1.000 37.05136 361 TYR B CA 1
ATOM 11085 C C . TYR B 1 361 ? 60.27396 69.52502 41.05802 1.000 44.06482 361 TYR B C 1
ATOM 11086 O O . TYR B 1 361 ? 60.43453 70.74643 41.17130 1.000 39.75167 361 TYR B O 1
ATOM 11104 N N . LEU B 1 362 ? 59.35941 68.83576 41.74385 1.000 44.68665 362 LEU B N 1
ATOM 11105 C CA . LEU B 1 362 ? 58.62708 69.39469 42.87978 1.000 44.86699 362 LEU B CA 1
ATOM 11106 C C . LEU B 1 362 ? 59.33159 68.92120 44.14364 1.000 41.75585 362 LEU B C 1
ATOM 11107 O O . LEU B 1 362 ? 59.35796 67.71858 44.43525 1.000 40.99613 362 LEU B O 1
ATOM 11123 N N . ILE B 1 363 ? 59.91460 69.86083 44.88552 1.000 44.58435 363 ILE B N 1
ATOM 11124 C CA . ILE B 1 363 ? 60.65351 69.55302 46.10724 1.000 48.86431 363 ILE B CA 1
ATOM 11125 C C . ILE B 1 363 ? 59.76902 69.92260 47.29024 1.000 44.15273 363 ILE B C 1
ATOM 11126 O O . ILE B 1 363 ? 59.39846 71.09127 47.45198 1.000 52.22753 363 ILE B O 1
ATOM 11142 N N . ILE B 1 364 ? 59.42506 68.93307 48.10241 1.000 45.63290 364 ILE B N 1
ATOM 11143 C CA . ILE B 1 364 ? 58.53786 69.10987 49.24604 1.000 57.78473 364 ILE B CA 1
ATOM 11144 C C . ILE B 1 364 ? 59.36810 68.93940 50.51040 1.000 58.82543 364 ILE B C 1
ATOM 11145 O O . ILE B 1 364 ? 60.00844 67.89617 50.70410 1.000 51.80460 364 ILE B O 1
ATOM 11161 N N . SER B 1 365 ? 59.33331 69.94872 51.38013 1.000 61.36890 365 SER B N 1
ATOM 11162 C CA . SER B 1 365 ? 60.13186 69.96304 52.59806 1.000 67.90546 365 SER B CA 1
ATOM 11163 C C . SER B 1 365 ? 59.31377 69.51456 53.80218 1.000 68.65059 365 SER B C 1
ATOM 11164 O O . SER B 1 365 ? 58.13654 69.85929 53.93303 1.000 69.80973 365 SER B O 1
ATOM 11172 N N . PHE B 1 366 ? 59.95012 68.74241 54.67713 1.000 66.42435 366 PHE B N 1
ATOM 11173 C CA . PHE B 1 366 ? 59.30854 68.22555 55.88075 1.000 74.52253 366 PHE B CA 1
ATOM 11174 C C . PHE B 1 366 ? 60.00166 68.76981 57.13649 1.000 77.11738 366 PHE B C 1
ATOM 11175 O O . PHE B 1 366 ? 60.79551 69.71151 57.06530 1.000 76.77553 366 PHE B O 1
#

Organism: Nostoc sp. (strain PCC 7120 / SAG 25.82 / UTEX 2576) (NCBI:txid103690)

Secondary structure (DSSP, 8-state):
-EEEEEE-SBHHHHHHHHHHHHHHHHHTT--EEEEE-S-SHHHHHHTS---SS-EEEETTEEEEE--HHHHHHHHHHHHHHHHHHH-SS-SSTTS-GGGPPPPP--HHHHHHHHHHHHHTT--SEEEEE---SHHHH---HHHHHHHHHHHHHHHTSSSHHHHHHHT-TTTHHHHHTT--HHHHHHHHHHHHHH-TTTEEEEEEE-S-HHHHHHHHHHHHHHHHHT-EEEEEEE---S-----GGGSTTSPEEE----BTTB-HHHHHH---HHHHHHHSPPSEEEETTTTEEEEE-TT--GGG-EEEEETTEEEEEETTEEEEEE--TTTTT--EEEEEEETTEEEEEE---/-EEEEEE-SBHHHHHHHHHHHHHHHHHTT--EEEEE-S-SHHHHHHTS---SS-EEEETTEEEEE--HHHHHHHHHHHHHHHHHHS-SS-SGGGS-GGG--PPP--HHHHHHHHHHHHHT---SEEEEE---SHHHH---HHHHHHHHHHHHHHHHHSSHHHHHHHS-TTTHHHHTT---HHHHHHHHHHHHHHHHH-TTTEEEEEEE-S-HHHHHHHHHHHHHHHHTT--EEEEEE---S-----GGGSTTSPEEE----BTTB-HHHHHH---HHHHHHHSPPSEEEETTTTEEEEE-TTS-GGG-EEE-SSSSEEEEETTEEEEE---TTTTTPPP-EEEEETTEEEEE-

Radius of gyration: 26.12 Å; Cα contacts (8 Å, |Δi|>4): 1342; chains: 2; bounding box: 61×60×72 Å

B-factor: mean 46.75, std 24.0, range [15.25, 138.2]